Protein AF-0000000084917568 (afdb_homodimer)

Structure (mmCIF, N/CA/C/O backbone):
data_AF-0000000084917568-model_v1
#
loop_
_entity.id
_entity.type
_entity.pdbx_description
1 polymer 'TPM domain-containing protein'
#
loop_
_atom_site.group_PDB
_atom_site.id
_atom_site.type_symbol
_atom_site.label_atom_id
_atom_site.label_alt_id
_atom_site.label_comp_id
_atom_site.label_asym_id
_atom_site.label_entity_id
_atom_site.label_seq_id
_atom_site.pdbx_PDB_ins_code
_atom_site.Cartn_x
_atom_site.Cartn_y
_atom_site.Cartn_z
_atom_site.occupancy
_atom_site.B_iso_or_equiv
_atom_site.auth_seq_id
_atom_site.auth_comp_id
_atom_site.auth_asym_id
_atom_site.auth_atom_id
_atom_site.pdbx_PDB_model_num
ATOM 1 N N . MET A 1 1 ? -4.109 -36.594 54 1 34.56 1 MET A N 1
ATOM 2 C CA . MET A 1 1 ? -4.945 -35.5 53.531 1 34.56 1 MET A CA 1
ATOM 3 C C . MET A 1 1 ? -4.098 -34.281 53.219 1 34.56 1 MET A C 1
ATOM 5 O O . MET A 1 1 ? -4.562 -33.344 52.531 1 34.56 1 MET A O 1
ATOM 9 N N . GLU A 1 2 ? -2.863 -34.25 53.781 1 43.34 2 GLU A N 1
ATOM 10 C CA . GLU A 1 2 ? -2.043 -33.031 53.625 1 43.34 2 GLU A CA 1
ATOM 11 C C . GLU A 1 2 ? -1.318 -33.031 52.281 1 43.34 2 GLU A C 1
ATOM 13 O O . GLU A 1 2 ? -1.007 -31.969 51.75 1 43.34 2 GLU A O 1
ATOM 18 N N . VAL A 1 3 ? -0.971 -34.25 51.75 1 45.31 3 VAL A N 1
ATOM 19 C CA . VAL A 1 3 ? -0.179 -34.281 50.531 1 45.31 3 VAL A CA 1
ATOM 20 C C . VAL A 1 3 ? -1.054 -33.906 49.344 1 45.31 3 VAL A C 1
ATOM 22 O O . VAL A 1 3 ? -0.545 -33.5 48.281 1 45.31 3 VAL A O 1
ATOM 25 N N . PHE A 1 4 ? -2.328 -34.188 49.5 1 46.22 4 PHE A N 1
ATOM 26 C CA . PHE A 1 4 ? -3.197 -33.938 48.344 1 46.22 4 PHE A CA 1
ATOM 27 C C . PHE A 1 4 ? -3.422 -32.438 48.156 1 46.22 4 PHE A C 1
ATOM 29 O O . PHE A 1 4 ? -3.562 -31.969 47.031 1 46.22 4 PHE A O 1
ATOM 36 N N . VAL A 1 5 ? -3.309 -31.625 49.281 1 46.06 5 VAL A N 1
ATOM 37 C CA . VAL A 1 5 ? -3.609 -30.203 49.156 1 46.06 5 VAL A CA 1
ATOM 38 C C . VAL A 1 5 ? -2.418 -29.469 48.531 1 46.06 5 VAL A C 1
ATOM 40 O O . VAL A 1 5 ? -2.555 -28.344 48.062 1 46.06 5 VAL A O 1
ATOM 43 N N . SER A 1 6 ? -1.216 -30.125 48.719 1 47.56 6 SER A N 1
ATOM 44 C CA . SER A 1 6 ? -0.056 -29.375 48.25 1 47.56 6 SER A CA 1
ATOM 45 C C . SER A 1 6 ? 0.044 -29.406 46.75 1 47.56 6 SER A C 1
ATOM 47 O O . SER A 1 6 ? 0.521 -28.453 46.125 1 47.56 6 SER A O 1
ATOM 49 N N . ARG A 1 7 ? -0.445 -30.484 46.094 1 48.19 7 ARG A N 1
ATOM 50 C CA . ARG A 1 7 ? -0.363 -30.531 44.656 1 48.19 7 ARG A CA 1
ATOM 51 C C . ARG A 1 7 ? -1.376 -29.594 44 1 48.19 7 ARG A C 1
ATOM 53 O O . ARG A 1 7 ? -1.185 -29.125 42.875 1 48.19 7 ARG A O 1
ATOM 60 N N . LEU A 1 8 ? -2.447 -29.391 44.781 1 47.31 8 LEU A N 1
ATOM 61 C CA . LEU A 1 8 ? -3.496 -28.562 44.219 1 47.31 8 LEU A CA 1
ATOM 62 C C . LEU A 1 8 ? -3.098 -27.078 44.25 1 47.31 8 LEU A C 1
ATOM 64 O O . LEU A 1 8 ? -3.469 -26.312 43.375 1 47.31 8 LEU A O 1
ATOM 68 N N . LYS A 1 9 ? -2.305 -26.766 45.25 1 50.47 9 LYS A N 1
ATOM 69 C CA . LYS A 1 9 ? -1.932 -25.359 45.344 1 50.47 9 LYS A CA 1
ATOM 70 C C . LYS A 1 9 ? -0.911 -24.984 44.25 1 50.47 9 LYS A C 1
ATOM 72 O O . LYS A 1 9 ? -0.938 -23.891 43.719 1 50.47 9 LYS A O 1
ATOM 77 N N . TRP A 1 10 ? -0.003 -25.969 44 1 52.34 10 TRP A N 1
ATOM 78 C CA . TRP A 1 10 ? 0.99 -25.719 42.938 1 52.34 10 TRP A CA 1
ATOM 79 C C . TRP A 1 10 ? 0.326 -25.578 41.594 1 52.34 10 TRP A C 1
ATOM 81 O O . TRP A 1 10 ? 0.705 -24.734 40.781 1 52.34 10 TRP A O 1
ATOM 91 N N . ASN A 1 11 ? -0.845 -26.281 41.469 1 57.31 11 ASN A N 1
ATOM 92 C CA . ASN A 1 11 ? -1.526 -26.203 40.188 1 57.31 11 ASN A CA 1
ATOM 93 C C . ASN A 1 11 ? -2.303 -24.906 40.031 1 57.31 11 ASN A C 1
ATOM 95 O O . ASN A 1 11 ? -2.373 -24.328 38.938 1 57.31 11 ASN A O 1
ATOM 99 N N . PHE A 1 12 ? -2.656 -24.406 41.25 1 59 12 PHE A N 1
ATOM 100 C CA . PHE A 1 12 ? -3.42 -23.156 41.188 1 59 12 PHE A CA 1
ATOM 101 C C . PHE A 1 12 ? -2.512 -21.984 40.844 1 59 12 PHE A C 1
ATOM 103 O O . PHE A 1 12 ? -2.873 -21.125 40.031 1 59 12 PHE A O 1
ATOM 110 N N . SER A 1 13 ? -1.306 -22 41.469 1 58.34 13 SER A N 1
ATOM 111 C CA . SER A 1 13 ? -0.369 -20.922 41.156 1 58.34 13 SER A CA 1
ATOM 112 C C . SER A 1 13 ? 0.09 -20.953 39.719 1 58.34 13 SER A C 1
ATOM 114 O O . SER A 1 13 ? 0.245 -19.906 39.094 1 58.34 13 SER A O 1
ATOM 116 N N . LEU A 1 14 ? 0.198 -22.156 39.188 1 58.12 14 LEU A N 1
ATOM 117 C CA . LEU A 1 14 ? 0.575 -22.266 37.781 1 58.12 14 LEU A CA 1
ATOM 118 C C . LEU A 1 14 ? -0.562 -21.812 36.875 1 58.12 14 LEU A C 1
ATOM 120 O O . LEU A 1 14 ? -0.325 -21.156 35.875 1 58.12 14 LEU A O 1
ATOM 124 N N . VAL A 1 15 ? -1.812 -22.172 37.312 1 59.25 15 VAL A N 1
ATOM 125 C CA . VAL A 1 15 ? -2.965 -21.766 36.531 1 59.25 15 VAL A CA 1
ATOM 126 C C . VAL A 1 15 ? -3.113 -20.234 36.594 1 59.25 15 VAL A C 1
ATOM 128 O O . VAL A 1 15 ? -3.396 -19.609 35.562 1 59.25 15 VAL A O 1
ATOM 131 N N . GLN A 1 16 ? -2.926 -19.625 37.75 1 56.91 16 GLN A N 1
ATOM 132 C CA . GLN A 1 16 ? -2.984 -18.172 37.844 1 56.91 16 GLN A CA 1
ATOM 133 C C . GLN A 1 16 ? -1.862 -17.516 37.031 1 56.91 16 GLN A C 1
ATOM 135 O O . GLN A 1 16 ? -2.072 -16.484 36.375 1 56.91 16 GLN A O 1
ATOM 140 N N . PHE A 1 17 ? -0.754 -18.172 37.031 1 55.16 17 PHE A N 1
ATOM 141 C CA . PHE A 1 17 ? 0.363 -17.656 36.25 1 55.16 17 PHE A CA 1
ATOM 142 C C . PHE A 1 17 ? 0.074 -17.766 34.75 1 55.16 17 PHE A C 1
ATOM 144 O O . PHE A 1 17 ? 0.368 -16.828 34 1 55.16 17 PHE A O 1
ATOM 151 N N . LEU A 1 18 ? -0.548 -18.859 34.406 1 55.09 18 LEU A N 1
ATOM 152 C CA . LEU A 1 18 ? -0.922 -19.016 33 1 55.09 18 LEU A CA 1
ATOM 153 C C . LEU A 1 18 ? -2.01 -18.016 32.594 1 55.09 18 LEU A C 1
ATOM 155 O O . LEU A 1 18 ? -2.008 -17.5 31.484 1 55.09 18 LEU A O 1
ATOM 159 N N . PHE A 1 19 ? -2.914 -17.75 33.469 1 56.84 19 PHE A N 1
ATOM 160 C CA . PHE A 1 19 ? -3.971 -16.797 33.188 1 56.84 19 PHE A CA 1
ATOM 161 C C . PHE A 1 19 ? -3.404 -15.383 33.062 1 56.84 19 PHE A C 1
ATOM 163 O O . PHE A 1 19 ? -3.842 -14.594 32.219 1 56.84 19 PHE A O 1
ATOM 170 N N . LEU A 1 20 ? -2.422 -15 33.812 1 53.09 20 LEU A N 1
ATOM 171 C CA . LEU A 1 20 ? -1.842 -13.664 33.75 1 53.09 20 LEU A CA 1
ATOM 172 C C . LEU A 1 20 ? -1.027 -13.5 32.469 1 53.09 20 LEU A C 1
ATOM 174 O O . LEU A 1 20 ? -0.978 -12.414 31.891 1 53.09 20 LEU A O 1
ATOM 178 N N . PHE A 1 21 ? -0.39 -14.539 32 1 51.72 21 PHE A N 1
ATOM 179 C CA . PHE A 1 21 ? 0.405 -14.445 30.797 1 51.72 21 PHE A CA 1
ATOM 180 C C . PHE A 1 21 ? -0.493 -14.289 29.578 1 51.72 21 PHE A C 1
ATOM 182 O O . PHE A 1 21 ? -0.103 -13.664 28.578 1 51.72 21 PHE A O 1
ATOM 189 N N . SER A 1 22 ? -1.667 -14.781 29.578 1 51.94 22 SER A N 1
ATOM 190 C CA . SER A 1 22 ? -2.543 -14.672 28.406 1 51.94 22 SER A CA 1
ATOM 191 C C . SER A 1 22 ? -3 -13.234 28.203 1 51.94 22 SER A C 1
ATOM 193 O O . SER A 1 22 ? -3.354 -12.844 27.078 1 51.94 22 SER A O 1
ATOM 195 N N . THR A 1 23 ? -3.088 -12.422 29.172 1 49.22 23 THR A N 1
ATOM 196 C CA . THR A 1 23 ? -3.684 -11.102 28.969 1 49.22 23 THR A CA 1
ATOM 197 C C . THR A 1 23 ? -2.717 -10.18 28.219 1 49.22 23 THR A C 1
ATOM 199 O O . THR A 1 23 ? -3.117 -9.133 27.719 1 49.22 23 THR A O 1
ATOM 202 N N . ILE A 1 24 ? -1.458 -10.43 28.312 1 47.44 24 ILE A N 1
ATOM 203 C CA . ILE A 1 24 ? -0.598 -9.352 27.844 1 47.44 24 ILE A CA 1
ATOM 204 C C . ILE A 1 24 ? -0.625 -9.281 26.312 1 47.44 24 ILE A C 1
ATOM 206 O O . ILE A 1 24 ? -0.219 -8.281 25.719 1 47.44 24 ILE A O 1
ATOM 210 N N . LEU A 1 25 ? -0.995 -10.305 25.75 1 48.25 25 LEU A N 1
ATOM 211 C CA . LEU A 1 25 ? -0.915 -10.078 24.297 1 48.25 25 LEU A CA 1
ATOM 212 C C . LEU A 1 25 ? -2.014 -9.133 23.844 1 48.25 25 LEU A C 1
ATOM 214 O O . LEU A 1 25 ? -2.93 -9.539 23.125 1 48.25 25 LEU A O 1
ATOM 218 N N . SER A 1 26 ? -2.416 -8.25 24.688 1 48.09 26 SER A N 1
ATOM 219 C CA . SER A 1 26 ? -3.369 -7.277 24.156 1 48.09 26 SER A CA 1
ATOM 220 C C . SER A 1 26 ? -2.744 -6.434 23.047 1 48.09 26 SER A C 1
ATOM 222 O O . SER A 1 26 ? -1.955 -5.527 23.328 1 48.09 26 SER A O 1
ATOM 224 N N . PHE A 1 27 ? -2.49 -7.031 21.969 1 53.16 27 PHE A N 1
ATOM 225 C CA . PHE A 1 27 ? -2.281 -6.133 20.844 1 53.16 27 PHE A CA 1
ATOM 226 C C . PHE A 1 27 ? -3.26 -4.965 20.891 1 53.16 27 PHE A C 1
ATOM 228 O O . PHE A 1 27 ? -4.461 -5.148 20.688 1 53.16 27 PHE A O 1
ATOM 235 N N . GLY A 1 28 ? -2.969 -4 21.781 1 57.91 28 GLY A N 1
ATOM 236 C CA . GLY A 1 28 ? -3.799 -2.809 21.844 1 57.91 28 GLY A CA 1
ATOM 237 C C . GLY A 1 28 ? -4.055 -2.197 20.469 1 57.91 28 GLY A C 1
ATOM 238 O O . GLY A 1 28 ? -3.115 -1.949 19.719 1 57.91 28 GLY A O 1
ATOM 239 N N . GLN A 1 29 ? -5.242 -2.426 19.938 1 79.44 29 GLN A N 1
ATOM 240 C CA . GLN A 1 29 ? -5.738 -1.762 18.734 1 79.44 29 GLN A CA 1
ATOM 241 C C . GLN A 1 29 ? -5.871 -0.257 18.953 1 79.44 29 GLN A C 1
ATOM 243 O O . GLN A 1 29 ? -6.391 0.184 19.984 1 79.44 29 GLN A O 1
ATOM 248 N N . PHE A 1 30 ? -5.047 0.593 18.188 1 92.56 30 PHE A N 1
ATOM 249 C CA . PHE A 1 30 ? -5.18 2.043 18.234 1 92.56 30 PHE A CA 1
ATOM 250 C C . PHE A 1 30 ? -6.629 2.463 18 1 92.56 30 PHE A C 1
ATOM 252 O O . PHE A 1 30 ? -7.273 1.99 17.062 1 92.56 30 PHE A O 1
ATOM 259 N N . THR A 1 31 ? -7.215 3.182 18.891 1 94.69 31 THR A N 1
ATOM 260 C CA . THR A 1 31 ? -8.562 3.713 18.719 1 94.69 31 THR A CA 1
ATOM 261 C C . THR A 1 31 ? -8.523 5.039 17.969 1 94.69 31 THR A C 1
ATOM 263 O O . THR A 1 31 ? -8.008 6.035 18.484 1 94.69 31 THR A O 1
ATOM 266 N N . ILE A 1 32 ? -9.039 5.02 16.781 1 97.06 32 ILE A N 1
ATOM 267 C CA . ILE A 1 32 ? -9.125 6.242 15.984 1 97.06 32 ILE A CA 1
ATOM 268 C C . ILE A 1 32 ? -10.109 7.215 16.641 1 97.06 32 ILE A C 1
ATOM 270 O O . ILE A 1 32 ? -11.242 6.844 16.953 1 97.06 32 ILE A O 1
ATOM 274 N N . PRO A 1 33 ? -9.711 8.484 16.922 1 97.38 33 PRO A N 1
ATOM 275 C CA . PRO A 1 33 ? -10.656 9.461 17.469 1 97.38 33 PRO A CA 1
ATOM 276 C C . PRO A 1 33 ? -11.867 9.68 16.562 1 97.38 33 PRO A C 1
ATOM 278 O O . PRO A 1 33 ? -11.781 9.477 15.352 1 97.38 33 PRO A O 1
ATOM 281 N N . GLU A 1 34 ? -12.914 10.102 17.203 1 96.38 34 GLU A N 1
ATOM 282 C CA . GLU A 1 34 ? -14.086 10.484 16.406 1 96.38 34 GLU A CA 1
ATOM 283 C C . GLU A 1 34 ? -13.766 11.641 15.477 1 96.38 34 GLU A C 1
ATOM 285 O O . GLU A 1 34 ? -12.945 12.508 15.805 1 96.38 34 GLU A O 1
ATOM 290 N N . LYS A 1 35 ? -14.453 11.586 14.305 1 95.75 35 LYS A N 1
ATOM 291 C CA . LYS A 1 35 ? -14.336 12.703 13.375 1 95.75 35 LYS A CA 1
ATOM 292 C C . LYS A 1 35 ? -14.703 14.023 14.047 1 95.75 35 LYS A C 1
ATOM 294 O O . LYS A 1 35 ? -15.75 14.125 14.695 1 95.75 35 LYS A O 1
ATOM 299 N N . PRO A 1 36 ? -13.883 15.023 13.945 1 94.44 36 PRO A N 1
ATOM 300 C CA . PRO A 1 36 ? -14.188 16.312 14.57 1 94.44 36 PRO A CA 1
ATOM 301 C C . PRO A 1 36 ? -15.375 17.016 13.922 1 94.44 36 PRO A C 1
ATOM 303 O O . PRO A 1 36 ? -15.617 16.844 12.727 1 94.44 36 PRO A O 1
ATOM 306 N N . SER A 1 37 ? -16.047 17.781 14.711 1 91.31 37 SER A N 1
ATOM 307 C CA . SER A 1 37 ? -17.156 18.562 14.195 1 91.31 37 SER A CA 1
ATOM 308 C C . SER A 1 37 ? -16.672 19.641 13.227 1 91.31 37 SER A C 1
ATOM 310 O O . SER A 1 37 ? -17.281 19.859 12.172 1 91.31 37 SER A O 1
ATOM 312 N N . PHE A 1 38 ? -15.641 20.344 13.648 1 92 38 PHE A N 1
ATOM 313 C CA . PHE A 1 38 ? -14.961 21.266 12.75 1 92 38 PHE A CA 1
ATOM 314 C C . PHE A 1 38 ? -13.727 20.609 12.133 1 92 38 PHE A C 1
ATOM 316 O O . PHE A 1 38 ? -12.805 20.234 12.852 1 92 38 PHE A O 1
ATOM 323 N N . GLN A 1 39 ? -13.758 20.5 10.82 1 94.12 39 GLN A N 1
ATOM 324 C CA . GLN A 1 39 ? -12.68 19.781 10.148 1 94.12 39 GLN A CA 1
ATOM 325 C C . GLN A 1 39 ? -11.664 20.75 9.539 1 94.12 39 GLN A C 1
ATOM 327 O O . GLN A 1 39 ? -12.047 21.75 8.93 1 94.12 39 GLN A O 1
ATOM 332 N N . THR A 1 40 ? -10.453 20.484 9.797 1 95.75 40 THR A N 1
ATOM 333 C CA . THR A 1 40 ? -9.352 21.266 9.25 1 95.75 40 THR A CA 1
ATOM 334 C C . THR A 1 40 ? -8.234 20.344 8.758 1 95.75 40 THR A C 1
ATOM 336 O O . THR A 1 40 ? -8.445 19.156 8.586 1 95.75 40 THR A O 1
ATOM 339 N N . SER A 1 41 ? -7.094 20.938 8.414 1 97.94 41 SER A N 1
ATOM 340 C CA . SER A 1 41 ? -6.078 20.172 7.684 1 97.94 41 SER A CA 1
ATOM 341 C C . SER A 1 41 ? -4.973 19.703 8.617 1 97.94 41 SER A C 1
ATOM 343 O O . SER A 1 41 ? -4.16 18.859 8.242 1 97.94 41 SER A O 1
ATOM 345 N N . VAL A 1 42 ? -4.867 20.172 9.836 1 98.69 42 VAL A N 1
ATOM 346 C CA . VAL A 1 42 ? -3.77 19.781 10.711 1 98.69 42 VAL A CA 1
ATOM 347 C C . VAL A 1 42 ? -4.316 19.406 12.086 1 98.69 42 VAL A C 1
ATOM 349 O O . VAL A 1 42 ? -5.004 20.203 12.727 1 98.69 42 VAL A O 1
ATOM 352 N N . TYR A 1 43 ? -4.082 18.188 12.57 1 98.62 43 TYR A N 1
ATOM 353 C CA . TYR A 1 43 ? -4.359 17.672 13.906 1 98.62 43 TYR A CA 1
ATOM 354 C C . TYR A 1 43 ? -3.084 17.172 14.57 1 98.62 43 TYR A C 1
ATOM 356 O O . TYR A 1 43 ? -2.727 15.992 14.43 1 98.62 43 TYR A O 1
ATOM 364 N N . ASP A 1 44 ? -2.451 18.094 15.312 1 98.69 44 ASP A N 1
ATOM 365 C CA . ASP A 1 44 ? -1.131 17.797 15.867 1 98.69 44 ASP A CA 1
ATOM 366 C C . ASP A 1 44 ? -1.238 17.297 17.297 1 98.69 44 ASP A C 1
ATOM 368 O O . ASP A 1 44 ? -0.696 17.906 18.219 1 98.69 44 ASP A O 1
ATOM 372 N N . TYR A 1 45 ? -1.76 16.078 17.484 1 98.5 45 TYR A N 1
ATOM 373 C CA . TYR A 1 45 ? -2.01 15.523 18.812 1 98.5 45 TYR A CA 1
ATOM 374 C C . TYR A 1 45 ? -0.704 15.273 19.562 1 98.5 45 TYR A C 1
ATOM 376 O O . TYR A 1 45 ? -0.668 15.312 20.797 1 98.5 45 TYR A O 1
ATOM 384 N N . ALA A 1 46 ? 0.393 15.055 18.875 1 98.69 46 ALA A N 1
ATOM 385 C CA . ALA A 1 46 ? 1.676 14.766 19.5 1 98.69 46 ALA A CA 1
ATOM 386 C C . ALA A 1 46 ? 2.484 16.047 19.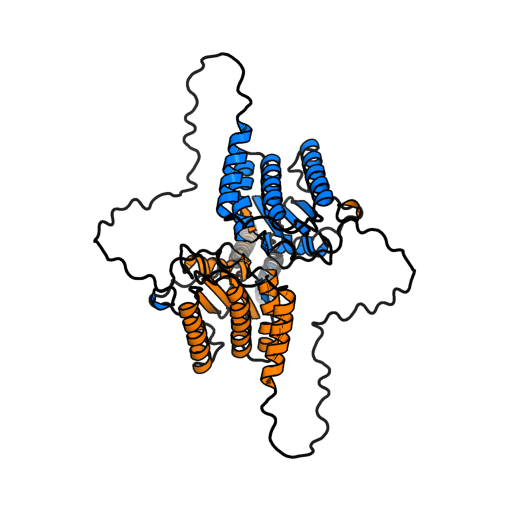719 1 98.69 46 ALA A C 1
ATOM 388 O O . ALA A 1 46 ? 3.586 16 20.266 1 98.69 46 ALA A O 1
ATOM 389 N N . LYS A 1 47 ? 1.987 17.219 19.234 1 98.44 47 LYS A N 1
ATOM 390 C CA . LYS A 1 47 ? 2.604 18.531 19.406 1 98.44 47 LYS A CA 1
ATOM 391 C C . LYS A 1 47 ? 4.031 18.547 18.859 1 98.44 47 LYS A C 1
ATOM 393 O O . LYS A 1 47 ? 4.953 19 19.547 1 98.44 47 LYS A O 1
ATOM 398 N N . VAL A 1 48 ? 4.172 18.016 17.688 1 98.75 48 VAL A N 1
ATOM 399 C CA . VAL A 1 48 ? 5.492 17.984 17.062 1 98.75 48 VAL A CA 1
ATOM 400 C C . VAL A 1 48 ? 5.781 19.312 16.375 1 98.75 48 VAL A C 1
ATOM 402 O O . VAL A 1 48 ? 6.918 19.578 15.969 1 98.75 48 VAL A O 1
ATOM 405 N N . LEU A 1 49 ? 4.793 20.156 16.219 1 98.88 49 LEU A N 1
ATOM 406 C CA . LEU A 1 49 ? 4.906 21.484 15.625 1 98.88 49 LEU A CA 1
ATOM 407 C C . LEU A 1 49 ? 4.68 22.578 16.672 1 98.88 49 LEU A C 1
ATOM 409 O O . LEU A 1 49 ? 3.854 22.406 17.562 1 98.88 49 LEU A O 1
ATOM 413 N N . SER A 1 50 ? 5.438 23.688 16.469 1 98.56 50 SER A N 1
ATOM 414 C CA . SER A 1 50 ? 5.055 24.891 17.219 1 98.56 50 SER A CA 1
ATOM 415 C C . SER A 1 50 ? 3.709 25.422 16.75 1 98.56 50 SER A C 1
ATOM 417 O O . SER A 1 50 ? 3.234 25.078 15.672 1 98.56 50 SER A O 1
ATOM 419 N N . ALA A 1 51 ? 3.133 26.297 17.578 1 98.12 51 ALA A N 1
ATOM 420 C CA . ALA A 1 51 ? 1.845 26.891 17.219 1 98.12 51 ALA A CA 1
ATOM 421 C C . ALA A 1 51 ? 1.926 27.609 15.883 1 98.12 51 ALA A C 1
ATOM 423 O O . ALA A 1 51 ? 1.014 27.516 15.062 1 98.12 51 ALA A O 1
ATOM 424 N N . THR A 1 52 ? 2.977 28.328 15.664 1 98.5 52 THR A N 1
ATOM 425 C CA . THR A 1 52 ? 3.174 29.062 14.422 1 98.5 52 THR A CA 1
ATOM 426 C C . THR A 1 52 ? 3.336 28.109 13.242 1 98.5 52 THR A C 1
ATOM 428 O O . THR A 1 52 ? 2.734 28.312 12.188 1 98.5 52 THR A O 1
ATOM 431 N N . GLU A 1 53 ? 4.152 27.062 13.438 1 98.69 53 GLU A N 1
ATOM 432 C CA . GLU A 1 53 ? 4.371 26.062 12.398 1 98.69 53 GLU A CA 1
ATOM 433 C C . GLU A 1 53 ? 3.064 25.359 12.031 1 98.69 53 GLU A C 1
ATOM 435 O O . GLU A 1 53 ? 2.779 25.156 10.844 1 98.69 53 GLU A O 1
ATOM 440 N N . ALA A 1 54 ? 2.33 24.969 13.008 1 98.75 54 ALA A N 1
ATOM 441 C CA . ALA A 1 54 ? 1.057 24.281 12.781 1 98.75 54 ALA A CA 1
ATOM 442 C C . ALA A 1 54 ? 0.102 25.172 11.977 1 98.75 54 ALA A C 1
ATOM 444 O O . ALA A 1 54 ? -0.559 24.688 11.055 1 98.75 54 ALA A O 1
ATOM 445 N N . LYS A 1 55 ? 0.004 26.391 12.383 1 98.38 55 LYS A N 1
ATOM 446 C CA . LYS A 1 55 ? -0.873 27.328 11.688 1 98.38 55 LYS A CA 1
ATOM 447 C C . LYS A 1 55 ? -0.429 27.531 10.242 1 98.38 55 LYS A C 1
ATOM 449 O O . LYS A 1 55 ? -1.261 27.594 9.336 1 98.38 55 LYS A O 1
ATOM 454 N N . GLN A 1 56 ? 0.873 27.656 10.016 1 98.56 56 GLN A N 1
ATOM 455 C CA . GLN A 1 56 ? 1.407 27.828 8.672 1 98.56 56 GLN A CA 1
ATOM 456 C C . GLN A 1 56 ? 1.098 26.625 7.793 1 98.56 56 GLN A C 1
ATOM 458 O O . GLN A 1 56 ? 0.674 26.781 6.645 1 98.56 56 GLN A O 1
ATOM 463 N N . LEU A 1 57 ? 1.319 25.406 8.312 1 98.75 57 LEU A N 1
ATOM 464 C CA . LEU A 1 57 ? 1.025 24.188 7.566 1 98.75 57 LEU A CA 1
ATOM 465 C C . LEU A 1 57 ? -0.47 24.062 7.293 1 98.75 57 LEU A C 1
ATOM 467 O O . LEU A 1 57 ? -0.875 23.688 6.188 1 98.75 57 LEU A O 1
ATOM 471 N N . GLU A 1 58 ? -1.249 24.359 8.32 1 98.38 58 GLU A N 1
ATOM 472 C CA . GLU A 1 58 ? -2.701 24.312 8.188 1 98.38 58 GLU A CA 1
ATOM 473 C C . GLU A 1 58 ? -3.184 25.203 7.051 1 98.38 58 GLU A C 1
ATOM 475 O O . GLU A 1 58 ? -3.961 24.781 6.195 1 98.38 58 GLU A O 1
ATOM 480 N N . GLN A 1 59 ? -2.752 26.391 7.059 1 97.88 59 GLN A N 1
ATOM 481 C CA . GLN A 1 59 ? -3.164 27.344 6.031 1 97.88 59 GLN A CA 1
ATOM 482 C C . GLN A 1 59 ? -2.686 26.906 4.648 1 97.88 59 GLN A C 1
ATOM 484 O O . GLN A 1 59 ? -3.41 27.047 3.664 1 97.88 59 GLN A O 1
ATOM 489 N N . LYS A 1 60 ? -1.497 26.438 4.609 1 97.62 60 LYS A N 1
ATOM 490 C CA . LYS A 1 60 ? -0.963 25.922 3.346 1 97.62 60 LYS A CA 1
ATOM 491 C C . LYS A 1 60 ? -1.859 24.828 2.768 1 97.62 60 LYS A C 1
ATOM 493 O O . LYS A 1 60 ? -2.215 24.875 1.588 1 97.62 60 LYS A O 1
ATOM 498 N N . LEU A 1 61 ? -2.215 23.875 3.592 1 97.69 61 LEU A N 1
ATOM 499 C CA . LEU A 1 61 ? -3.012 22.75 3.143 1 97.69 61 LEU A CA 1
ATOM 500 C C . LEU A 1 61 ? -4.441 23.172 2.826 1 97.69 61 LEU A C 1
ATOM 502 O O . LEU A 1 61 ? -5.055 22.656 1.89 1 97.69 61 LEU A O 1
ATOM 506 N N . ILE A 1 62 ? -4.984 24.125 3.566 1 95.56 62 ILE A N 1
ATOM 507 C CA . ILE A 1 62 ? -6.312 24.656 3.291 1 95.56 62 ILE A CA 1
ATOM 508 C C . ILE A 1 62 ? -6.309 25.375 1.942 1 95.56 62 ILE A C 1
ATOM 510 O O . ILE A 1 62 ? -7.199 25.156 1.117 1 95.56 62 ILE A O 1
ATOM 514 N N . ASN A 1 63 ? -5.289 26.25 1.73 1 94.31 63 ASN A N 1
ATOM 515 C CA . ASN A 1 63 ? -5.184 26.984 0.473 1 94.31 63 ASN A CA 1
ATOM 516 C C . ASN A 1 63 ? -5.113 26.031 -0.722 1 94.31 63 ASN A C 1
ATOM 518 O O . ASN A 1 63 ? -5.715 26.297 -1.765 1 94.31 63 ASN A O 1
ATOM 522 N N . TYR A 1 64 ? -4.371 25.031 -0.546 1 93.56 64 TYR A N 1
ATOM 523 C CA . TYR A 1 64 ? -4.277 24.062 -1.631 1 93.56 64 TYR A CA 1
ATOM 524 C C . TYR A 1 64 ? -5.629 23.422 -1.902 1 93.56 64 TYR A C 1
ATOM 526 O O . TYR A 1 64 ? -6.023 23.25 -3.059 1 93.56 64 TYR A O 1
ATOM 534 N N . SER A 1 65 ? -6.246 22.922 -0.859 1 90.94 65 SER A N 1
ATOM 535 C CA . SER A 1 65 ? -7.555 22.297 -1 1 90.94 65 SER A CA 1
ATOM 536 C C . SER A 1 65 ? -8.547 23.219 -1.679 1 90.94 65 SER A C 1
ATOM 538 O O . SER A 1 65 ? -9.398 22.781 -2.453 1 90.94 65 SER A O 1
ATOM 540 N N . ASP A 1 66 ? -8.477 24.438 -1.42 1 86.75 66 ASP A N 1
ATOM 541 C CA . ASP A 1 66 ? -9.375 25.422 -1.997 1 86.75 66 ASP A CA 1
ATOM 542 C C . ASP A 1 66 ? -9.133 25.594 -3.496 1 86.75 66 ASP A C 1
ATOM 544 O O . ASP A 1 66 ? -10.062 25.844 -4.258 1 86.75 66 ASP A O 1
ATOM 548 N N . SER A 1 67 ? -7.91 25.344 -3.883 1 86.31 67 SER A N 1
ATOM 549 C CA . SER A 1 67 ? -7.547 25.609 -5.273 1 86.31 67 SER A CA 1
ATOM 550 C C . SER A 1 67 ? -7.645 24.344 -6.113 1 86.31 67 SER A C 1
ATOM 552 O O . SER A 1 67 ? -7.699 24.406 -7.344 1 86.31 67 SER A O 1
ATOM 554 N N . THR A 1 68 ? -7.566 23.078 -5.688 1 83.38 68 THR A N 1
ATOM 555 C CA . THR A 1 68 ? -7.469 21.844 -6.469 1 83.38 68 THR A CA 1
ATOM 556 C C . THR A 1 68 ? -8.562 20.875 -6.074 1 83.38 68 THR A C 1
ATOM 558 O O . THR A 1 68 ? -8.812 19.891 -6.777 1 83.38 68 THR A O 1
ATOM 561 N N . SER A 1 69 ? -9.328 20.812 -5.078 1 80.56 69 SER A N 1
ATOM 562 C CA . SER A 1 69 ? -10.336 19.938 -4.484 1 80.56 69 SER A CA 1
ATOM 563 C C . SER A 1 69 ? -9.688 18.812 -3.701 1 80.56 69 SER A C 1
ATOM 565 O O . SER A 1 69 ? -10.375 18.062 -3.002 1 80.56 69 SER A O 1
ATOM 567 N N . THR A 1 70 ? -8.406 18.625 -3.895 1 91.25 70 THR A N 1
ATOM 568 C CA . THR A 1 70 ? -7.73 17.625 -3.086 1 91.25 70 THR A CA 1
ATOM 569 C C . THR A 1 70 ? -7.652 18.062 -1.626 1 91.25 70 THR A C 1
ATOM 571 O O . THR A 1 70 ? -7.281 19.203 -1.334 1 91.25 70 THR A O 1
ATOM 574 N N . GLN A 1 71 ? -8.047 17.219 -0.768 1 95.06 71 GLN A N 1
ATOM 575 C CA . GLN A 1 71 ? -8.008 17.484 0.665 1 95.06 71 GLN A CA 1
ATOM 576 C C . GLN A 1 71 ? -6.852 16.75 1.334 1 95.06 71 GLN A C 1
ATOM 578 O O . GLN A 1 71 ? -6.883 15.523 1.467 1 95.06 71 GLN A O 1
ATOM 583 N N . MET A 1 72 ? -5.855 17.5 1.751 1 97.31 72 MET A N 1
ATOM 584 C CA . MET A 1 72 ? -4.703 16.922 2.439 1 97.31 72 MET A CA 1
ATOM 585 C C . MET A 1 72 ? -4.77 17.203 3.938 1 97.31 72 MET A C 1
ATOM 587 O O . MET A 1 72 ? -4.969 18.344 4.355 1 97.31 72 MET A O 1
ATOM 591 N N . VAL A 1 73 ? -4.621 16.141 4.754 1 98.5 73 VAL A N 1
ATOM 592 C CA . VAL A 1 73 ? -4.719 16.25 6.203 1 98.5 73 VAL A CA 1
ATOM 593 C C . VAL A 1 73 ? -3.459 15.68 6.852 1 98.5 73 VAL A C 1
ATOM 595 O O . VAL A 1 73 ? -2.973 14.625 6.445 1 98.5 73 VAL A O 1
ATOM 598 N N . PHE A 1 74 ? -2.904 16.438 7.742 1 98.88 74 PHE A N 1
ATOM 599 C CA . PHE A 1 74 ? -1.794 15.969 8.562 1 98.88 74 PHE A CA 1
ATOM 600 C C . PHE A 1 74 ? -2.262 15.648 9.977 1 98.88 74 PHE A C 1
ATOM 602 O O . PHE A 1 74 ? -2.945 16.453 10.609 1 98.88 74 PHE A O 1
ATOM 609 N N . ILE A 1 75 ? -1.896 14.438 10.445 1 98.88 75 ILE A N 1
ATOM 610 C CA . ILE A 1 75 ? -2.17 14.016 11.82 1 98.88 75 ILE A CA 1
ATOM 611 C C . ILE A 1 75 ? -0.884 13.516 12.477 1 98.88 75 ILE A C 1
ATOM 613 O O . ILE A 1 75 ? -0.149 12.719 11.883 1 98.88 75 ILE A O 1
ATOM 617 N N . SER A 1 76 ? -0.528 14.008 13.633 1 98.88 76 SER A N 1
ATOM 618 C CA . SER A 1 76 ? 0.529 13.414 14.445 1 98.88 76 SER A CA 1
ATOM 619 C C . SER A 1 76 ? -0.032 12.812 15.727 1 98.88 76 SER A C 1
ATOM 621 O O . SER A 1 76 ? -0.967 13.352 16.312 1 98.88 76 SER A O 1
ATOM 623 N N . ILE A 1 77 ? 0.486 11.688 16.078 1 98.81 77 ILE A N 1
ATOM 624 C CA . ILE A 1 77 ? 0.099 11.016 17.312 1 98.81 77 ILE A CA 1
ATOM 625 C C . ILE A 1 77 ? 1.347 10.641 18.109 1 98.81 77 ILE A C 1
ATOM 627 O O . ILE A 1 77 ? 2.449 10.586 17.562 1 98.81 77 ILE A O 1
ATOM 631 N N . GLU A 1 78 ? 1.154 10.406 19.422 1 98.38 78 GLU A N 1
ATOM 632 C CA . GLU A 1 78 ? 2.281 10.078 20.297 1 98.38 78 GLU A CA 1
ATOM 633 C C . GLU A 1 78 ? 2.857 8.703 19.953 1 98.38 78 GLU A C 1
ATOM 635 O O . GLU A 1 78 ? 4.078 8.539 19.875 1 98.38 78 GLU A O 1
ATOM 640 N N . ASP A 1 79 ? 2.021 7.703 19.844 1 98 79 ASP A N 1
ATOM 641 C CA . ASP A 1 79 ? 2.479 6.352 19.547 1 98 79 ASP A CA 1
ATOM 642 C C . ASP A 1 79 ? 1.383 5.543 18.859 1 98 79 ASP A C 1
ATOM 644 O O . ASP A 1 79 ? 0.213 5.93 18.875 1 98 79 ASP A O 1
ATOM 648 N N . LEU A 1 80 ? 1.753 4.418 18.266 1 97.19 80 LEU A N 1
ATOM 649 C CA . LEU A 1 80 ? 0.863 3.594 17.453 1 97.19 80 LEU A CA 1
ATOM 650 C C . LEU A 1 80 ? 0.167 2.541 18.312 1 97.19 80 LEU A C 1
ATOM 652 O O . LEU A 1 80 ? -0.773 1.886 17.859 1 97.19 80 LEU A O 1
ATOM 656 N N . LYS A 1 81 ? 0.566 2.385 19.531 1 95.25 81 LYS A N 1
ATOM 657 C CA . LYS A 1 81 ? 0.009 1.393 20.453 1 95.25 81 LYS A CA 1
ATOM 658 C C . LYS A 1 81 ? 0.032 -0.002 19.828 1 95.25 81 LYS A C 1
ATOM 660 O O . LYS A 1 81 ? -0.955 -0.736 19.906 1 95.25 81 LYS A O 1
ATOM 665 N N . GLY A 1 82 ? 1.089 -0.26 19.062 1 91.25 82 GLY A N 1
ATOM 666 C CA . GLY A 1 82 ? 1.3 -1.591 18.516 1 91.25 82 GLY A CA 1
ATOM 667 C C . GLY A 1 82 ? 0.679 -1.777 17.141 1 91.25 82 GLY A C 1
ATOM 668 O O . GLY A 1 82 ? 0.922 -2.787 16.469 1 91.25 82 GLY A O 1
ATOM 669 N N . GLU A 1 83 ? -0.097 -0.822 16.656 1 91.75 83 GLU A N 1
ATOM 670 C CA . GLU A 1 83 ? -0.731 -0.924 15.344 1 91.75 83 GLU A CA 1
ATOM 671 C C . GLU A 1 83 ? 0.26 -0.619 14.227 1 91.75 83 GLU A C 1
ATOM 673 O O . GLU A 1 83 ? 1.197 0.16 14.414 1 91.75 83 GLU A O 1
ATOM 678 N N . ASP A 1 84 ? 0.057 -1.265 13.07 1 88.81 84 ASP A N 1
ATOM 679 C CA . ASP A 1 84 ? 0.847 -0.939 11.883 1 88.81 84 ASP A CA 1
ATOM 680 C C . ASP A 1 84 ? 0.39 0.38 11.266 1 88.81 84 ASP A C 1
ATOM 682 O O . ASP A 1 84 ? -0.793 0.556 10.969 1 88.81 84 ASP A O 1
ATOM 686 N N . ILE A 1 85 ? 1.308 1.286 11.094 1 94 85 ILE A N 1
ATOM 687 C CA . ILE A 1 85 ? 0.972 2.629 10.633 1 94 85 ILE A CA 1
ATOM 688 C C . ILE A 1 85 ? 0.386 2.562 9.227 1 94 85 ILE A C 1
ATOM 690 O O . ILE A 1 85 ? -0.443 3.396 8.852 1 94 85 ILE A O 1
ATOM 694 N N . GLY A 1 86 ? 0.813 1.569 8.391 1 92.38 86 GLY A N 1
ATOM 695 C CA . GLY A 1 86 ? 0.299 1.398 7.043 1 92.38 86 GLY A CA 1
ATOM 696 C C . GLY A 1 86 ? -1.134 0.899 7.012 1 92.38 86 GLY A C 1
ATOM 697 O O . GLY A 1 86 ? -1.809 1.004 5.984 1 92.38 86 GLY A O 1
ATOM 698 N N . ILE A 1 87 ? -1.562 0.277 8.039 1 88.25 87 ILE A N 1
ATOM 699 C CA . ILE A 1 87 ? -2.947 -0.153 8.195 1 88.25 87 ILE A CA 1
ATOM 700 C C . ILE A 1 87 ? -3.768 0.97 8.828 1 88.25 87 ILE A C 1
ATOM 702 O O . ILE A 1 87 ? -4.863 1.284 8.359 1 88.25 87 ILE A O 1
ATOM 706 N N . LEU A 1 88 ? -3.229 1.616 9.781 1 93.31 88 LEU A N 1
ATOM 707 C CA . LEU A 1 88 ? -3.939 2.631 10.547 1 93.31 88 LEU A CA 1
ATOM 708 C C . LEU A 1 88 ? -4.25 3.85 9.688 1 93.31 88 LEU A C 1
ATOM 710 O O . LEU A 1 88 ? -5.367 4.371 9.727 1 93.31 88 LEU A O 1
ATOM 714 N N . ALA A 1 89 ? -3.266 4.305 8.922 1 96.5 89 ALA A N 1
ATOM 715 C CA . ALA A 1 89 ? -3.398 5.566 8.203 1 96.5 89 ALA A CA 1
ATOM 716 C C . ALA A 1 89 ? -4.543 5.512 7.195 1 96.5 89 ALA A C 1
ATOM 718 O O . ALA A 1 89 ? -5.445 6.348 7.223 1 96.5 89 ALA A O 1
ATOM 719 N N . PRO A 1 90 ? -4.535 4.531 6.281 1 94 90 PRO A N 1
ATOM 720 C CA . PRO A 1 90 ? -5.664 4.5 5.352 1 94 90 PRO A CA 1
ATOM 721 C C . PRO A 1 90 ? -6.996 4.238 6.055 1 94 90 PRO A C 1
ATOM 723 O O . PRO A 1 90 ? -8.031 4.766 5.637 1 94 90 PRO A O 1
ATOM 726 N N . LYS A 1 91 ? -7.051 3.445 7.055 1 93.5 91 LYS A N 1
ATOM 727 C CA . LYS A 1 91 ? -8.273 3.223 7.828 1 93.5 91 LYS A CA 1
ATOM 728 C C . LYS A 1 91 ? -8.789 4.527 8.422 1 93.5 91 LYS A C 1
ATOM 730 O O . LYS A 1 91 ? -9.992 4.797 8.383 1 93.5 91 LYS A O 1
ATOM 735 N N . TRP A 1 92 ? -7.891 5.301 8.977 1 97.19 92 TRP A N 1
ATOM 736 C CA . TRP A 1 92 ? -8.234 6.582 9.586 1 97.19 92 TRP A CA 1
ATOM 737 C C . TRP A 1 92 ? -8.789 7.551 8.547 1 97.19 92 TRP A C 1
ATOM 739 O O . TRP A 1 92 ? -9.844 8.156 8.75 1 97.19 92 TRP A O 1
ATOM 749 N N . GLY A 1 93 ? -8.148 7.648 7.414 1 97.19 93 GLY A N 1
ATOM 750 C CA . GLY A 1 93 ? -8.648 8.484 6.332 1 97.19 93 GLY A CA 1
ATOM 751 C C . GLY A 1 93 ? -10.047 8.102 5.887 1 97.19 93 GLY A C 1
ATOM 752 O O . GLY A 1 93 ? -10.891 8.969 5.648 1 97.19 93 GLY A O 1
ATOM 753 N N . HIS A 1 94 ? -10.234 6.824 5.777 1 95.5 94 HIS A N 1
ATOM 754 C CA . HIS A 1 94 ? -11.539 6.316 5.363 1 95.5 94 HIS A CA 1
ATOM 755 C C . HIS A 1 94 ? -12.602 6.613 6.41 1 95.5 94 HIS A C 1
ATOM 757 O O . HIS A 1 94 ? -13.688 7.102 6.078 1 95.5 94 HIS A O 1
ATOM 763 N N . GLU A 1 95 ? -12.336 6.348 7.645 1 95.81 95 GLU A N 1
ATOM 764 C CA . GLU A 1 95 ? -13.297 6.543 8.727 1 95.81 95 GLU A CA 1
ATOM 765 C C . GLU A 1 95 ? -13.695 8.008 8.852 1 95.81 95 GLU A C 1
ATOM 767 O O . GLU A 1 95 ? -14.867 8.32 9.094 1 95.81 95 GLU A O 1
ATOM 772 N N . TRP A 1 96 ? -12.711 8.922 8.766 1 97.5 96 TRP A N 1
ATOM 773 C CA . TRP A 1 96 ? -13.008 10.344 8.836 1 97.5 96 TRP A CA 1
ATOM 774 C C . TRP A 1 96 ? -13.641 10.836 7.535 1 97.5 96 TRP A C 1
ATOM 776 O O . TRP A 1 96 ? -14.242 11.914 7.5 1 97.5 96 TRP A O 1
ATOM 786 N N . GLY A 1 97 ? -13.547 10.023 6.391 1 96.44 97 GLY A N 1
ATOM 787 C CA . GLY A 1 97 ? -14.07 10.43 5.098 1 96.44 97 GLY A CA 1
ATOM 788 C C . GLY A 1 97 ? -13.32 11.602 4.492 1 96.44 97 GLY A C 1
ATOM 789 O O . GLY A 1 97 ? -13.93 12.516 3.941 1 96.44 97 GLY A O 1
ATOM 790 N N . ILE A 1 98 ? -11.984 11.617 4.645 1 96.25 98 ILE A N 1
ATOM 791 C CA . ILE A 1 98 ? -11.172 12.703 4.105 1 96.25 98 ILE A CA 1
ATOM 792 C C . ILE A 1 98 ? -11.242 12.695 2.582 1 96.25 98 ILE A C 1
ATOM 794 O O . ILE A 1 98 ? -11.047 11.648 1.952 1 96.25 98 ILE A O 1
ATOM 798 N N . GLY A 1 99 ? -11.477 13.867 2 1 94.38 99 GLY A N 1
ATOM 799 C CA . GLY A 1 99 ? -11.734 13.969 0.572 1 94.38 99 GLY A CA 1
ATOM 800 C C . GLY A 1 99 ? -13.211 13.945 0.225 1 94.38 99 GLY A C 1
ATOM 801 O O . GLY A 1 99 ? -14.055 13.781 1.104 1 94.38 99 GLY A O 1
ATOM 802 N N . GLN A 1 100 ? -13.414 14.141 -1.008 1 90.81 100 GLN A N 1
ATOM 803 C CA . GLN A 1 100 ? -14.797 14.125 -1.48 1 90.81 100 GLN A CA 1
ATOM 804 C C . GLN A 1 100 ? -15.203 12.719 -1.928 1 90.81 100 GLN A C 1
ATOM 806 O O . GLN A 1 100 ? -14.406 12 -2.535 1 90.81 100 GLN A O 1
ATOM 811 N N . GLU A 1 101 ? -16.438 12.312 -1.607 1 88 101 GLU A N 1
ATOM 812 C CA . GLU A 1 101 ? -16.953 10.961 -1.834 1 88 101 GLU A CA 1
ATOM 813 C C . GLU A 1 101 ? -16.844 10.57 -3.307 1 88 101 GLU A C 1
ATOM 815 O O . GLU A 1 101 ? -16.422 9.461 -3.629 1 88 101 GLU A O 1
ATOM 820 N N . LYS A 1 102 ? -17.109 11.43 -4.203 1 86.56 102 LYS A N 1
ATOM 821 C CA . LYS A 1 102 ? -17.125 11.086 -5.621 1 86.56 102 LYS A CA 1
ATOM 822 C C . LYS A 1 102 ? -15.711 11.07 -6.195 1 86.56 102 LYS A C 1
ATOM 824 O O . LYS A 1 102 ? -15.398 10.25 -7.055 1 86.56 102 LYS A O 1
ATOM 829 N N . GLU A 1 103 ? -14.836 11.906 -5.676 1 89.56 103 GLU A N 1
ATOM 830 C CA . GLU A 1 103 ? -13.5 12.07 -6.246 1 89.56 103 GLU A CA 1
ATOM 831 C C . GLU A 1 103 ? -12.461 11.25 -5.488 1 89.56 103 GLU A C 1
ATOM 833 O O . GLU A 1 103 ? -11.375 10.984 -6.004 1 89.56 103 GLU A O 1
ATOM 838 N N . ASP A 1 104 ? -12.797 10.922 -4.27 1 92.88 104 ASP A N 1
ATOM 839 C CA . ASP A 1 104 ? -11.852 10.211 -3.408 1 92.88 104 ASP A CA 1
ATOM 840 C C . ASP A 1 104 ? -10.477 10.883 -3.432 1 92.88 104 ASP A C 1
ATOM 842 O O . ASP A 1 104 ? -9.461 10.219 -3.592 1 92.88 104 ASP A O 1
ATOM 846 N N . ASN A 1 105 ? -10.508 12.18 -3.334 1 93.81 105 ASN A N 1
ATOM 847 C CA . ASN A 1 105 ? -9.305 12.992 -3.496 1 93.81 105 ASN A CA 1
ATOM 848 C C . ASN A 1 105 ? -8.719 13.406 -2.146 1 93.81 105 ASN A C 1
ATOM 850 O O . ASN A 1 105 ? -8.258 14.539 -1.984 1 93.81 105 ASN A O 1
ATOM 854 N N . GLY A 1 106 ? -8.82 12.547 -1.153 1 95.69 106 GLY A N 1
ATOM 855 C CA . GLY A 1 106 ? -8.203 12.758 0.148 1 95.69 106 GLY A CA 1
ATOM 856 C C . GLY A 1 106 ? -6.793 12.211 0.235 1 95.69 106 GLY A C 1
ATOM 857 O O . GLY A 1 106 ? -6.438 11.273 -0.483 1 95.69 106 GLY A O 1
ATOM 858 N N . LEU A 1 107 ? -5.992 12.82 1.058 1 97.31 107 LEU A N 1
ATOM 859 C CA . LEU A 1 107 ? -4.648 12.383 1.401 1 97.31 107 LEU A CA 1
ATOM 860 C C . LEU A 1 107 ? -4.383 12.555 2.893 1 97.31 107 LEU A C 1
ATOM 862 O O . LEU A 1 107 ? -4.578 13.641 3.439 1 97.31 107 LEU A O 1
ATOM 866 N N . LEU A 1 108 ? -3.996 11.477 3.553 1 98.38 108 LEU A N 1
ATOM 867 C CA . LEU A 1 108 ? -3.666 11.57 4.973 1 98.38 108 LEU A CA 1
ATOM 868 C C . LEU A 1 108 ? -2.178 11.32 5.199 1 98.38 108 LEU A C 1
ATOM 870 O O . LEU A 1 108 ? -1.633 10.312 4.746 1 98.38 108 LEU A O 1
ATOM 874 N N . ILE A 1 109 ? -1.498 12.258 5.789 1 98.81 109 ILE A N 1
ATOM 875 C CA . ILE A 1 109 ? -0.143 12.102 6.305 1 98.81 109 ILE A CA 1
ATOM 876 C C . ILE A 1 109 ? -0.192 11.844 7.809 1 98.81 109 ILE A C 1
ATOM 878 O O . ILE A 1 109 ? -0.621 12.711 8.578 1 98.81 109 ILE A O 1
ATOM 882 N N . LEU A 1 110 ? 0.196 10.648 8.195 1 98.81 110 LEU A N 1
ATOM 883 C CA . LEU A 1 110 ? 0.165 10.25 9.602 1 98.81 110 LEU A CA 1
ATOM 884 C C . LEU A 1 110 ? 1.578 10.094 10.156 1 98.81 110 LEU A C 1
ATOM 886 O O . LEU A 1 110 ? 2.412 9.414 9.555 1 98.81 110 LEU A O 1
ATOM 890 N N . LEU A 1 111 ? 1.863 10.805 11.242 1 98.88 111 LEU A N 1
ATOM 891 C CA . LEU A 1 111 ? 3.16 10.742 11.906 1 98.88 111 LEU A CA 1
ATOM 892 C C . LEU A 1 111 ? 3.016 10.234 13.336 1 98.88 111 LEU A C 1
ATOM 894 O O . LEU A 1 111 ? 2.137 10.695 14.07 1 98.88 111 LEU A O 1
ATOM 898 N N . SER A 1 112 ? 3.756 9.25 13.695 1 98.81 112 SER A N 1
ATOM 899 C CA . SER A 1 112 ? 3.861 8.781 15.078 1 98.81 112 SER A CA 1
ATOM 900 C C . SER A 1 112 ? 5.191 9.195 15.703 1 98.81 112 SER A C 1
ATOM 902 O O . SER A 1 112 ? 6.254 8.734 15.281 1 98.81 112 SER A O 1
ATOM 904 N N . LYS A 1 113 ? 5.078 10.008 16.719 1 98.5 113 LYS A N 1
ATOM 905 C CA . LYS A 1 113 ? 6.258 10.664 17.281 1 98.5 113 LYS A CA 1
ATOM 906 C C . LYS A 1 113 ? 7.184 9.656 17.953 1 98.5 113 LYS A C 1
ATOM 908 O O . LYS A 1 113 ? 8.352 9.531 17.578 1 98.5 113 LYS A O 1
ATOM 913 N N . LYS A 1 114 ? 6.742 8.844 18.875 1 98.06 114 LYS A N 1
ATOM 914 C CA . LYS A 1 114 ? 7.582 7.93 19.656 1 98.06 114 LYS A CA 1
ATOM 915 C C . LYS A 1 114 ? 8.078 6.777 18.781 1 98.06 114 LYS A C 1
ATOM 917 O O . LYS A 1 114 ? 9.211 6.312 18.938 1 98.06 114 LYS A O 1
ATOM 922 N N . ASP A 1 115 ? 7.254 6.371 17.891 1 97.56 115 ASP A N 1
ATOM 923 C CA . ASP A 1 115 ? 7.621 5.27 17 1 97.56 115 ASP A CA 1
ATOM 924 C C . ASP A 1 115 ? 8.555 5.746 15.891 1 97.56 115 ASP A C 1
ATOM 926 O O . ASP A 1 115 ? 9.18 4.938 15.211 1 97.56 115 ASP A O 1
ATOM 930 N N . ARG A 1 116 ? 8.648 7.012 15.672 1 98.31 116 ARG A N 1
ATOM 931 C CA . ARG A 1 116 ? 9.438 7.621 14.609 1 98.31 116 ARG A CA 1
ATOM 932 C C . ARG A 1 116 ? 9.055 7.051 13.25 1 98.31 116 ARG A C 1
ATOM 934 O O . ARG A 1 116 ? 9.922 6.582 12.5 1 98.31 116 ARG A O 1
ATOM 941 N N . LYS A 1 117 ? 7.75 7.129 12.984 1 98.31 117 LYS A N 1
ATOM 942 C CA . LYS A 1 117 ? 7.203 6.625 11.7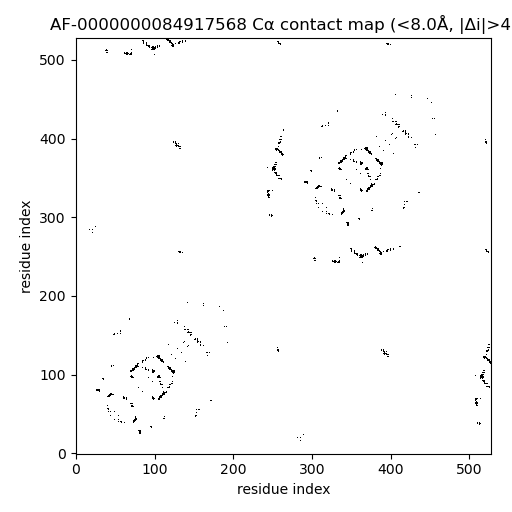27 1 98.31 117 LYS A CA 1
ATOM 943 C C . LYS A 1 117 ? 6.289 7.656 11.07 1 98.31 117 LYS A C 1
ATOM 945 O O . LYS A 1 117 ? 5.605 8.414 11.758 1 98.31 117 LYS A O 1
ATOM 950 N N . ILE A 1 118 ? 6.289 7.672 9.797 1 98.69 118 ILE A N 1
ATOM 951 C CA . ILE A 1 118 ? 5.391 8.5 9 1 98.69 118 ILE A CA 1
ATOM 952 C C . ILE A 1 118 ? 4.809 7.68 7.852 1 98.69 118 ILE A C 1
ATOM 954 O O . ILE A 1 118 ? 5.457 6.758 7.348 1 98.69 118 ILE A O 1
ATOM 958 N N . TRP A 1 119 ? 3.582 7.93 7.484 1 97.56 119 TRP A N 1
ATOM 959 C CA . TRP A 1 119 ? 2.896 7.262 6.383 1 97.56 119 TRP A CA 1
ATOM 960 C C . TRP A 1 119 ? 2.045 8.25 5.59 1 97.56 119 TRP A C 1
ATOM 962 O O . TRP A 1 119 ? 1.373 9.109 6.176 1 97.56 119 TRP A O 1
ATOM 972 N N . ILE A 1 120 ? 2.184 8.195 4.324 1 97.56 120 ILE A N 1
ATOM 973 C CA . ILE A 1 120 ? 1.292 8.93 3.432 1 97.56 120 ILE A CA 1
ATOM 974 C C . ILE A 1 120 ? 0.278 7.965 2.816 1 97.56 120 ILE A C 1
ATOM 976 O O . ILE A 1 120 ? 0.655 7 2.145 1 97.56 120 ILE A O 1
ATOM 980 N N . ALA A 1 121 ? -0.957 8.18 3.086 1 96.56 121 ALA A N 1
ATOM 981 C CA . ALA A 1 121 ? -2.053 7.355 2.576 1 96.56 121 ALA A CA 1
ATOM 982 C C . ALA A 1 121 ? -2.914 8.141 1.592 1 96.56 121 ALA A C 1
ATOM 984 O O . ALA A 1 121 ? -3.691 9.008 1.994 1 96.56 121 ALA A O 1
ATOM 985 N N . PRO A 1 122 ? -2.824 7.805 0.319 1 95.12 122 PRO A N 1
ATOM 986 C CA . PRO A 1 122 ? -3.684 8.469 -0.663 1 95.12 122 PRO A CA 1
ATOM 987 C C . PRO A 1 122 ? -5.074 7.848 -0.748 1 95.12 122 PRO A C 1
ATOM 989 O O . PRO A 1 122 ? -5.219 6.629 -0.601 1 95.12 122 PRO A O 1
ATOM 992 N N . GLY A 1 123 ? -6.105 8.695 -0.984 1 93.81 123 GLY A N 1
ATOM 993 C CA . GLY A 1 123 ? -7.41 8.18 -1.364 1 93.81 123 GLY A CA 1
ATOM 994 C C . GLY A 1 123 ? -7.426 7.562 -2.748 1 93.81 123 GLY A C 1
ATOM 995 O O . GLY A 1 123 ? -6.469 7.707 -3.51 1 93.81 123 GLY A O 1
ATOM 996 N N . TYR A 1 124 ? -8.5 6.953 -3.029 1 90.38 124 TYR A N 1
ATOM 997 C CA . TYR A 1 124 ? -8.625 6.227 -4.285 1 90.38 124 TYR A CA 1
ATOM 998 C C . TYR A 1 124 ? -8.352 7.141 -5.477 1 90.38 124 TYR A C 1
ATOM 1000 O O . TYR A 1 124 ? -7.73 6.727 -6.453 1 90.38 124 TYR A O 1
ATOM 1008 N N . GLY A 1 125 ? -8.742 8.273 -5.379 1 89.94 125 GLY A N 1
ATOM 1009 C CA . GLY A 1 125 ? -8.75 9.18 -6.52 1 89.94 125 GLY A CA 1
ATOM 1010 C C . GLY A 1 125 ? -7.379 9.75 -6.828 1 89.94 125 GLY A C 1
ATOM 1011 O O . GLY A 1 125 ? -7.16 10.312 -7.906 1 89.94 125 GLY A O 1
ATOM 1012 N N . VAL A 1 126 ? -6.43 9.648 -5.926 1 91.94 126 VAL A N 1
ATOM 1013 C CA . VAL A 1 126 ? -5.137 10.281 -6.172 1 91.94 126 VAL A CA 1
ATOM 1014 C C . VAL A 1 126 ? -4.051 9.211 -6.281 1 91.94 126 VAL A C 1
ATOM 1016 O O . VAL A 1 126 ? -2.885 9.531 -6.535 1 91.94 126 VAL A O 1
ATOM 1019 N N . GLU A 1 127 ? -4.398 7.945 -6.262 1 91.06 127 GLU A N 1
ATOM 1020 C CA . GLU A 1 127 ? -3.439 6.844 -6.219 1 91.06 127 GLU A CA 1
ATOM 1021 C C . GLU A 1 127 ? -2.674 6.727 -7.531 1 91.06 127 GLU A C 1
ATOM 1023 O O . GLU A 1 127 ? -1.53 6.266 -7.551 1 91.06 127 GLU A O 1
ATOM 1028 N N . GLU A 1 128 ? -3.295 7.078 -8.625 1 87.19 128 GLU A N 1
ATOM 1029 C CA . GLU A 1 128 ? -2.631 6.926 -9.922 1 87.19 128 GLU A CA 1
ATOM 1030 C C . GLU A 1 128 ? -1.371 7.785 -9.992 1 87.19 128 GLU A C 1
ATOM 1032 O O . GLU A 1 128 ? -0.38 7.391 -10.609 1 87.19 128 GLU A O 1
ATOM 1037 N N . LYS A 1 129 ? -1.435 8.961 -9.312 1 90.5 129 LYS A N 1
ATOM 1038 C CA . LYS A 1 129 ? -0.297 9.875 -9.336 1 90.5 129 LYS A CA 1
ATOM 1039 C C . LYS A 1 129 ? 0.59 9.68 -8.109 1 90.5 129 LYS A C 1
ATOM 1041 O O . LYS A 1 129 ? 1.805 9.875 -8.18 1 90.5 129 LYS A O 1
ATOM 1046 N N . LEU A 1 130 ? -0.07 9.328 -7.09 1 93.25 130 LEU A N 1
ATOM 1047 C CA . LEU A 1 130 ? 0.664 9.117 -5.848 1 93.25 130 LEU A CA 1
ATOM 1048 C C . LEU A 1 130 ? 0.751 7.629 -5.516 1 93.25 130 LEU A C 1
ATOM 1050 O O . LEU A 1 130 ? 0.196 7.176 -4.512 1 93.25 130 LEU A O 1
ATOM 1054 N N . THR A 1 131 ? 1.559 6.945 -6.262 1 89.69 131 THR A N 1
ATOM 1055 C CA . THR A 1 131 ? 1.781 5.52 -6.062 1 89.69 131 THR A CA 1
ATOM 1056 C C . THR A 1 131 ? 2.613 5.27 -4.809 1 89.69 131 THR A C 1
ATOM 1058 O O . THR A 1 131 ? 3.178 6.203 -4.234 1 89.69 131 THR A O 1
ATOM 1061 N N . ALA A 1 132 ? 2.617 3.988 -4.402 1 90.19 132 ALA A N 1
ATOM 1062 C CA . ALA A 1 132 ? 3.439 3.633 -3.248 1 90.19 132 ALA A CA 1
ATOM 1063 C C . ALA A 1 132 ? 4.895 4.043 -3.461 1 90.19 132 ALA A C 1
ATOM 1065 O O . ALA A 1 132 ? 5.535 4.566 -2.549 1 90.19 132 ALA A O 1
ATOM 1066 N N . GLY A 1 133 ? 5.418 3.799 -4.684 1 88.12 133 GLY A N 1
ATOM 1067 C CA . GLY A 1 133 ? 6.785 4.176 -4.996 1 88.12 133 GLY A CA 1
ATOM 1068 C C . GLY A 1 133 ? 7.035 5.668 -4.871 1 88.12 133 GLY A C 1
ATOM 1069 O O . GLY A 1 133 ? 8.031 6.086 -4.273 1 88.12 133 GLY A O 1
ATOM 1070 N N . ILE A 1 134 ? 6.141 6.473 -5.379 1 91.81 134 ILE A N 1
ATOM 1071 C CA . ILE A 1 134 ? 6.281 7.926 -5.344 1 91.81 134 ILE A CA 1
ATOM 1072 C C . ILE A 1 134 ? 6.18 8.422 -3.902 1 91.81 134 ILE A C 1
ATOM 1074 O O . ILE A 1 134 ? 6.992 9.234 -3.461 1 91.81 134 ILE A O 1
ATOM 1078 N N . ASN A 1 135 ? 5.168 7.934 -3.232 1 94.25 135 ASN A N 1
ATOM 1079 C CA . ASN A 1 135 ? 5.051 8.281 -1.819 1 94.25 135 ASN A CA 1
ATOM 1080 C C . ASN A 1 135 ? 6.32 7.93 -1.05 1 94.25 135 ASN A C 1
ATOM 1082 O O . ASN A 1 135 ? 6.809 8.734 -0.251 1 94.25 135 ASN A O 1
ATOM 1086 N N . GLY A 1 136 ? 6.828 6.746 -1.26 1 92.62 136 GLY A N 1
ATOM 1087 C CA . GLY A 1 136 ? 8.062 6.336 -0.614 1 92.62 136 GLY A CA 1
ATOM 1088 C C . GLY A 1 136 ? 9.234 7.246 -0.927 1 92.62 136 GLY A C 1
ATOM 1089 O O . GLY A 1 136 ? 10.039 7.559 -0.046 1 92.62 136 GLY A O 1
ATOM 1090 N N . GLU A 1 137 ? 9.312 7.656 -2.104 1 92.31 137 GLU A N 1
ATOM 1091 C CA . GLU A 1 137 ? 10.391 8.547 -2.525 1 92.31 137 GLU A CA 1
ATOM 1092 C C . GLU A 1 137 ? 10.289 9.898 -1.83 1 92.31 137 GLU A C 1
ATOM 1094 O O . GLU A 1 137 ? 11.297 10.445 -1.375 1 92.31 137 GLU A O 1
ATOM 1099 N N . ILE A 1 138 ? 9.109 10.445 -1.819 1 96 138 ILE A N 1
ATOM 1100 C CA . ILE A 1 138 ? 8.891 11.727 -1.142 1 96 138 ILE A CA 1
ATOM 1101 C C . ILE A 1 138 ? 9.32 11.609 0.32 1 96 138 ILE A C 1
ATOM 1103 O O . ILE A 1 138 ? 10.031 12.469 0.833 1 96 138 ILE A O 1
ATOM 1107 N N . ILE A 1 139 ? 8.953 10.531 0.917 1 97.5 139 ILE A N 1
ATOM 1108 C CA . ILE A 1 139 ? 9.234 10.336 2.334 1 97.5 139 ILE A CA 1
ATOM 1109 C C . ILE A 1 139 ? 10.734 10.156 2.545 1 97.5 139 ILE A C 1
ATOM 1111 O O . ILE A 1 139 ? 11.336 10.82 3.391 1 97.5 139 ILE A O 1
ATOM 1115 N N . ARG A 1 140 ? 11.336 9.336 1.745 1 95.12 140 ARG A N 1
ATOM 1116 C CA . ARG A 1 140 ? 12.727 8.953 1.938 1 95.12 140 ARG A CA 1
ATOM 1117 C C . ARG A 1 140 ? 13.672 10.094 1.562 1 95.12 140 ARG A C 1
ATOM 1119 O O . ARG A 1 140 ? 14.664 10.328 2.246 1 95.12 140 ARG A O 1
ATOM 1126 N N . ASN A 1 141 ? 13.312 10.789 0.511 1 95.81 141 ASN A N 1
ATOM 1127 C CA . ASN A 1 141 ? 14.289 11.711 -0.074 1 95.81 141 ASN A CA 1
ATOM 1128 C C . ASN A 1 141 ? 14.016 13.148 0.338 1 95.81 141 ASN A C 1
ATOM 1130 O O . ASN A 1 141 ? 14.898 14.008 0.23 1 95.81 141 ASN A O 1
ATOM 1134 N N . ILE A 1 142 ? 12.812 13.406 0.797 1 97.31 142 ILE A N 1
ATOM 1135 C CA . ILE A 1 142 ? 12.477 14.797 1.094 1 97.31 142 ILE A CA 1
ATOM 1136 C C . ILE A 1 142 ? 12.148 14.945 2.576 1 97.31 142 ILE A C 1
ATOM 1138 O O . ILE A 1 142 ? 12.742 15.766 3.275 1 97.31 142 ILE A O 1
ATOM 1142 N N . ILE A 1 143 ? 11.328 14.125 3.139 1 98.62 143 ILE A N 1
ATOM 1143 C CA . ILE A 1 143 ? 10.766 14.344 4.465 1 98.62 143 ILE A CA 1
ATOM 1144 C C . ILE A 1 143 ? 11.75 13.867 5.531 1 98.62 143 ILE A C 1
ATOM 1146 O O . ILE A 1 143 ? 12.141 14.633 6.41 1 98.62 143 ILE A O 1
ATOM 1150 N N . ILE A 1 144 ? 12.227 12.695 5.391 1 98.31 144 ILE A N 1
ATOM 1151 C CA . ILE A 1 144 ? 12.992 12.039 6.449 1 98.31 144 ILE A CA 1
ATOM 1152 C C . ILE A 1 144 ? 14.305 12.789 6.672 1 98.31 144 ILE A C 1
ATOM 1154 O O . ILE A 1 144 ? 14.727 12.977 7.812 1 98.31 144 ILE A O 1
ATOM 1158 N N . PRO A 1 145 ? 15.008 13.211 5.59 1 97.81 145 PRO A N 1
ATOM 1159 C CA . PRO A 1 145 ? 16.234 13.961 5.844 1 97.81 145 PRO A CA 1
ATOM 1160 C C . PRO A 1 145 ? 16 15.195 6.715 1 97.81 145 PRO A C 1
ATOM 1162 O O . PRO A 1 145 ? 16.844 15.523 7.562 1 97.81 145 PRO A O 1
ATOM 1165 N N . GLU A 1 146 ? 14.867 15.914 6.527 1 98.25 146 GLU A N 1
ATOM 1166 C CA . GLU A 1 146 ? 14.539 17.078 7.352 1 98.25 146 GLU A CA 1
ATOM 1167 C C . GLU A 1 146 ? 14.227 16.672 8.789 1 98.25 146 GLU A C 1
ATOM 1169 O O . GLU A 1 146 ? 14.594 17.359 9.734 1 98.25 146 GLU A O 1
ATOM 1174 N N . PHE A 1 147 ? 13.492 15.539 8.953 1 98.44 147 PHE A N 1
ATOM 1175 C CA . PHE A 1 147 ? 13.195 15.039 10.289 1 98.44 147 PHE A CA 1
ATOM 1176 C C . PHE A 1 147 ? 14.484 14.711 11.039 1 98.44 147 PHE A C 1
ATOM 1178 O O . PHE A 1 147 ? 14.625 15.055 12.211 1 98.44 147 PHE A O 1
ATOM 1185 N N . LYS A 1 148 ? 15.391 14.07 10.359 1 97.56 148 LYS A N 1
ATOM 1186 C CA . LYS A 1 148 ? 16.672 13.703 10.961 1 97.56 148 LYS A CA 1
ATOM 1187 C C . LYS A 1 148 ? 17.469 14.945 11.32 1 97.56 148 LYS A C 1
ATOM 1189 O O . LYS A 1 148 ? 18.25 14.938 12.273 1 97.56 148 LYS A O 1
ATOM 1194 N N . ALA A 1 149 ? 17.25 16.016 10.539 1 97.31 149 ALA A N 1
ATOM 1195 C CA . ALA A 1 149 ? 17.938 17.281 10.781 1 97.31 149 ALA A CA 1
ATOM 1196 C C . ALA A 1 149 ? 17.25 18.078 11.891 1 97.31 149 ALA A C 1
ATOM 1198 O O . ALA A 1 149 ? 17.672 19.188 12.211 1 97.31 149 ALA A O 1
ATOM 1199 N N . GLY A 1 150 ? 16.109 17.516 12.422 1 97.06 150 GLY A N 1
ATOM 1200 C CA . GLY A 1 150 ? 15.523 18.078 13.633 1 97.06 150 GLY A CA 1
ATOM 1201 C C . GLY A 1 150 ? 14.312 18.953 13.367 1 97.06 150 GLY A C 1
ATOM 1202 O O . GLY A 1 150 ? 13.812 19.625 14.266 1 97.06 150 GLY A O 1
ATOM 1203 N N . SER A 1 151 ? 13.836 18.906 12.094 1 98.38 151 SER A N 1
ATOM 1204 C CA . SER A 1 151 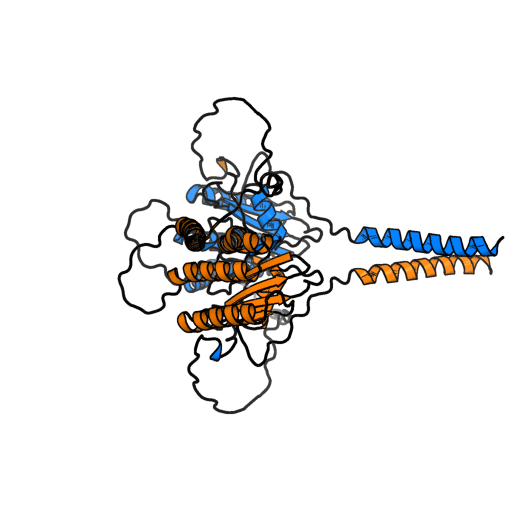? 12.695 19.766 11.812 1 98.38 151 SER A CA 1
ATOM 1205 C C . SER A 1 151 ? 11.555 18.969 11.18 1 98.38 151 SER A C 1
ATOM 1207 O O . SER A 1 151 ? 11.578 18.672 9.984 1 98.38 151 SER A O 1
ATOM 1209 N N . TYR A 1 152 ? 10.539 18.766 11.945 1 98.75 152 TYR A N 1
ATOM 1210 C CA . TYR A 1 152 ? 9.336 18.156 11.398 1 98.75 152 TYR A CA 1
ATOM 1211 C C . TYR A 1 152 ? 8.656 19.094 10.406 1 98.75 152 TYR A C 1
ATOM 1213 O O . TYR A 1 152 ? 8.188 18.656 9.352 1 98.75 152 TYR A O 1
ATOM 1221 N N . TYR A 1 153 ? 8.617 20.391 10.711 1 98.81 153 TYR A N 1
ATOM 1222 C CA . TYR A 1 153 ? 7.934 21.344 9.859 1 98.81 153 TYR A CA 1
ATOM 1223 C C . TYR A 1 153 ? 8.562 21.406 8.477 1 98.81 153 TYR A C 1
ATOM 1225 O O . TYR A 1 153 ? 7.855 21.359 7.465 1 98.81 153 TYR A O 1
ATOM 1233 N N . ARG A 1 154 ? 9.867 21.484 8.406 1 98.69 154 ARG A N 1
ATOM 1234 C CA . ARG A 1 154 ? 10.523 21.578 7.105 1 98.69 154 ARG A CA 1
ATOM 1235 C C . ARG A 1 154 ? 10.25 20.344 6.262 1 98.69 154 ARG A C 1
ATOM 1237 O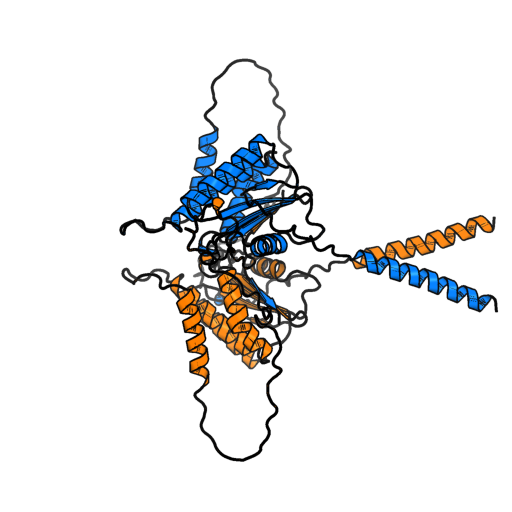 O . ARG A 1 154 ? 10.047 20.438 5.051 1 98.69 154 ARG A O 1
ATOM 1244 N N . GLY A 1 155 ? 10.234 19.172 6.941 1 98.81 155 GLY A N 1
ATOM 1245 C CA . GLY A 1 155 ? 9.898 17.953 6.23 1 98.81 155 GLY A CA 1
ATOM 1246 C C . GLY A 1 155 ? 8.484 17.953 5.68 1 98.81 155 GLY A C 1
ATOM 1247 O O . GLY A 1 155 ? 8.266 17.609 4.516 1 98.81 155 GLY A O 1
ATOM 1248 N N . LEU A 1 156 ? 7.559 18.328 6.504 1 98.88 156 LEU A N 1
ATOM 1249 C CA . LEU A 1 156 ? 6.16 18.359 6.09 1 98.88 156 LEU A CA 1
ATOM 1250 C C . LEU A 1 156 ? 5.934 19.438 5.035 1 98.88 156 LEU A C 1
ATOM 1252 O O . LEU A 1 156 ? 5.188 19.234 4.078 1 98.88 156 LEU A O 1
ATOM 1256 N N . ASP A 1 157 ? 6.566 20.594 5.184 1 98.75 157 ASP A N 1
ATOM 1257 C CA . ASP A 1 157 ? 6.449 21.703 4.238 1 98.75 157 ASP A CA 1
ATOM 1258 C C . ASP A 1 157 ? 6.977 21.312 2.861 1 98.75 157 ASP A C 1
ATOM 1260 O O . ASP A 1 157 ? 6.266 21.422 1.861 1 98.75 157 ASP A O 1
ATOM 1264 N N . LYS A 1 158 ? 8.195 20.797 2.811 1 98.31 158 LYS A N 1
ATOM 1265 C CA . LYS A 1 158 ? 8.797 20.375 1.547 1 98.31 158 LYS A CA 1
ATOM 1266 C C . LYS A 1 158 ? 8.078 19.172 0.964 1 98.31 158 LYS A C 1
ATOM 1268 O O . LYS A 1 158 ? 7.895 19.062 -0.252 1 98.31 158 LYS A O 1
ATOM 1273 N N . GLY A 1 159 ? 7.707 18.219 1.881 1 98.62 159 GLY A N 1
ATOM 1274 C CA . GLY A 1 159 ? 6.984 17.047 1.422 1 98.62 159 GLY A CA 1
ATOM 1275 C C . GLY A 1 159 ? 5.66 17.391 0.761 1 98.62 159 GLY A C 1
ATOM 1276 O O . GLY A 1 159 ? 5.344 16.859 -0.307 1 98.62 159 GLY A O 1
ATOM 1277 N N . THR A 1 160 ? 4.887 18.266 1.359 1 98.56 160 THR A N 1
ATOM 1278 C CA . THR A 1 160 ? 3.596 18.625 0.787 1 98.56 160 THR A CA 1
ATOM 1279 C C . THR A 1 160 ? 3.783 19.438 -0.491 1 98.56 160 THR A C 1
ATOM 1281 O O . THR A 1 160 ? 2.979 19.344 -1.421 1 98.56 160 THR A O 1
ATOM 1284 N N . ASP A 1 161 ? 4.863 20.234 -0.625 1 97.19 161 ASP A N 1
ATOM 1285 C CA . ASP A 1 161 ? 5.18 20.906 -1.88 1 97.19 161 ASP A CA 1
ATOM 1286 C C . ASP A 1 161 ? 5.395 19.891 -3.006 1 97.19 161 ASP A C 1
ATOM 1288 O O . ASP A 1 161 ? 4.906 20.094 -4.121 1 97.19 161 ASP A O 1
ATOM 1292 N N . ALA A 1 162 ? 6.125 18.891 -2.66 1 96.75 162 ALA A N 1
ATOM 1293 C CA . ALA A 1 162 ? 6.383 17.859 -3.658 1 96.75 162 ALA A CA 1
ATOM 1294 C C . ALA A 1 162 ? 5.086 17.188 -4.098 1 96.75 162 ALA A C 1
ATOM 1296 O O . ALA A 1 162 ? 4.879 16.938 -5.289 1 96.75 162 ALA A O 1
ATOM 1297 N N . ILE A 1 163 ? 4.223 16.906 -3.172 1 97.38 163 ILE A N 1
ATOM 1298 C CA . ILE A 1 163 ? 2.943 16.266 -3.471 1 97.38 163 ILE A CA 1
ATOM 1299 C C . ILE A 1 163 ? 2.109 17.188 -4.355 1 97.38 163 ILE A C 1
ATOM 1301 O O . ILE A 1 163 ? 1.499 16.75 -5.328 1 97.38 163 ILE A O 1
ATOM 1305 N N . PHE A 1 164 ? 2.107 18.5 -4.039 1 95.31 164 PHE A N 1
ATOM 1306 C CA . PHE A 1 164 ? 1.389 19.484 -4.848 1 95.31 164 PHE A CA 1
ATOM 1307 C C . PHE A 1 164 ? 1.845 19.422 -6.301 1 95.31 164 PHE A C 1
ATOM 1309 O O . PHE A 1 164 ? 1.02 19.406 -7.219 1 95.31 164 PHE A O 1
ATOM 1316 N N . GLN A 1 165 ? 3.057 19.344 -6.512 1 93.25 165 GLN A N 1
ATOM 1317 C CA . GLN A 1 165 ? 3.623 19.359 -7.855 1 93.25 165 GLN A CA 1
ATOM 1318 C C . GLN A 1 165 ? 3.23 18.094 -8.625 1 93.25 165 GLN A C 1
ATOM 1320 O O . GLN A 1 165 ? 2.912 18.156 -9.812 1 93.25 165 GLN A O 1
ATOM 1325 N N . ILE A 1 166 ? 3.254 17.047 -7.941 1 93.25 166 ILE A N 1
ATOM 1326 C CA . ILE A 1 166 ? 2.926 15.773 -8.562 1 93.25 166 ILE A CA 1
ATOM 1327 C C . ILE A 1 166 ? 1.452 15.758 -8.961 1 93.25 166 ILE A C 1
ATOM 1329 O O . ILE A 1 166 ? 1.103 15.305 -10.055 1 93.25 166 ILE A O 1
ATOM 1333 N N . LEU A 1 167 ? 0.635 16.219 -8.148 1 92.56 167 LEU A N 1
ATOM 1334 C CA . LEU A 1 167 ? -0.805 16.172 -8.375 1 92.56 167 LEU A CA 1
ATOM 1335 C C . LEU A 1 167 ? -1.231 17.219 -9.406 1 92.56 167 LEU A C 1
ATOM 1337 O O . LEU A 1 167 ? -2.301 17.094 -10.008 1 92.56 167 LEU A O 1
ATOM 1341 N N . LYS A 1 168 ? -0.533 18.344 -9.523 1 83.62 168 LYS A N 1
ATOM 1342 C CA . LYS A 1 168 ? -0.832 19.359 -10.531 1 83.62 168 LYS A CA 1
ATOM 1343 C C . LYS A 1 168 ? -0.802 18.766 -11.93 1 83.62 168 LYS A C 1
ATOM 1345 O O . LYS A 1 168 ? -1.556 19.188 -12.812 1 83.62 168 LYS A O 1
ATOM 1350 N N . GLY A 1 169 ? 0.045 17.859 -12.273 1 66.5 169 GLY A N 1
ATOM 1351 C CA . GLY A 1 169 ? -0.013 17.234 -13.586 1 66.5 169 GLY A CA 1
ATOM 1352 C C . GLY A 1 169 ? -1.283 16.438 -13.805 1 66.5 169 GLY A C 1
ATOM 1353 O O . GLY A 1 169 ? -1.669 16.172 -14.945 1 66.5 169 GLY A O 1
ATOM 1354 N N . LYS A 1 170 ? -1.806 15.781 -12.828 1 52.03 170 LYS A N 1
ATOM 1355 C CA . LYS A 1 170 ? -3.064 15.055 -12.953 1 52.03 170 LYS A CA 1
ATOM 1356 C C . LYS A 1 170 ? -4.258 16 -12.898 1 52.03 170 LYS A C 1
ATOM 1358 O O . LYS A 1 170 ? -5.254 15.797 -13.594 1 52.03 170 LYS A O 1
ATOM 1363 N N . TYR A 1 171 ? -4.402 16.781 -11.766 1 39.25 171 TYR A N 1
ATOM 1364 C CA . TYR A 1 171 ? -5.711 17.375 -11.516 1 39.25 171 TYR A CA 1
ATOM 1365 C C . TYR A 1 171 ? -5.969 18.562 -12.438 1 39.25 171 TYR A C 1
ATOM 1367 O O . TYR A 1 171 ? -5.871 19.719 -12.016 1 39.25 171 TYR A O 1
ATOM 1375 N N . LYS A 1 172 ? -5.242 18.844 -13.531 1 37.03 172 LYS A N 1
ATOM 1376 C CA . LYS A 1 172 ? -5.875 20.031 -14.094 1 37.03 172 LYS A CA 1
ATOM 1377 C C . LYS A 1 172 ? -7.359 19.781 -14.359 1 37.03 172 LYS A C 1
ATOM 1379 O O . LYS A 1 172 ? -7.719 18.906 -15.141 1 37.03 172 LYS A O 1
ATOM 1384 N N . GLY A 1 173 ? -8.25 20.047 -13.539 1 31.53 173 GLY A N 1
ATOM 1385 C CA . GLY A 1 173 ? -9.633 20.25 -13.938 1 31.53 173 GLY A CA 1
ATOM 1386 C C . GLY A 1 173 ? -9.789 20.672 -15.383 1 31.53 173 GLY A C 1
ATOM 1387 O O . GLY A 1 173 ? -8.797 20.938 -16.062 1 31.53 173 GLY A O 1
ATOM 1388 N N . GLU A 1 174 ? -11 21.406 -15.797 1 30.67 174 GLU A N 1
ATOM 1389 C CA . GLU A 1 174 ? -11.602 21.938 -17.016 1 30.67 174 GLU A CA 1
ATOM 1390 C C . GLU A 1 174 ? -10.617 22.812 -17.781 1 30.67 174 GLU A C 1
ATOM 1392 O O . GLU A 1 174 ? -11.023 23.672 -18.578 1 30.67 174 GLU A O 1
ATOM 1397 N N . ARG A 1 175 ? -9.422 23.016 -17.453 1 30.2 175 ARG A N 1
ATOM 1398 C CA . ARG A 1 175 ? -8.977 23.938 -18.484 1 30.2 175 ARG A CA 1
ATOM 1399 C C . ARG A 1 175 ? -8.945 23.266 -19.859 1 30.2 175 ARG A C 1
ATOM 1401 O O . ARG A 1 175 ? -8.836 22.031 -19.938 1 30.2 175 ARG A O 1
ATOM 1408 N N . LYS A 1 176 ? -8.82 24.094 -21 1 31.19 176 LYS A N 1
ATOM 1409 C CA . LYS A 1 176 ? -8.742 23.953 -22.453 1 31.19 176 LYS A CA 1
ATOM 1410 C C . LYS A 1 176 ? -7.676 22.953 -22.859 1 31.19 176 LYS A C 1
ATOM 1412 O O . LYS A 1 176 ? -6.715 22.734 -22.125 1 31.19 176 LYS A O 1
ATOM 1417 N N . GLU A 1 177 ? -7.617 22.375 -24.094 1 30.23 177 GLU A N 1
ATOM 1418 C CA . GLU A 1 177 ? -7.25 21.297 -25.016 1 30.23 177 GLU A CA 1
ATOM 1419 C C . GLU A 1 177 ? -5.738 21.078 -25.031 1 30.23 177 GLU A C 1
ATOM 1421 O O . GLU A 1 177 ? -5.27 20 -25.391 1 30.23 177 GLU A O 1
ATOM 1426 N N . ASN A 1 178 ? -4.77 22.016 -25.156 1 29.33 178 ASN A N 1
ATOM 1427 C CA . ASN A 1 178 ? -3.713 21.719 -26.125 1 29.33 178 ASN A CA 1
ATOM 1428 C C . ASN A 1 178 ? -2.514 21.047 -25.453 1 29.33 178 ASN A C 1
ATOM 1430 O O . ASN A 1 178 ? -1.431 21 -26.047 1 29.33 178 ASN A O 1
ATOM 1434 N N . GLY A 1 179 ? -2.443 20.875 -24.094 1 28.81 179 GLY A N 1
ATOM 1435 C CA . GLY A 1 179 ? -1.083 20.969 -23.594 1 28.81 179 GLY A CA 1
ATOM 1436 C C . GLY A 1 179 ? -0.28 19.703 -23.797 1 28.81 179 GLY A C 1
ATOM 1437 O O . GLY A 1 179 ? -0.849 18.625 -24.031 1 28.81 179 GLY A O 1
ATOM 1438 N N . PRO A 1 180 ? 1.105 19.812 -23.953 1 31.5 180 PRO A N 1
ATOM 1439 C CA . PRO A 1 180 ? 2.205 18.938 -24.359 1 31.5 180 PRO A CA 1
ATOM 1440 C C . PRO A 1 180 ? 2.367 17.719 -23.453 1 31.5 180 PRO A C 1
ATOM 1442 O O . PRO A 1 180 ? 1.845 17.703 -22.344 1 31.5 180 PRO A O 1
ATOM 1445 N N . GLY A 1 181 ? 3.072 16.719 -23.766 1 31.28 181 GLY A N 1
ATOM 1446 C CA . GLY A 1 181 ? 3.453 15.367 -23.422 1 31.28 181 GLY A CA 1
ATOM 1447 C C . GLY A 1 181 ? 4.047 15.242 -22.031 1 31.28 181 GLY A C 1
ATOM 1448 O O . GLY A 1 181 ? 4.641 16.188 -21.531 1 31.28 181 GLY A O 1
ATOM 1449 N N . ILE A 1 182 ? 3.477 14.484 -21.078 1 32.31 182 ILE A N 1
ATOM 1450 C CA . ILE A 1 182 ? 3.742 14.102 -19.703 1 32.31 182 ILE A CA 1
ATOM 1451 C C . ILE A 1 182 ? 5.207 13.688 -19.547 1 32.31 182 ILE A C 1
ATOM 1453 O O . ILE A 1 182 ? 5.652 12.719 -20.172 1 32.31 182 ILE A O 1
ATOM 1457 N N . LEU A 1 183 ? 6.176 14.641 -19.281 1 34.31 183 LEU A N 1
ATOM 1458 C CA . LEU A 1 183 ? 7.598 14.492 -18.969 1 34.31 183 LEU A CA 1
ATOM 1459 C C . LEU A 1 183 ? 7.816 13.445 -17.891 1 34.31 183 LEU A C 1
ATOM 1461 O O . LEU A 1 183 ? 6.977 13.281 -17 1 34.31 183 LEU A O 1
ATOM 1465 N N . PRO A 1 184 ? 8.828 12.586 -17.938 1 37.72 184 PRO A N 1
ATOM 1466 C CA . PRO A 1 184 ? 9.18 11.484 -17.031 1 37.72 184 PRO A CA 1
ATOM 1467 C C . PRO A 1 184 ? 9.258 11.922 -15.578 1 37.72 184 PRO A C 1
ATOM 1469 O O . PRO A 1 184 ? 9.891 12.938 -15.266 1 37.72 184 PRO A O 1
ATOM 1472 N N . ILE A 1 185 ? 8.344 1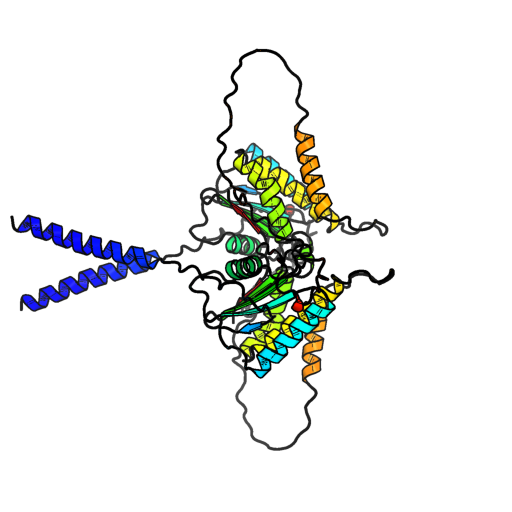1.586 -14.789 1 40.34 185 ILE A N 1
ATOM 1473 C CA . ILE A 1 185 ? 8.086 11.867 -13.375 1 40.34 185 ILE A CA 1
ATOM 1474 C C . ILE A 1 185 ? 9.383 11.789 -12.586 1 40.34 185 ILE A C 1
ATOM 1476 O O . ILE A 1 185 ? 9.602 12.57 -11.664 1 40.34 185 ILE A O 1
ATOM 1480 N N . LEU A 1 186 ? 10.305 10.836 -12.938 1 43.62 186 LEU A N 1
ATOM 1481 C CA . LEU A 1 186 ? 11.586 10.766 -12.242 1 43.62 186 LEU A CA 1
ATOM 1482 C C . LEU A 1 186 ? 12.328 12.094 -12.328 1 43.62 186 LEU A C 1
ATOM 1484 O O . LEU A 1 186 ? 12.922 12.547 -11.344 1 43.62 186 LEU A O 1
ATOM 1488 N N . LEU A 1 187 ? 12.242 12.648 -13.484 1 46.75 187 LEU A N 1
ATOM 1489 C CA . LEU A 1 187 ? 12.945 13.906 -13.711 1 46.75 187 LEU A CA 1
ATOM 1490 C C . LEU A 1 187 ? 12.32 15.031 -12.898 1 46.75 187 LEU A C 1
ATOM 1492 O O . LEU A 1 187 ? 13.031 15.891 -12.375 1 46.75 187 LEU A O 1
ATOM 1496 N N . ILE A 1 188 ? 11.102 14.844 -12.672 1 48.69 188 ILE A N 1
ATOM 1497 C CA . ILE A 1 188 ? 10.438 15.914 -11.938 1 48.69 188 ILE A CA 1
ATOM 1498 C C . ILE A 1 188 ? 10.844 15.859 -10.469 1 48.69 188 ILE A C 1
ATOM 1500 O O . ILE A 1 188 ? 11.172 16.875 -9.859 1 48.69 188 ILE A O 1
ATOM 1504 N N . ILE A 1 189 ? 10.953 14.656 -9.922 1 51.59 189 ILE A N 1
ATOM 1505 C CA . ILE A 1 189 ? 11.328 14.516 -8.523 1 51.59 189 ILE A CA 1
ATOM 1506 C C . ILE A 1 189 ? 12.773 14.945 -8.328 1 51.59 189 ILE A C 1
ATOM 1508 O O . ILE A 1 189 ? 13.094 15.672 -7.379 1 51.59 189 ILE A O 1
ATOM 1512 N N . ILE A 1 190 ? 13.633 14.5 -9.25 1 52.25 190 ILE A N 1
ATOM 1513 C CA . ILE A 1 190 ? 15.016 14.969 -9.203 1 52.25 190 ILE A CA 1
ATOM 1514 C C . ILE A 1 190 ? 15.055 16.484 -9.344 1 52.25 190 ILE A C 1
ATOM 1516 O O . ILE A 1 190 ? 15.766 17.172 -8.602 1 52.25 190 ILE A O 1
ATOM 1520 N N . PHE A 1 191 ? 14.219 16.969 -10.195 1 51.72 191 PHE A N 1
ATOM 1521 C CA . PHE A 1 191 ? 14.164 18.406 -10.414 1 51.72 191 PHE A CA 1
ATOM 1522 C C . PHE A 1 191 ? 13.625 19.125 -9.188 1 51.72 191 PHE A C 1
ATOM 1524 O O . PHE A 1 191 ? 14.156 20.156 -8.789 1 51.72 191 PHE A O 1
ATOM 1531 N N . ILE A 1 192 ? 12.672 18.562 -8.648 1 52.03 192 ILE A N 1
ATOM 1532 C CA . ILE A 1 192 ? 12.102 19.172 -7.465 1 52.03 192 ILE A CA 1
ATOM 1533 C C . ILE A 1 192 ? 13.102 19.125 -6.312 1 52.03 192 ILE A C 1
ATOM 1535 O O . ILE A 1 192 ? 13.305 20.109 -5.605 1 52.03 192 ILE A O 1
ATOM 1539 N N . ILE A 1 193 ? 13.789 18 -6.199 1 53.66 193 ILE A N 1
ATOM 1540 C CA . ILE A 1 193 ? 14.82 17.891 -5.176 1 53.66 193 ILE A CA 1
ATOM 1541 C C . ILE A 1 193 ? 15.914 18.922 -5.422 1 53.66 193 ILE A C 1
ATOM 1543 O O . ILE A 1 193 ? 16.344 19.625 -4.5 1 53.66 193 ILE A O 1
ATOM 1547 N N . ILE A 1 194 ? 16.344 19.062 -6.656 1 53.69 194 ILE A N 1
ATOM 1548 C CA . ILE A 1 194 ? 17.359 20.031 -7.012 1 53.69 194 ILE A CA 1
ATOM 1549 C C . ILE A 1 194 ? 16.828 21.453 -6.762 1 53.69 194 ILE A C 1
ATOM 1551 O O . ILE A 1 194 ? 17.531 22.297 -6.215 1 53.69 194 ILE A O 1
ATOM 1555 N N . PHE A 1 195 ? 15.664 21.656 -7.09 1 49.03 195 PHE A N 1
ATOM 1556 C CA . PHE A 1 195 ? 15.062 22.984 -6.938 1 49.03 195 PHE A CA 1
ATOM 1557 C C . PHE A 1 195 ? 14.922 23.344 -5.465 1 49.03 195 PHE A C 1
ATOM 1559 O O . PHE A 1 195 ? 15.219 24.469 -5.066 1 49.03 195 PHE A O 1
ATOM 1566 N N . ILE A 1 196 ? 14.516 22.516 -4.711 1 48.69 196 ILE A N 1
ATOM 1567 C CA . ILE A 1 196 ? 14.344 22.812 -3.289 1 48.69 196 ILE A CA 1
ATOM 1568 C C . ILE A 1 196 ? 15.711 23 -2.637 1 48.69 196 ILE A C 1
ATOM 1570 O O . ILE A 1 196 ? 15.891 23.922 -1.826 1 48.69 196 ILE A O 1
ATOM 1574 N N . VAL A 1 197 ? 16.656 22.234 -2.953 1 48.22 197 VAL A N 1
ATOM 1575 C CA . VAL A 1 197 ? 17.984 22.406 -2.406 1 48.22 197 VAL A CA 1
ATOM 1576 C C . VAL A 1 197 ? 18.562 23.75 -2.863 1 48.22 197 VAL A C 1
ATOM 1578 O O . VAL A 1 197 ? 19.172 24.469 -2.072 1 48.22 197 VAL A O 1
ATOM 1581 N N . ILE A 1 198 ? 18.359 24.172 -3.99 1 44.62 198 ILE A N 1
ATOM 1582 C CA . ILE A 1 198 ? 18.938 25.406 -4.496 1 44.62 198 ILE A CA 1
ATOM 1583 C C . ILE A 1 198 ? 18.203 26.609 -3.885 1 44.62 198 ILE A C 1
ATOM 1585 O O . ILE A 1 198 ? 18.812 27.641 -3.596 1 44.62 198 ILE A O 1
ATOM 1589 N N . SER A 1 199 ? 17.031 26.547 -3.617 1 39.09 199 SER A N 1
ATOM 1590 C CA . SER A 1 199 ? 16.312 27.719 -3.139 1 39.09 199 SER A CA 1
ATOM 1591 C C . SER A 1 199 ? 16.672 28.047 -1.693 1 39.09 199 SER A C 1
ATOM 1593 O O . SER A 1 199 ? 16.219 29.047 -1.138 1 39.09 199 SER A O 1
ATOM 1595 N N . SER A 1 200 ? 17.312 27.172 -0.863 1 37.62 200 SER A N 1
ATOM 1596 C CA . SER A 1 200 ? 17.641 27.516 0.516 1 37.62 200 SER A CA 1
ATOM 1597 C C . SER A 1 200 ? 18.906 28.359 0.585 1 37.62 200 SER A C 1
ATOM 1599 O O . SER A 1 200 ? 19.297 28.828 1.66 1 37.62 200 SER A O 1
ATOM 1601 N N . LYS A 1 201 ? 19.781 28.516 -0.35 1 40.47 201 LYS A N 1
ATOM 1602 C CA . LYS A 1 201 ? 21.094 29.109 -0.118 1 40.47 201 LYS A CA 1
ATOM 1603 C C . LYS A 1 201 ? 21.031 30.625 -0.145 1 40.47 201 LYS A C 1
ATOM 1605 O O . LYS A 1 201 ? 22.062 31.297 -0.15 1 40.47 201 LYS A O 1
ATOM 1610 N N . ASN A 1 202 ? 19.984 31.328 -0.244 1 33.06 202 ASN A N 1
ATOM 1611 C CA . ASN A 1 202 ? 20.406 32.688 -0.545 1 33.06 202 ASN A CA 1
ATOM 1612 C C . ASN A 1 202 ? 20.844 33.438 0.714 1 33.06 202 ASN A C 1
ATOM 1614 O O . ASN A 1 202 ? 20.922 34.656 0.718 1 33.06 202 ASN A O 1
ATOM 1618 N N . LYS A 1 203 ? 20.766 33.031 2.033 1 35.91 203 LYS A N 1
ATOM 1619 C CA . LYS A 1 203 ? 21.016 34.188 2.891 1 35.91 203 LYS A CA 1
ATOM 1620 C C . LYS A 1 203 ? 22.516 34.438 3.086 1 35.91 203 LYS A C 1
ATOM 1622 O O . LYS A 1 203 ? 23.141 33.781 3.918 1 35.91 203 LYS A O 1
ATOM 1627 N N . GLY A 1 204 ? 23.422 34.688 2.225 1 29.69 204 GLY A N 1
ATOM 1628 C CA . GLY A 1 204 ? 24.859 34.812 2.357 1 29.69 204 GLY A CA 1
ATOM 1629 C C . GLY A 1 204 ? 25.281 36.031 3.137 1 29.69 204 GLY A C 1
ATOM 1630 O O . GLY A 1 204 ? 26.453 36.438 3.123 1 29.69 204 GLY A O 1
ATOM 1631 N N . ASN A 1 205 ? 24.625 37.031 3.715 1 26.67 205 ASN A N 1
ATOM 1632 C CA . ASN A 1 205 ? 25.609 38.094 3.65 1 26.67 205 ASN A CA 1
ATOM 1633 C C . ASN A 1 205 ? 26.719 37.938 4.676 1 26.67 205 ASN A C 1
ATOM 1635 O O . ASN A 1 205 ? 27.891 38.156 4.371 1 26.67 205 ASN A O 1
ATOM 1639 N N . GLY A 1 206 ? 26.516 38.156 6.082 1 25.61 206 GLY A N 1
ATOM 1640 C CA . GLY A 1 206 ? 27.406 39.031 6.812 1 25.61 206 GLY A CA 1
ATOM 1641 C C . GLY A 1 206 ? 28.75 38.438 7.109 1 25.61 206 GLY A C 1
ATOM 1642 O O . GLY A 1 206 ? 28.938 37.219 6.918 1 25.61 206 GLY A O 1
ATOM 1643 N N . ASN A 1 207 ? 29.594 38.875 8.352 1 23.95 207 ASN A N 1
ATOM 1644 C CA . ASN A 1 207 ? 30.938 39.312 8.688 1 23.95 207 ASN A CA 1
ATOM 1645 C C . ASN A 1 207 ? 31.844 38.125 9 1 23.95 207 ASN A C 1
ATOM 1647 O O . ASN A 1 207 ? 31.359 36.969 9.125 1 23.95 207 ASN A O 1
ATOM 1651 N N . SER A 1 208 ? 32.562 38.188 10.367 1 23.25 208 SER A N 1
ATOM 1652 C CA . SER A 1 208 ? 33.969 38.281 10.742 1 23.25 208 SER A CA 1
ATOM 1653 C C . SER A 1 208 ? 34.594 36.875 10.891 1 23.25 208 SER A C 1
ATOM 1655 O O . SER A 1 208 ? 35.625 36.594 10.289 1 23.25 208 SER A O 1
ATOM 1657 N N . GLY A 1 209 ? 34.781 36.469 12.289 1 23.7 209 GLY A N 1
ATOM 1658 C CA . GLY A 1 209 ? 35.969 36.062 13.031 1 23.7 209 GLY A CA 1
ATOM 1659 C C . GLY A 1 209 ? 36.406 34.625 12.727 1 23.7 209 GLY A C 1
ATOM 1660 O O . GLY A 1 209 ? 35.625 33.844 12.141 1 23.7 209 GLY A O 1
ATOM 1661 N N . GLY A 1 210 ? 37.719 34.219 13.141 1 23.38 210 GLY A N 1
ATOM 1662 C CA . GLY A 1 210 ? 38.812 33.281 12.805 1 23.38 210 GLY A CA 1
ATOM 1663 C C . GLY A 1 210 ? 38.469 31.844 13.117 1 23.38 210 GLY A C 1
ATOM 1664 O O . GLY A 1 210 ? 39.219 30.938 12.719 1 23.38 210 GLY A O 1
ATOM 1665 N N . PHE A 1 211 ? 37.781 31.781 14.367 1 24.39 211 PHE A N 1
ATOM 1666 C CA . PHE A 1 211 ? 38.219 30.641 15.172 1 24.39 211 PHE A CA 1
ATOM 1667 C C . PHE A 1 211 ? 38.062 29.344 14.383 1 24.39 211 PHE A C 1
ATOM 1669 O O . PHE A 1 211 ? 37.156 29.203 13.555 1 24.39 211 PHE A O 1
ATOM 1676 N N . GLY A 1 212 ? 39.156 28.531 14.477 1 22.47 212 GLY A N 1
ATOM 1677 C CA . GLY A 1 212 ? 39.75 27.422 13.773 1 22.47 212 GLY A CA 1
ATOM 1678 C C . GLY A 1 212 ? 38.812 26.25 13.609 1 22.47 212 GLY A C 1
ATOM 1679 O O . GLY A 1 212 ? 38.125 26.125 12.578 1 22.47 212 GLY A O 1
ATOM 1680 N N . GLY A 1 213 ? 39 25.359 14.602 1 25.11 213 GLY A N 1
ATOM 1681 C CA . GLY A 1 213 ? 39.156 23.922 14.461 1 25.11 213 GLY A CA 1
ATOM 1682 C C . GLY A 1 213 ? 37.844 23.188 14.297 1 25.11 213 GLY A C 1
ATOM 1683 O O . GLY A 1 213 ? 37.062 23.094 15.242 1 25.11 213 GLY A O 1
ATOM 1684 N N . GLY A 1 214 ? 37.219 23.547 13.477 1 25.33 214 GLY A N 1
ATOM 1685 C CA . GLY A 1 214 ? 35.812 23.125 13.344 1 25.33 214 GLY A CA 1
ATOM 1686 C C . GLY A 1 214 ? 35.656 21.625 13.336 1 25.33 214 GLY A C 1
ATOM 1687 O O . GLY A 1 214 ? 36.438 20.906 12.727 1 25.33 214 GLY A O 1
ATOM 1688 N N . PRO A 1 215 ? 35.188 21.156 14.641 1 23 215 PRO A N 1
ATOM 1689 C CA . PRO A 1 215 ? 35.156 19.719 14.891 1 23 215 PRO A CA 1
ATOM 1690 C C . PRO A 1 215 ? 34.719 18.906 13.672 1 23 215 PRO A C 1
ATOM 1692 O O . PRO A 1 215 ? 34.031 19.438 12.797 1 23 215 PRO A O 1
ATOM 1695 N N . ASP A 1 216 ? 35.656 17.969 13.359 1 20.95 216 ASP A N 1
ATOM 1696 C CA . ASP A 1 216 ? 35.594 16.938 12.336 1 20.95 216 ASP A CA 1
ATOM 1697 C C . ASP A 1 216 ? 34.312 16.125 12.422 1 20.95 216 ASP A C 1
ATOM 1699 O O . ASP A 1 216 ? 34.031 15.492 13.445 1 20.95 216 ASP A O 1
ATOM 1703 N N . LEU A 1 217 ? 33.312 16.766 12.188 1 19.06 217 LEU A N 1
ATOM 1704 C CA . LEU A 1 217 ? 31.984 16.172 12.117 1 19.06 217 LEU A CA 1
ATOM 1705 C C . LEU A 1 217 ? 32.031 14.812 11.438 1 19.06 217 LEU A C 1
ATOM 1707 O O . LEU A 1 217 ? 31 14.328 10.938 1 19.06 217 LEU A O 1
ATOM 1711 N N . GLY A 1 218 ? 33.094 14.062 11.594 1 21.31 218 GLY A N 1
ATOM 1712 C CA . GLY A 1 218 ? 33.25 12.719 11.062 1 21.31 218 GLY A CA 1
ATOM 1713 C C . GLY A 1 218 ? 32.094 11.805 11.391 1 21.31 218 GLY A C 1
ATOM 1714 O O . GLY A 1 218 ? 31.703 10.969 10.562 1 21.31 218 GLY A O 1
ATOM 1715 N N . ASP A 1 219 ? 31.812 11.719 12.586 1 18.95 219 ASP A N 1
ATOM 1716 C CA . ASP A 1 219 ? 31.25 10.438 13.008 1 18.95 219 ASP A CA 1
ATOM 1717 C C . ASP A 1 219 ? 29.875 10.211 12.383 1 18.95 219 ASP A C 1
ATOM 1719 O O . ASP A 1 219 ? 29.125 9.344 12.828 1 18.95 219 ASP A O 1
ATOM 1723 N N . ILE A 1 220 ? 29.438 11.039 11.797 1 20.78 220 ILE A N 1
ATOM 1724 C CA . ILE A 1 220 ? 28.031 10.781 11.562 1 20.78 220 ILE A CA 1
ATOM 1725 C C . ILE A 1 220 ? 27.844 9.367 11.031 1 20.78 220 ILE A C 1
ATOM 1727 O O . ILE A 1 220 ? 28.438 8.992 10.016 1 20.78 220 ILE A O 1
ATOM 1731 N N . ILE A 1 221 ? 27.391 8.445 11.805 1 18.84 221 ILE A N 1
ATOM 1732 C CA . ILE A 1 221 ? 27.328 6.988 11.844 1 18.84 221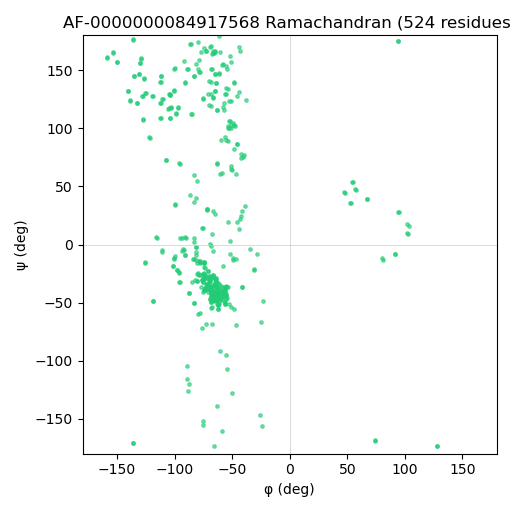 ILE A CA 1
ATOM 1733 C C . ILE A 1 221 ? 26.922 6.457 10.469 1 18.84 221 ILE A C 1
ATOM 1735 O O . ILE A 1 221 ? 26.234 7.141 9.711 1 18.84 221 ILE A O 1
ATOM 1739 N N . ILE A 1 222 ? 27.047 5.039 10.297 1 18.72 222 ILE A N 1
ATOM 1740 C CA . ILE A 1 222 ? 27.031 3.949 9.328 1 18.72 222 ILE A CA 1
ATOM 1741 C C . ILE A 1 222 ? 25.641 3.832 8.711 1 18.72 222 ILE A C 1
ATOM 1743 O O . ILE A 1 222 ? 24.734 3.266 9.32 1 18.72 222 ILE A O 1
ATOM 1747 N N . LEU A 1 223 ? 24.844 4.621 8.586 1 20.95 223 LEU A N 1
ATOM 1748 C CA . LEU A 1 223 ? 23.781 4.152 7.711 1 20.95 223 LEU A CA 1
ATOM 1749 C C . LEU A 1 223 ? 24.359 3.508 6.453 1 20.95 223 LEU A C 1
ATOM 1751 O O . LEU A 1 223 ? 24.734 4.203 5.504 1 20.95 223 LEU A O 1
ATOM 1755 N N . SER A 1 224 ? 25.203 2.357 6.488 1 16.92 224 SER A N 1
ATOM 1756 C CA . SER A 1 224 ? 26.062 1.741 5.496 1 16.92 224 SER A CA 1
ATOM 1757 C C . SER A 1 224 ? 25.328 1.497 4.188 1 16.92 224 SER A C 1
ATOM 1759 O O . SER A 1 224 ? 24.219 0.954 4.184 1 16.92 224 SER A O 1
ATOM 1761 N N . ARG A 1 225 ? 25.359 2.1 3.139 1 22.91 225 ARG A N 1
ATOM 1762 C CA . ARG A 1 225 ? 25.906 1.69 1.854 1 22.91 225 ARG A CA 1
ATOM 1763 C C . ARG A 1 225 ? 27.062 0.709 2.047 1 22.91 225 ARG A C 1
ATOM 1765 O O . ARG A 1 225 ? 27.828 0.459 1.116 1 22.91 225 ARG A O 1
ATOM 1772 N N . MET A 1 226 ? 27.656 0.352 3.145 1 21.22 226 MET A N 1
ATOM 1773 C CA . MET A 1 226 ? 29.047 -0.056 3.084 1 21.22 226 MET A CA 1
ATOM 1774 C C . MET A 1 226 ? 29.266 -1.103 1.995 1 21.22 226 MET A C 1
ATOM 1776 O O . MET A 1 226 ? 30.109 -0.926 1.117 1 21.22 226 MET A O 1
ATOM 1780 N N . GLY A 1 227 ? 29.984 -2.424 2.34 1 20.28 227 GLY A N 1
ATOM 1781 C CA . GLY A 1 227 ? 31.141 -3.186 1.885 1 20.28 227 GLY A CA 1
ATOM 1782 C C . GLY A 1 227 ? 30.844 -4.047 0.671 1 20.28 227 GLY A C 1
ATOM 1783 O O . GLY A 1 227 ? 30.406 -5.191 0.808 1 20.28 227 GLY A O 1
ATOM 1784 N N . ARG A 1 228 ? 30.219 -4.07 -0.361 1 23.28 228 ARG A N 1
ATOM 1785 C CA . ARG A 1 228 ? 30.969 -4.84 -1.356 1 23.28 228 ARG A CA 1
ATOM 1786 C C . ARG A 1 228 ? 32.344 -4.242 -1.602 1 23.28 228 ARG A C 1
ATOM 1788 O O . ARG A 1 228 ? 32.469 -3.236 -2.303 1 23.28 228 ARG A O 1
ATOM 1795 N N . GLY A 1 229 ? 33.312 -4.109 -0.676 1 21.94 229 GLY A N 1
ATOM 1796 C CA . GLY A 1 229 ? 34.688 -4.188 -1.152 1 21.94 229 GLY A CA 1
ATOM 1797 C C . GLY A 1 229 ? 34.938 -5.352 -2.092 1 21.94 229 GLY A C 1
ATOM 1798 O O . GLY A 1 229 ? 35.938 -5.395 -2.789 1 21.94 229 GLY A O 1
ATOM 1799 N N . GLY A 1 230 ? 34.906 -6.625 -1.563 1 19.66 230 GLY A N 1
ATOM 1800 C CA . GLY A 1 230 ? 35.875 -7.578 -2.125 1 19.66 230 GLY A CA 1
ATOM 1801 C C . GLY A 1 230 ? 35.844 -7.621 -3.641 1 19.66 230 GLY A C 1
ATOM 1802 O O . GLY A 1 230 ? 34.906 -7.121 -4.266 1 19.66 230 GLY A O 1
ATOM 1803 N N . GLY A 1 231 ? 37.062 -8.117 -4.312 1 20.03 231 GLY A N 1
ATOM 1804 C CA . GLY A 1 231 ? 37.844 -8.477 -5.492 1 20.03 231 GLY A CA 1
ATOM 1805 C C . GLY A 1 231 ? 37.062 -9.328 -6.477 1 20.03 231 GLY A C 1
ATOM 1806 O O . GLY A 1 231 ? 37.625 -9.883 -7.414 1 20.03 231 GLY A O 1
ATOM 1807 N N . PHE A 1 232 ? 35.938 -9.906 -6.234 1 18.23 232 PHE A N 1
ATOM 1808 C CA . PHE A 1 232 ? 35.969 -10.984 -7.211 1 18.23 232 PHE A CA 1
ATOM 1809 C C . PHE A 1 232 ? 36.219 -10.438 -8.609 1 18.23 232 PHE A C 1
ATOM 1811 O O . PHE A 1 232 ? 35.594 -9.469 -9.031 1 18.23 232 PHE A O 1
ATOM 1818 N N . GLY A 1 233 ? 37.438 -10.477 -9.172 1 18.89 233 GLY A N 1
ATOM 1819 C CA . GLY A 1 233 ? 38.125 -10.453 -10.453 1 18.89 233 GLY A CA 1
ATOM 1820 C C . GLY A 1 233 ? 37.25 -10.906 -11.609 1 18.89 233 GLY A C 1
ATOM 1821 O O . GLY A 1 233 ? 37.562 -10.664 -12.773 1 18.89 233 GLY A O 1
ATOM 1822 N N . SER A 1 234 ? 36.531 -12.094 -11.453 1 18.8 234 SER A N 1
ATOM 1823 C CA . SER A 1 234 ? 36.75 -12.812 -12.703 1 18.8 234 SER A CA 1
ATOM 1824 C C . SER A 1 234 ? 36.281 -12.008 -13.906 1 18.8 234 SER A C 1
ATOM 1826 O O . SER A 1 234 ? 35.562 -11.016 -13.75 1 18.8 234 SER A O 1
ATOM 1828 N N . GLY A 1 235 ? 36.062 -12.734 -15.031 1 18.14 235 GLY A N 1
ATOM 1829 C CA . GLY A 1 235 ? 36.062 -12.938 -16.469 1 18.14 235 GLY A CA 1
ATOM 1830 C C . GLY A 1 235 ? 34.844 -12.32 -17.141 1 18.14 235 GLY A C 1
ATOM 1831 O O . GLY A 1 235 ? 33.844 -11.992 -16.469 1 18.14 235 GLY A O 1
ATOM 1832 N N . GLY A 1 236 ? 34.875 -11.953 -18.438 1 19.31 236 GLY A N 1
ATOM 1833 C CA . GLY A 1 236 ? 34.312 -11.352 -19.625 1 19.31 236 GLY A CA 1
ATOM 1834 C C . GLY A 1 236 ? 32.875 -11.773 -19.891 1 19.31 236 GLY A C 1
ATOM 1835 O O . GLY A 1 236 ? 32.594 -12.43 -20.906 1 19.31 236 GLY A O 1
ATOM 1836 N N . PHE A 1 237 ? 32 -12.367 -18.797 1 20.23 237 PHE A N 1
ATOM 1837 C CA . PHE A 1 237 ? 31.016 -13.094 -19.578 1 20.23 237 PHE A CA 1
ATOM 1838 C C . PHE A 1 237 ? 30.109 -12.125 -20.344 1 20.23 237 PHE A C 1
ATOM 1840 O O . PHE A 1 237 ? 29.891 -10.992 -19.906 1 20.23 237 PHE A O 1
ATOM 1847 N N . GLY A 1 238 ? 29.734 -12.367 -21.578 1 20.12 238 GLY A N 1
ATOM 1848 C CA . GLY A 1 238 ? 29.078 -11.914 -22.797 1 20.12 238 GLY A CA 1
ATOM 1849 C C . GLY A 1 238 ? 27.672 -11.422 -22.562 1 20.12 238 GLY A C 1
ATOM 1850 O O . GLY A 1 238 ? 27.062 -11.695 -21.531 1 20.12 238 GLY A O 1
ATOM 1851 N N . GLY A 1 239 ? 27.094 -10.453 -23.375 1 24.52 239 GLY A N 1
ATOM 1852 C CA . GLY A 1 239 ? 26 -9.586 -23.797 1 24.52 239 GLY A CA 1
ATOM 1853 C C . GLY A 1 239 ? 24.656 -10.281 -23.781 1 24.52 239 GLY A C 1
ATOM 1854 O O . GLY A 1 239 ? 24.062 -10.5 -24.844 1 24.52 239 GLY A O 1
ATOM 1855 N N . GLY A 1 240 ? 24.422 -11.383 -22.812 1 25.55 240 GLY A N 1
ATOM 1856 C CA . GLY A 1 240 ? 23.25 -12.094 -23.328 1 25.55 240 GLY A CA 1
ATOM 1857 C C . GLY A 1 240 ? 22 -11.242 -23.344 1 25.55 240 GLY A C 1
ATOM 1858 O O . GLY A 1 240 ? 21.922 -10.219 -22.656 1 25.55 240 GLY A O 1
ATOM 1859 N N . SER A 1 241 ? 21.125 -11.242 -24.328 1 30.41 241 SER A N 1
ATOM 1860 C CA . SER A 1 241 ? 19.828 -10.82 -24.844 1 30.41 241 SER A CA 1
ATOM 1861 C C . SER A 1 241 ? 18.75 -10.961 -23.781 1 30.41 241 SER A C 1
ATOM 1863 O O . SER A 1 241 ? 18.422 -12.078 -23.359 1 30.41 241 SER A O 1
ATOM 1865 N N . SER A 1 242 ? 18.625 -10.062 -22.781 1 36.78 242 SER A N 1
ATOM 1866 C CA . SER A 1 242 ? 17.766 -10 -21.609 1 36.78 242 SER A CA 1
ATOM 1867 C C . SER A 1 242 ? 16.297 -10.234 -21.984 1 36.78 242 SER A C 1
ATOM 1869 O O . SER A 1 242 ? 15.641 -9.344 -22.531 1 36.78 242 SER A O 1
ATOM 1871 N N . SER A 1 243 ? 15.961 -11.367 -22.453 1 36.97 243 SER A N 1
ATOM 1872 C CA . SER A 1 243 ? 14.625 -11.859 -22.766 1 36.97 243 SER A CA 1
ATOM 1873 C C . SER A 1 243 ? 13.703 -11.75 -21.547 1 36.97 243 SER A C 1
ATOM 1875 O O . SER A 1 243 ? 14.023 -12.25 -20.469 1 36.97 243 SER A O 1
ATOM 1877 N N . GLY A 1 244 ? 13.008 -10.641 -21.359 1 47.81 244 GLY A N 1
ATOM 1878 C CA . GLY A 1 244 ? 11.977 -10.336 -20.375 1 47.81 244 GLY A CA 1
ATOM 1879 C C . GLY A 1 244 ? 11.164 -11.547 -19.969 1 47.81 244 GLY A C 1
ATOM 1880 O O . GLY A 1 244 ? 10.25 -11.43 -19.156 1 47.81 244 GLY A O 1
ATOM 1881 N N . GLY A 1 245 ? 11.125 -12.555 -20.719 1 56.12 245 GLY A N 1
ATOM 1882 C CA . GLY A 1 245 ? 10.414 -13.766 -20.344 1 56.12 245 GLY A CA 1
ATOM 1883 C C . GLY A 1 245 ? 11.016 -14.461 -19.125 1 56.12 245 GLY A C 1
ATOM 1884 O O . GLY A 1 245 ? 11.914 -13.922 -18.484 1 56.12 245 GLY A O 1
ATOM 1885 N N . PHE A 1 246 ? 10.414 -15.422 -18.438 1 71.19 246 PHE A N 1
ATOM 1886 C CA . PHE A 1 246 ? 10.984 -16.266 -17.406 1 71.19 246 PHE A CA 1
ATOM 1887 C C . PHE A 1 246 ? 12.305 -16.875 -17.859 1 71.19 246 PHE A C 1
ATOM 1889 O O . PHE A 1 246 ? 13.062 -17.406 -17.047 1 71.19 246 PHE A O 1
ATOM 1896 N N . GLY A 1 247 ? 12.664 -16.844 -19.047 1 67.44 247 GLY A N 1
ATOM 1897 C CA . GLY A 1 247 ? 13.883 -17.438 -19.562 1 67.44 247 GLY A CA 1
ATOM 1898 C C . GLY A 1 247 ? 15.141 -16.891 -18.906 1 67.44 247 GLY A C 1
ATOM 1899 O O . GLY A 1 247 ? 16.094 -17.641 -18.672 1 67.44 247 GLY A O 1
ATOM 1900 N N . GLY A 1 248 ? 15.188 -15.664 -18.594 1 70.06 248 GLY A N 1
ATOM 1901 C CA . GLY A 1 248 ? 16.328 -15.078 -17.922 1 70.06 248 GLY A CA 1
ATOM 1902 C C . GLY A 1 248 ? 16.172 -15.047 -16.406 1 70.06 248 GLY A C 1
ATOM 1903 O O . GLY A 1 248 ? 17.078 -14.625 -15.695 1 70.06 248 GLY A O 1
ATOM 1904 N N . GLY A 1 249 ? 15.109 -15.641 -15.969 1 86.31 249 GLY A N 1
ATOM 1905 C CA . GLY A 1 249 ? 14.844 -15.672 -14.539 1 86.31 249 GLY A CA 1
ATOM 1906 C C . GLY A 1 249 ? 14.383 -14.336 -13.992 1 86.31 249 GLY A C 1
ATOM 1907 O O . GLY A 1 249 ? 13.836 -13.516 -14.727 1 86.31 249 GLY A O 1
ATOM 1908 N N . PHE A 1 250 ? 14.359 -14.242 -12.672 1 91.69 250 PHE A N 1
ATOM 1909 C CA . PHE A 1 250 ? 14.031 -12.984 -12.008 1 91.69 250 PHE A CA 1
ATOM 1910 C C . PHE A 1 250 ? 15.148 -11.969 -12.195 1 91.69 250 PHE A C 1
ATOM 1912 O O . PHE A 1 250 ? 16.297 -12.219 -11.82 1 91.69 250 PHE A O 1
ATOM 1919 N N . GLY A 1 251 ? 14.875 -10.82 -12.812 1 87.12 251 GLY A N 1
ATOM 1920 C CA . GLY A 1 251 ? 15.859 -9.875 -13.305 1 87.12 251 GLY A CA 1
ATOM 1921 C C . GLY A 1 251 ? 16.25 -8.82 -12.281 1 87.12 251 GLY A C 1
ATOM 1922 O O . GLY A 1 251 ? 16.938 -7.855 -12.602 1 87.12 251 GLY A O 1
ATOM 1923 N N . GLY A 1 252 ? 15.758 -8.922 -11.039 1 84 252 GLY A N 1
ATOM 1924 C CA . GLY A 1 252 ? 16.141 -7.984 -10 1 84 252 GLY A CA 1
ATOM 1925 C C . GLY A 1 252 ? 15.164 -6.832 -9.852 1 84 252 GLY A C 1
ATOM 1926 O O . GLY A 1 252 ? 15.547 -5.738 -9.422 1 84 252 GLY A O 1
ATOM 1927 N N . GLY A 1 253 ? 13.938 -7.066 -10.188 1 85.56 253 GLY A N 1
ATOM 1928 C CA . GLY A 1 253 ? 12.93 -6.027 -10.07 1 85.56 253 GLY A CA 1
ATOM 1929 C C . GLY A 1 253 ? 12.672 -5.609 -8.633 1 85.56 253 GLY A C 1
ATOM 1930 O O . GLY A 1 253 ? 12.742 -6.434 -7.719 1 85.56 253 GLY A O 1
ATOM 1931 N N . GLY A 1 254 ? 12.352 -4.281 -8.469 1 88.31 254 GLY A N 1
ATOM 1932 C CA . GLY A 1 254 ? 12.117 -3.734 -7.145 1 88.31 254 GLY A CA 1
ATOM 1933 C C . GLY A 1 254 ? 10.648 -3.596 -6.801 1 88.31 254 GLY A C 1
ATOM 1934 O O . GLY A 1 254 ? 9.812 -3.438 -7.691 1 88.31 254 GLY A O 1
ATOM 1935 N N . PHE A 1 255 ? 10.375 -3.691 -5.434 1 89.12 255 PHE A N 1
ATOM 1936 C CA . PHE A 1 255 ? 9.039 -3.521 -4.871 1 89.12 255 PHE A CA 1
ATOM 1937 C C . PHE A 1 255 ? 9.047 -2.473 -3.766 1 89.12 255 PHE A C 1
ATOM 1939 O O . PHE A 1 255 ? 10.062 -2.281 -3.092 1 89.12 255 PHE A O 1
ATOM 1946 N N . SER A 1 256 ? 7.992 -1.55 -3.541 1 70.62 256 SER A N 1
ATOM 1947 C CA . SER A 1 256 ? 7.977 -0.456 -2.574 1 70.62 256 SER A CA 1
ATOM 1948 C C . SER A 1 256 ? 6.98 -0.725 -1.45 1 70.62 256 SER A C 1
ATOM 1950 O O . SER A 1 256 ? 6.914 0.033 -0.48 1 70.62 256 SER A O 1
ATOM 1952 N N . GLY A 1 257 ? 6.203 -1.688 -1.385 1 71.75 257 GLY A N 1
ATOM 1953 C CA . GLY A 1 257 ? 5.184 -1.956 -0.383 1 71.75 257 GLY A CA 1
ATOM 1954 C C . GLY A 1 257 ? 3.779 -1.627 -0.858 1 71.75 257 GLY A C 1
ATOM 1955 O O . GLY A 1 257 ? 2.869 -1.451 -0.047 1 71.75 257 GLY A O 1
ATOM 1956 N N . GLY A 1 258 ? 3.52 -1.492 -1.947 1 77.69 258 GLY A N 1
ATOM 1957 C CA . GLY A 1 258 ? 2.182 -1.263 -2.471 1 77.69 258 GLY A CA 1
ATOM 1958 C C . GLY A 1 258 ? 1.413 -2.545 -2.729 1 77.69 258 GLY A C 1
ATOM 1959 O O . GLY A 1 258 ? 1.875 -3.633 -2.377 1 77.69 258 GLY A O 1
ATOM 1960 N N . GLY A 1 259 ? 0.176 -2.354 -3.041 1 89 259 GLY A N 1
ATOM 1961 C CA . GLY A 1 259 ? -0.686 -3.484 -3.344 1 89 259 GLY A CA 1
ATOM 1962 C C . GLY A 1 259 ? -1.97 -3.49 -2.535 1 89 259 GLY A C 1
ATOM 1963 O O . GLY A 1 259 ? -2.354 -2.467 -1.964 1 89 259 GLY A O 1
ATOM 1964 N N . ALA A 1 260 ? -2.654 -4.531 -2.688 1 90.31 260 ALA A N 1
ATOM 1965 C CA . ALA A 1 260 ? -3.902 -4.727 -1.955 1 90.31 260 ALA A CA 1
ATOM 1966 C C . ALA A 1 260 ? -4.164 -6.207 -1.704 1 90.31 260 ALA A C 1
ATOM 1968 O O . ALA A 1 260 ? -3.568 -7.07 -2.354 1 90.31 260 ALA A O 1
ATOM 1969 N N . GLY A 1 261 ? -4.953 -6.391 -0.703 1 92.44 261 GLY A N 1
ATOM 1970 C CA . GLY A 1 261 ? -5.277 -7.762 -0.345 1 92.44 261 GLY A CA 1
ATOM 1971 C C . GLY A 1 261 ? -6.75 -7.965 -0.044 1 92.44 261 GLY A C 1
ATOM 1972 O O . GLY A 1 261 ? -7.566 -7.07 -0.277 1 92.44 261 GLY A O 1
ATOM 1973 N N . GLY A 1 262 ? -7.051 -9.203 0.202 1 91.62 262 GLY A N 1
ATOM 1974 C CA . GLY A 1 262 ? -8.383 -9.641 0.583 1 91.62 262 GLY A CA 1
ATOM 1975 C C . GLY A 1 262 ? -8.383 -10.984 1.299 1 91.62 262 GLY A C 1
ATOM 1976 O O . GLY A 1 262 ? -7.371 -11.68 1.321 1 91.62 262 GLY A O 1
ATOM 1977 N N . SER A 1 263 ? -9.453 -11.18 1.967 1 94.81 263 SER A N 1
ATOM 1978 C CA . SER A 1 263 ? -9.648 -12.438 2.691 1 94.81 263 SER A CA 1
ATOM 1979 C C . SER A 1 263 ? -11 -13.055 2.371 1 94.81 263 SER A C 1
ATOM 1981 O O . SER A 1 263 ? -11.883 -12.383 1.838 1 94.81 263 SER A O 1
ATOM 1983 N N . TRP A 1 264 ? -11.062 -14.383 2.568 1 93.06 264 TRP A N 1
ATOM 1984 C CA . TRP A 1 264 ? -12.32 -15.086 2.336 1 93.06 264 TRP A CA 1
ATOM 1985 C C . TRP A 1 264 ? -12.555 -16.141 3.408 1 93.06 264 TRP A C 1
ATOM 1987 O O . TRP A 1 264 ? -11.617 -16.594 4.074 1 93.06 264 TRP A O 1
ATOM 1997 N N . MET B 1 1 ? 15.125 -20.469 60.281 1 34.69 1 MET B N 1
ATOM 1998 C CA . MET B 1 1 ? 15.773 -20.797 59.031 1 34.69 1 MET B CA 1
ATOM 1999 C C . MET B 1 1 ? 14.766 -21.344 58.031 1 34.69 1 MET B C 1
ATOM 2001 O O . MET B 1 1 ? 15.023 -21.344 56.812 1 34.69 1 MET B O 1
ATOM 2005 N N . GLU B 1 2 ? 13.609 -21.844 58.531 1 43.88 2 GLU B N 1
ATOM 2006 C CA . GLU B 1 2 ? 12.672 -22.516 57.656 1 43.88 2 GLU B CA 1
ATOM 2007 C C . GLU B 1 2 ? 11.758 -21.516 56.969 1 43.88 2 GLU B C 1
ATOM 2009 O O . GLU B 1 2 ? 11.281 -21.75 55.844 1 43.88 2 GLU B O 1
ATOM 2014 N N . VAL B 1 3 ? 11.422 -20.375 57.625 1 45.41 3 VAL B N 1
ATOM 2015 C CA . VAL B 1 3 ? 10.461 -19.438 57.062 1 45.41 3 VAL B CA 1
ATOM 2016 C C . VAL B 1 3 ? 11.094 -18.672 55.906 1 45.41 3 VAL B C 1
ATOM 2018 O O . VAL B 1 3 ? 10.398 -18.156 55.031 1 45.41 3 VAL B O 1
ATOM 2021 N N . PHE B 1 4 ? 12.406 -18.516 56 1 46.38 4 PHE B N 1
ATOM 2022 C CA . PHE B 1 4 ? 13.055 -17.703 55 1 46.38 4 PHE B CA 1
ATOM 2023 C C . PHE B 1 4 ? 13.141 -18.469 53.656 1 46.38 4 PHE B C 1
ATOM 2025 O O . PHE B 1 4 ? 13.102 -17.859 52.594 1 46.38 4 PHE B O 1
ATOM 2032 N N . VAL B 1 5 ? 13.109 -19.828 53.688 1 45.81 5 VAL B N 1
ATOM 2033 C CA . VAL B 1 5 ? 13.289 -20.594 52.469 1 45.81 5 VAL B CA 1
ATOM 2034 C C . VAL B 1 5 ? 11.969 -20.641 51.688 1 45.81 5 VAL B C 1
ATOM 2036 O O . VAL B 1 5 ? 11.953 -20.953 50.5 1 45.81 5 VAL B O 1
ATOM 2039 N N . SER B 1 6 ? 10.859 -20.484 52.469 1 48.19 6 SER B N 1
ATOM 2040 C CA . SER B 1 6 ? 9.594 -20.656 51.781 1 48.19 6 SER B CA 1
ATOM 2041 C C . SER B 1 6 ? 9.273 -19.453 50.906 1 48.19 6 SER B C 1
ATOM 2043 O O . SER B 1 6 ? 8.648 -19.594 49.844 1 48.19 6 SER B O 1
ATOM 2045 N N . ARG B 1 7 ? 9.727 -18.25 51.281 1 48.53 7 ARG B N 1
ATOM 2046 C CA . ARG B 1 7 ? 9.43 -17.078 50.438 1 48.53 7 ARG B CA 1
ATOM 2047 C C . ARG B 1 7 ? 10.266 -17.094 49.188 1 48.53 7 ARG B C 1
ATOM 2049 O O . AR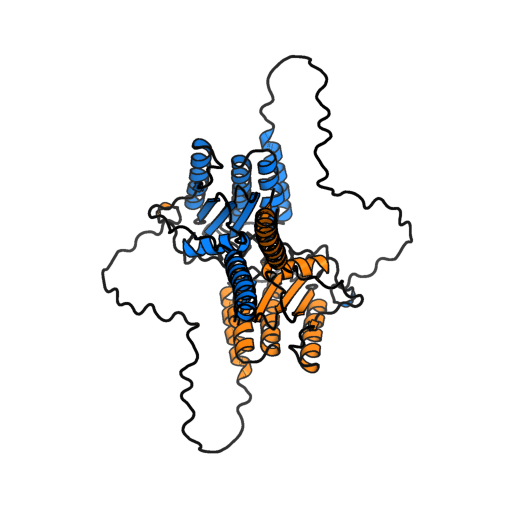G B 1 7 ? 9.875 -16.5 48.156 1 48.53 7 ARG B O 1
ATOM 2056 N N . LEU B 1 8 ? 11.414 -17.75 49.312 1 48.06 8 LEU B N 1
ATOM 2057 C CA . LEU B 1 8 ? 12.305 -17.75 48.156 1 48.06 8 LEU B CA 1
ATOM 2058 C C . LEU B 1 8 ? 11.805 -18.703 47.094 1 48.06 8 LEU B C 1
ATOM 2060 O O . LEU B 1 8 ? 11.977 -18.453 45.906 1 48.06 8 LEU B O 1
ATOM 2064 N N . LYS B 1 9 ? 11.141 -19.75 47.531 1 51.16 9 LYS B N 1
ATOM 2065 C CA . LYS B 1 9 ? 10.672 -20.703 46.531 1 51.16 9 LYS B CA 1
ATOM 2066 C C . LYS B 1 9 ? 9.484 -20.141 45.75 1 51.16 9 LYS B C 1
ATOM 2068 O O . LYS B 1 9 ? 9.352 -20.406 44.562 1 51.16 9 LYS B O 1
ATOM 2073 N N . TRP B 1 10 ? 8.617 -19.391 46.5 1 52.59 10 TRP B N 1
ATOM 2074 C CA . TRP B 1 10 ? 7.469 -18.797 45.812 1 52.59 10 TRP B CA 1
ATOM 2075 C C . TRP B 1 10 ? 7.922 -17.766 44.812 1 52.59 10 TRP B C 1
ATOM 2077 O O . TRP B 1 10 ? 7.367 -17.672 43.719 1 52.59 10 TRP B O 1
ATOM 2087 N N . ASN B 1 11 ? 9.102 -17.156 45.125 1 57.44 11 ASN B N 1
ATOM 2088 C CA . ASN B 1 11 ? 9.586 -16.141 44.188 1 57.44 11 ASN B CA 1
ATOM 2089 C C . ASN B 1 11 ? 10.219 -16.781 42.969 1 57.44 11 ASN B C 1
ATOM 2091 O O . ASN B 1 11 ? 10.094 -16.25 41.844 1 57.44 11 ASN B O 1
ATOM 2095 N N . PHE B 1 12 ? 10.711 -18.031 43.25 1 59.22 12 PHE B N 1
ATOM 2096 C CA . PHE B 1 12 ? 11.352 -18.688 42.094 1 59.22 12 PHE B CA 1
ATOM 2097 C C . PHE B 1 12 ? 10.32 -19.188 41.094 1 59.22 12 PHE B C 1
ATOM 2099 O O . PHE B 1 12 ? 10.492 -19.047 39.906 1 59.22 12 PHE B O 1
ATOM 2106 N N . SER B 1 13 ? 9.203 -19.734 41.656 1 58.75 13 SER B N 1
ATOM 2107 C CA . SER B 1 13 ? 8.156 -20.219 40.781 1 58.75 13 SER B CA 1
ATOM 2108 C C . SER B 1 13 ? 7.5 -19.078 40 1 58.75 13 SER B C 1
ATOM 2110 O O . SER B 1 13 ? 7.18 -19.219 38.812 1 58.75 13 SER B O 1
ATOM 2112 N N . LEU B 1 14 ? 7.398 -17.922 40.656 1 58.25 14 LEU B N 1
ATOM 2113 C CA . LEU B 1 14 ? 6.832 -16.766 39.969 1 58.25 14 LEU B CA 1
ATOM 2114 C C . LEU B 1 14 ? 7.789 -16.25 38.906 1 58.25 14 LEU B C 1
ATOM 2116 O O . LEU B 1 14 ? 7.355 -15.867 37.812 1 58.25 14 LEU B O 1
ATOM 2120 N N . VAL B 1 15 ? 9.102 -16.312 39.25 1 59.41 15 VAL B N 1
ATOM 2121 C CA . VAL B 1 15 ? 10.094 -15.859 38.281 1 59.41 15 VAL B CA 1
ATOM 2122 C C . VAL B 1 15 ? 10.133 -16.812 37.094 1 59.41 15 VAL B C 1
ATOM 2124 O O . VAL B 1 15 ? 10.211 -16.391 35.938 1 59.41 15 VAL B O 1
ATOM 2127 N N . GLN B 1 16 ? 10.07 -18.125 37.344 1 57.06 16 GLN B N 1
ATOM 2128 C CA . GLN B 1 16 ? 10.023 -19.078 36.219 1 57.06 16 GLN B CA 1
ATOM 2129 C C . GLN B 1 16 ? 8.75 -18.922 35.406 1 57.06 16 GLN B C 1
ATOM 2131 O O . GLN B 1 16 ? 8.781 -19.016 34.188 1 57.06 16 GLN B O 1
ATOM 2136 N N . PHE B 1 17 ? 7.703 -18.578 36.094 1 55.28 17 PHE B N 1
ATOM 2137 C CA . PHE B 1 17 ? 6.445 -18.344 35.375 1 55.28 17 PHE B CA 1
ATOM 2138 C C . PHE B 1 17 ? 6.523 -17.078 34.531 1 55.28 17 PHE B C 1
ATOM 2140 O O . PHE B 1 17 ? 6.051 -17.062 33.406 1 55.28 17 PHE B O 1
ATOM 2147 N N . LEU B 1 18 ? 7.18 -16.109 35.094 1 55.16 18 LEU B N 1
ATOM 2148 C CA . LEU B 1 18 ? 7.359 -14.875 34.312 1 55.16 18 LEU B CA 1
ATOM 2149 C C . LEU B 1 18 ? 8.297 -15.094 33.125 1 55.16 18 LEU B C 1
ATOM 2151 O O . LEU B 1 18 ? 8.086 -14.523 32.062 1 55.16 18 LEU B O 1
ATOM 2155 N N . PHE B 1 19 ? 9.289 -15.883 33.281 1 56.78 19 PHE B N 1
ATOM 2156 C CA . PHE B 1 19 ? 10.211 -16.172 32.188 1 56.78 19 PHE B CA 1
ATOM 2157 C C . PHE B 1 19 ? 9.516 -16.984 31.109 1 56.78 19 PHE B C 1
ATOM 2159 O O . PHE B 1 19 ? 9.766 -16.766 29.922 1 56.78 19 PHE B O 1
ATOM 2166 N N . LEU B 1 20 ? 8.617 -17.859 31.422 1 53.34 20 LEU B N 1
ATOM 2167 C CA . LEU B 1 20 ? 7.926 -18.656 30.406 1 53.34 20 LEU B CA 1
ATOM 2168 C C . LEU B 1 20 ? 6.93 -17.797 29.641 1 53.34 20 LEU B C 1
ATOM 2170 O O . LEU B 1 20 ? 6.707 -18.016 28.453 1 53.34 20 LEU B O 1
ATOM 2174 N N . PHE B 1 21 ? 6.312 -16.844 30.281 1 51.84 21 PHE B N 1
ATOM 2175 C CA . PHE B 1 21 ? 5.352 -15.984 29.594 1 51.84 21 PHE B CA 1
ATOM 2176 C C . PHE B 1 21 ? 6.055 -15.055 28.609 1 51.84 21 PHE B C 1
ATOM 2178 O O . PHE B 1 21 ? 5.484 -14.672 27.594 1 51.84 21 PHE B O 1
ATOM 2185 N N . SER B 1 22 ? 7.25 -14.68 28.828 1 52.06 22 SER B N 1
ATOM 2186 C CA . SER B 1 22 ? 7.938 -13.766 27.922 1 52.06 22 SER B CA 1
ATOM 2187 C C . SER B 1 22 ? 8.25 -14.43 26.578 1 52.06 22 SER B C 1
ATOM 2189 O O . SER B 1 22 ? 8.414 -13.758 25.562 1 52.06 22 SER B O 1
ATOM 2191 N N . THR B 1 23 ? 8.398 -15.695 26.5 1 49.47 23 THR B N 1
ATOM 2192 C CA . THR B 1 23 ? 8.867 -16.281 25.25 1 49.47 23 THR B CA 1
ATOM 2193 C C . THR B 1 23 ? 7.754 -16.297 24.203 1 49.47 23 THR B C 1
ATOM 2195 O O . THR B 1 23 ? 8.008 -16.516 23.016 1 49.47 23 THR B O 1
ATOM 2198 N N . ILE B 1 24 ? 6.547 -16.312 24.641 1 47.56 24 ILE B N 1
ATOM 2199 C CA . ILE B 1 24 ? 5.57 -16.672 23.609 1 47.56 24 ILE B CA 1
ATOM 2200 C C . ILE B 1 24 ? 5.379 -15.5 22.656 1 47.56 24 ILE B C 1
ATOM 2202 O O . ILE B 1 24 ? 4.801 -15.656 21.578 1 47.56 24 ILE B O 1
ATOM 2206 N N . LEU B 1 25 ? 5.734 -14.391 23.062 1 48.41 25 LEU B N 1
ATOM 2207 C CA . LEU B 1 25 ? 5.441 -13.391 22.031 1 48.41 25 LEU B CA 1
ATOM 2208 C C . LEU B 1 25 ? 6.387 -13.539 20.844 1 48.41 25 LEU B C 1
ATOM 2210 O O . LEU B 1 25 ? 7.273 -12.703 20.656 1 48.41 25 LEU B O 1
ATOM 2214 N N . SER B 1 26 ? 6.82 -14.719 20.578 1 48.25 26 SER B N 1
ATOM 2215 C CA . SER B 1 26 ? 7.613 -14.844 19.359 1 48.25 26 SER B CA 1
ATOM 2216 C C . SER B 1 26 ? 6.785 -14.492 18.125 1 48.25 26 SER B C 1
ATOM 2218 O O . SER B 1 26 ? 5.941 -15.273 17.703 1 48.25 26 SER B O 1
ATOM 2220 N N . PHE B 1 27 ? 6.48 -13.281 17.984 1 53.25 27 PHE B N 1
ATOM 2221 C CA . PHE B 1 27 ? 6.066 -12.93 16.625 1 53.25 27 PHE B CA 1
ATOM 2222 C C . PHE B 1 27 ? 6.941 -13.633 15.594 1 53.25 27 PHE B C 1
ATOM 2224 O O . PHE B 1 27 ? 8.117 -13.305 15.445 1 53.25 27 PHE B O 1
ATOM 2231 N N . GLY B 1 28 ? 6.688 -14.938 15.414 1 58 28 GLY B N 1
ATOM 2232 C CA . GLY B 1 28 ? 7.402 -15.656 14.375 1 58 28 GLY B CA 1
ATOM 2233 C C . GLY B 1 28 ? 7.406 -14.93 13.047 1 58 28 GLY B C 1
ATOM 2234 O O . GLY B 1 28 ? 6.352 -14.539 12.539 1 58 28 GLY B O 1
ATOM 2235 N N . GLN B 1 29 ? 8.516 -14.297 12.734 1 79.44 29 GLN B N 1
ATOM 2236 C CA . GLN B 1 29 ? 8.789 -13.711 11.43 1 79.44 29 GLN B CA 1
ATOM 2237 C C . GLN B 1 29 ? 8.836 -14.781 10.344 1 79.44 29 GLN B C 1
ATOM 2239 O O . GLN B 1 29 ? 9.469 -15.828 10.523 1 79.44 29 GLN B O 1
ATOM 2244 N N . PHE B 1 30 ? 7.855 -14.734 9.328 1 92.62 30 PHE B N 1
ATOM 2245 C CA . PHE B 1 30 ? 7.883 -15.648 8.195 1 92.62 30 PHE B CA 1
ATOM 2246 C C . PHE B 1 30 ? 9.242 -15.617 7.508 1 92.62 30 PHE B C 1
ATOM 2248 O O . PHE B 1 30 ? 9.781 -14.539 7.23 1 92.62 30 PHE B O 1
ATOM 2255 N N . THR B 1 31 ? 9.898 -16.719 7.379 1 94.69 31 THR B N 1
ATOM 2256 C CA . THR B 1 31 ? 11.156 -16.812 6.648 1 94.69 31 THR B CA 1
ATOM 2257 C C . THR B 1 31 ? 10.906 -17.016 5.16 1 94.69 31 THR B C 1
ATOM 2259 O O . THR B 1 31 ? 10.406 -18.062 4.75 1 94.69 31 THR B O 1
ATOM 2262 N N . ILE B 1 32 ? 11.242 -16.031 4.395 1 97.06 32 ILE B N 1
ATOM 2263 C CA . ILE B 1 32 ? 11.117 -16.141 2.947 1 97.06 32 ILE B CA 1
ATOM 2264 C C . ILE B 1 32 ? 12.102 -17.172 2.414 1 97.06 32 ILE B C 1
ATOM 2266 O O . ILE B 1 32 ? 13.297 -17.109 2.721 1 97.06 32 ILE B O 1
ATOM 2270 N N . PRO B 1 33 ? 11.664 -18.172 1.633 1 97.38 33 PRO B N 1
ATOM 2271 C CA . PRO B 1 33 ? 12.594 -19.141 1.034 1 97.38 33 PRO B CA 1
ATOM 2272 C C . PRO B 1 33 ? 13.641 -18.469 0.145 1 97.38 33 PRO B C 1
ATOM 2274 O O . PRO B 1 33 ? 13.391 -17.391 -0.4 1 97.38 33 PRO B O 1
ATOM 2277 N N . GLU B 1 34 ? 14.742 -19.156 0.034 1 96.31 34 GLU B N 1
ATOM 2278 C CA . GLU B 1 34 ? 15.742 -18.672 -0.907 1 96.31 34 GLU B CA 1
ATOM 2279 C C . GLU B 1 34 ? 15.203 -18.656 -2.334 1 96.31 34 GLU B C 1
ATOM 2281 O O . GLU B 1 34 ? 14.391 -19.516 -2.703 1 96.31 34 GLU B O 1
ATOM 2286 N N . LYS B 1 35 ? 15.719 -17.656 -3.072 1 95.75 35 LYS B N 1
ATOM 2287 C CA . LYS B 1 35 ? 15.375 -17.594 -4.492 1 95.75 35 LYS B CA 1
ATOM 2288 C C . LYS B 1 35 ? 15.742 -18.906 -5.195 1 95.75 35 LYS B C 1
ATOM 2290 O O . LYS B 1 35 ? 16.859 -19.406 -5.051 1 95.75 35 LYS B O 1
ATOM 2295 N N . PRO B 1 36 ? 14.828 -19.484 -5.93 1 94.56 36 PRO B N 1
ATOM 2296 C CA . PRO B 1 36 ? 15.125 -20.734 -6.625 1 94.56 36 PRO B CA 1
ATOM 2297 C C . PRO B 1 36 ? 16.141 -20.562 -7.75 1 94.56 36 PRO B C 1
ATOM 2299 O O . PRO B 1 36 ? 16.219 -19.484 -8.359 1 94.56 36 PRO B O 1
ATOM 2302 N N . SER B 1 37 ? 16.859 -21.609 -7.996 1 91.38 37 SER B N 1
ATOM 2303 C CA . SER B 1 37 ? 17.828 -21.594 -9.094 1 91.38 37 SER B CA 1
ATOM 2304 C C . SER B 1 37 ? 17.125 -21.5 -10.445 1 91.38 37 SER B C 1
ATOM 2306 O O . SER B 1 37 ? 17.547 -20.75 -11.32 1 91.38 37 SER B O 1
ATOM 2308 N N . PHE B 1 38 ? 16.125 -22.344 -10.602 1 92.19 38 PHE B N 1
ATOM 2309 C CA . PHE B 1 38 ? 15.25 -22.234 -11.766 1 92.19 38 PHE B CA 1
ATOM 2310 C C . PHE B 1 38 ? 13.984 -21.453 -11.422 1 92.19 38 PHE B C 1
ATOM 2312 O O . PHE B 1 38 ? 13.211 -21.859 -10.555 1 92.19 38 PHE B O 1
ATOM 2319 N N . GLN B 1 39 ? 13.828 -20.328 -12.102 1 94.19 39 GLN B N 1
ATOM 2320 C CA . GLN B 1 39 ? 12.719 -19.453 -11.766 1 94.19 39 GLN B CA 1
ATOM 2321 C C . GLN B 1 39 ? 11.555 -19.625 -12.742 1 94.19 39 GLN B C 1
ATOM 2323 O O . GLN B 1 39 ? 11.766 -19.719 -13.953 1 94.19 39 GLN B O 1
ATOM 2328 N N . THR B 1 40 ? 10.422 -19.75 -12.203 1 95.75 40 THR B N 1
ATOM 2329 C CA . THR B 1 40 ? 9.195 -19.875 -12.977 1 95.75 40 THR B CA 1
ATOM 2330 C C . THR B 1 40 ? 8.094 -19 -12.383 1 95.75 40 THR B C 1
ATOM 2332 O O . THR B 1 40 ? 8.367 -18.125 -11.547 1 95.75 40 THR B O 1
ATOM 2335 N N . SER B 1 41 ? 6.879 -19.156 -12.875 1 98 41 SER B N 1
ATOM 2336 C CA . SER B 1 41 ? 5.828 -18.203 -12.555 1 98 41 SER B CA 1
ATOM 2337 C C . SER B 1 41 ? 4.91 -18.734 -11.461 1 98 41 SER B C 1
ATOM 2339 O O . SER B 1 41 ? 4.117 -17.984 -10.891 1 98 41 SER B O 1
ATOM 2341 N N . VAL B 1 42 ? 4.953 -19.984 -11.094 1 98.69 42 VAL B N 1
ATOM 2342 C CA . VAL B 1 42 ? 4.031 -20.531 -10.102 1 98.69 42 VAL B CA 1
ATOM 2343 C C . VAL B 1 42 ? 4.801 -21.359 -9.07 1 98.69 42 VAL B C 1
ATOM 2345 O O . VAL B 1 42 ? 5.52 -22.297 -9.43 1 98.69 42 VAL B O 1
ATOM 2348 N N . TYR B 1 43 ? 4.727 -21.016 -7.789 1 98.62 43 TYR B N 1
ATOM 2349 C CA . TYR B 1 43 ? 5.238 -21.75 -6.633 1 98.62 43 TYR B CA 1
ATOM 2350 C C . TYR B 1 43 ? 4.117 -22.062 -5.648 1 98.62 43 TYR B C 1
ATOM 2352 O O . TYR B 1 43 ? 3.832 -21.266 -4.75 1 98.62 43 TYR B O 1
ATOM 2360 N N . ASP B 1 44 ? 3.535 -23.25 -5.84 1 98.69 44 ASP B N 1
ATOM 2361 C CA . ASP B 1 44 ? 2.338 -23.625 -5.086 1 98.69 44 ASP B CA 1
ATOM 2362 C C . ASP B 1 44 ? 2.693 -24.438 -3.854 1 98.69 44 ASP B C 1
ATOM 2364 O O . ASP B 1 44 ? 2.25 -25.578 -3.713 1 98.69 44 ASP B O 1
ATOM 2368 N N . TYR B 1 45 ? 3.328 -23.812 -2.855 1 98.5 45 TYR B N 1
ATOM 2369 C CA . TYR B 1 45 ? 3.811 -24.516 -1.667 1 98.5 45 TYR B CA 1
ATOM 2370 C C . TYR B 1 45 ? 2.648 -25.047 -0.838 1 98.5 45 TYR B C 1
ATOM 2372 O O . TYR B 1 45 ? 2.793 -26.047 -0.126 1 98.5 45 TYR B O 1
ATOM 2380 N N . ALA B 1 46 ? 1.482 -24.453 -0.911 1 98.69 46 ALA B N 1
ATOM 2381 C CA . ALA B 1 46 ? 0.333 -24.875 -0.113 1 98.69 46 ALA B CA 1
ATOM 2382 C C . ALA B 1 46 ? -0.528 -25.875 -0.875 1 98.69 46 ALA B C 1
ATOM 2384 O O . ALA B 1 46 ? -1.53 -26.359 -0.351 1 98.69 46 ALA B O 1
ATOM 2385 N N . LYS B 1 47 ? -0.193 -26.172 -2.172 1 98.44 47 LYS B N 1
ATOM 2386 C CA . LYS B 1 47 ? -0.875 -27.141 -3.016 1 98.44 47 LYS B CA 1
ATOM 2387 C C . LYS B 1 47 ? -2.363 -26.828 -3.131 1 98.44 47 LYS B C 1
ATOM 2389 O O . LYS B 1 47 ? -3.207 -27.703 -2.945 1 98.44 47 LYS B O 1
ATOM 2394 N N . VAL B 1 48 ? -2.639 -25.578 -3.4 1 98.75 48 VAL B N 1
ATOM 2395 C CA . VAL B 1 48 ? -4.027 -25.156 -3.537 1 98.75 48 VAL B CA 1
ATOM 2396 C C . VAL B 1 48 ? -4.52 -25.438 -4.957 1 98.75 48 VAL B C 1
ATOM 2398 O O . VAL B 1 48 ? -5.719 -25.359 -5.234 1 98.75 48 VAL B O 1
ATOM 2401 N N . LEU B 1 49 ? -3.631 -25.75 -5.859 1 98.88 49 LEU B N 1
ATOM 2402 C CA . LEU B 1 49 ? -3.936 -26.094 -7.246 1 98.88 49 LEU B CA 1
ATOM 2403 C C . LEU B 1 49 ? -3.639 -27.562 -7.531 1 98.88 49 LEU B C 1
ATOM 2405 O O . LEU B 1 49 ? -2.68 -28.109 -6.992 1 98.88 49 LEU B O 1
ATOM 2409 N N . SER B 1 50 ? -4.5 -28.141 -8.414 1 98.56 50 SER B N 1
ATOM 2410 C CA . SER B 1 50 ? -4.102 -29.438 -8.977 1 98.56 50 SER B CA 1
ATOM 2411 C C . SER B 1 50 ? -2.883 -29.281 -9.875 1 98.56 50 SER B C 1
ATOM 2413 O O . SER B 1 50 ? -2.551 -28.188 -10.312 1 98.56 50 SER B O 1
ATOM 2415 N N . ALA B 1 51 ? -2.264 -30.438 -10.172 1 98.12 51 ALA B N 1
ATOM 2416 C CA . ALA B 1 51 ? -1.089 -30.406 -11.039 1 98.12 51 ALA B CA 1
ATOM 2417 C C . ALA B 1 51 ? -1.421 -29.797 -12.398 1 98.12 51 ALA B C 1
ATOM 2419 O O . ALA B 1 51 ? -0.637 -29.016 -12.938 1 98.12 51 ALA B O 1
ATOM 2420 N N . THR B 1 52 ? -2.541 -30.141 -12.938 1 98.56 52 THR B N 1
ATOM 2421 C CA . THR B 1 52 ? -2.975 -29.609 -14.234 1 98.56 52 THR B CA 1
ATOM 2422 C C . THR B 1 52 ? -3.238 -28.109 -14.148 1 98.56 52 THR B C 1
ATOM 2424 O O . THR B 1 52 ? -2.816 -27.359 -15.023 1 98.56 52 THR B O 1
ATOM 2427 N N . GLU B 1 53 ? -3.938 -27.688 -13.07 1 98.69 53 GLU B N 1
ATOM 2428 C CA . GLU B 1 53 ? -4.23 -26.281 -12.859 1 98.69 53 GLU B CA 1
ATOM 2429 C C . GLU B 1 53 ? -2.949 -25.453 -12.719 1 98.69 53 GLU B C 1
ATOM 2431 O O . GLU B 1 53 ? -2.83 -24.375 -13.297 1 98.69 53 GLU B O 1
ATOM 2436 N N . ALA B 1 54 ? -2.039 -25.953 -11.938 1 98.75 54 ALA B N 1
ATOM 2437 C CA . ALA B 1 54 ? -0.768 -25.266 -11.727 1 98.75 54 ALA B CA 1
ATOM 2438 C C . ALA B 1 54 ? -0.011 -25.094 -13.039 1 98.75 54 ALA B C 1
ATOM 2440 O O . ALA B 1 54 ? 0.539 -24.016 -13.312 1 98.75 54 ALA B O 1
ATOM 2441 N N . LYS B 1 55 ? 0.048 -26.141 -13.781 1 98.44 55 LYS B N 1
ATOM 2442 C CA . LYS B 1 55 ? 0.739 -26.094 -15.07 1 98.44 55 LYS B CA 1
ATOM 2443 C C . LYS B 1 55 ? 0.071 -25.094 -16.016 1 98.44 55 LYS B C 1
ATOM 2445 O O . LYS B 1 55 ? 0.753 -24.359 -16.734 1 98.44 55 LYS B O 1
ATOM 2450 N N . GLN B 1 56 ? -1.251 -25.094 -16.062 1 98.56 56 GLN B N 1
ATOM 2451 C CA . GLN B 1 56 ? -1.991 -24.172 -16.922 1 98.56 56 GLN B CA 1
ATOM 2452 C C . GLN B 1 56 ? -1.727 -22.719 -16.516 1 98.56 56 GLN B C 1
ATOM 2454 O O . GLN B 1 56 ? -1.489 -21.875 -17.375 1 98.56 56 GLN B O 1
ATOM 2459 N N . LEU B 1 57 ? -1.776 -22.406 -15.211 1 98.75 57 LEU B N 1
ATOM 2460 C CA . LEU B 1 57 ? -1.507 -21.062 -14.727 1 98.75 57 LEU B CA 1
ATOM 2461 C C . LEU B 1 57 ? -0.063 -20.656 -15.016 1 98.75 57 LEU B C 1
ATOM 2463 O O . LEU B 1 57 ? 0.201 -19.531 -15.43 1 98.75 57 LEU B O 1
ATOM 2467 N N . GLU B 1 58 ? 0.828 -21.594 -14.766 1 98.44 58 GLU B N 1
ATOM 2468 C CA . GLU B 1 58 ? 2.244 -21.359 -15.016 1 98.44 58 GLU B CA 1
ATOM 2469 C C . GLU B 1 58 ? 2.484 -20.953 -16.469 1 98.44 58 GLU B C 1
ATOM 2471 O O . GLU B 1 58 ? 3.156 -19.969 -16.75 1 98.44 58 GLU B O 1
ATOM 2476 N N . GLN B 1 59 ? 1.971 -21.719 -17.344 1 97.94 59 GLN B N 1
ATOM 2477 C CA . GLN B 1 59 ? 2.152 -21.453 -18.781 1 97.94 59 GLN B CA 1
ATOM 2478 C C . GLN B 1 59 ? 1.511 -20.125 -19.172 1 97.94 59 GLN B C 1
ATOM 2480 O O . GLN B 1 59 ? 2.068 -19.375 -19.969 1 97.94 59 GLN B O 1
ATOM 2485 N N . LYS B 1 60 ? 0.372 -19.891 -18.641 1 97.62 60 LYS B N 1
ATOM 2486 C CA . LYS B 1 60 ? -0.304 -18.625 -18.906 1 97.62 60 LYS B CA 1
ATOM 2487 C C . LYS B 1 60 ? 0.574 -17.438 -18.516 1 97.62 60 LYS B C 1
ATOM 2489 O O . LYS B 1 60 ? 0.747 -16.5 -19.297 1 97.62 60 LYS B O 1
ATOM 2494 N N . LEU B 1 61 ? 1.122 -17.484 -17.328 1 97.69 61 LEU B N 1
ATOM 2495 C CA . LEU B 1 61 ? 1.927 -16.375 -16.812 1 97.69 61 LEU B CA 1
ATOM 2496 C C . LEU B 1 61 ? 3.256 -16.281 -17.547 1 97.69 61 LEU B C 1
ATOM 2498 O O . LEU B 1 61 ? 3.766 -15.188 -17.781 1 97.69 61 LEU B O 1
ATOM 2502 N N . ILE B 1 62 ? 3.828 -17.406 -17.953 1 95.56 62 ILE B N 1
ATOM 2503 C CA . ILE B 1 62 ? 5.055 -17.422 -18.75 1 95.56 62 ILE B CA 1
ATOM 2504 C C . ILE B 1 62 ? 4.797 -16.781 -20.109 1 95.56 62 ILE B C 1
ATOM 2506 O O . ILE B 1 62 ? 5.57 -15.93 -20.562 1 95.56 62 ILE B O 1
ATOM 2510 N N . ASN B 1 63 ? 3.697 -17.219 -20.766 1 94.38 63 ASN B N 1
ATOM 2511 C CA . ASN B 1 63 ? 3.354 -16.672 -22.062 1 94.38 63 ASN B CA 1
ATOM 2512 C C . ASN B 1 63 ? 3.174 -15.156 -22.016 1 94.38 63 ASN B C 1
ATOM 2514 O O . ASN B 1 63 ? 3.588 -14.445 -22.922 1 94.38 63 ASN B O 1
ATOM 2518 N N . TYR B 1 64 ? 2.539 -14.734 -21.016 1 93.38 64 TYR B N 1
ATOM 2519 C CA . TYR B 1 64 ? 2.357 -13.297 -20.859 1 93.38 64 TYR B CA 1
ATOM 2520 C C . TYR B 1 64 ? 3.701 -12.594 -20.719 1 93.38 64 TYR B C 1
ATOM 2522 O O . TYR B 1 64 ? 3.928 -11.547 -21.328 1 93.38 64 TYR B O 1
ATOM 2530 N N . SER B 1 65 ? 4.508 -13.078 -19.812 1 90.69 65 SER B N 1
ATOM 2531 C CA . SER B 1 65 ? 5.824 -12.492 -19.594 1 90.69 65 SER B CA 1
ATOM 2532 C C . SER B 1 65 ? 6.629 -12.445 -20.875 1 90.69 65 SER B C 1
ATOM 2534 O O . SER B 1 65 ? 7.387 -11.5 -21.109 1 90.69 65 SER B O 1
ATOM 2536 N N . ASP B 1 66 ? 6.5 -13.383 -21.688 1 86.62 66 ASP B N 1
ATOM 2537 C CA . ASP B 1 66 ? 7.223 -13.461 -22.938 1 86.62 66 ASP B CA 1
ATOM 2538 C C . ASP B 1 66 ? 6.742 -12.391 -23.922 1 86.62 66 ASP B C 1
ATOM 2540 O O . ASP B 1 66 ? 7.523 -11.883 -24.719 1 86.62 66 ASP B O 1
ATOM 2544 N N . SER B 1 67 ? 5.508 -12.023 -23.766 1 86.06 67 SER B N 1
ATOM 2545 C CA . SER B 1 67 ? 4.918 -11.109 -24.734 1 86.06 67 SER B CA 1
ATOM 2546 C C . SER B 1 67 ? 4.988 -9.664 -24.25 1 86.06 67 SER B C 1
ATOM 2548 O O . SER B 1 67 ? 4.844 -8.727 -25.031 1 86.06 67 SER B O 1
ATOM 2550 N N . THR B 1 68 ? 5.07 -9.234 -22.984 1 83.12 68 THR B N 1
ATOM 2551 C CA . THR B 1 68 ? 4.949 -7.879 -22.453 1 83.12 68 THR B CA 1
ATOM 2552 C C . THR B 1 68 ? 6.164 -7.52 -21.609 1 83.12 68 THR B C 1
ATOM 2554 O O . THR B 1 68 ? 6.371 -6.352 -21.281 1 83.12 68 THR B O 1
ATOM 2557 N N . SER B 1 69 ? 7.074 -8.211 -21.109 1 80.62 69 SER B N 1
ATOM 2558 C CA . SER B 1 69 ? 8.227 -8.078 -20.219 1 80.62 69 SER B CA 1
ATOM 2559 C C . SER B 1 69 ? 7.793 -8.062 -18.75 1 80.62 69 SER B C 1
ATOM 2561 O O . SER B 1 69 ? 8.633 -8.102 -17.844 1 80.62 69 SER B O 1
ATOM 2563 N N . THR B 1 70 ? 6.504 -7.922 -18.516 1 91.31 70 THR B N 1
ATOM 2564 C CA . THR B 1 70 ? 6.039 -8 -17.141 1 91.31 70 THR B CA 1
ATOM 2565 C C . THR B 1 70 ? 6.145 -9.43 -16.625 1 91.31 70 THR B C 1
ATOM 2567 O O . THR B 1 70 ? 5.734 -10.375 -17.297 1 91.31 70 THR B O 1
ATOM 2570 N N . GLN B 1 71 ? 6.742 -9.562 -15.492 1 95.06 71 GLN B N 1
ATOM 2571 C CA . GLN B 1 71 ? 6.895 -10.867 -14.859 1 95.06 71 GLN B CA 1
ATOM 2572 C C . GLN B 1 71 ? 5.91 -11.039 -13.703 1 95.06 71 GLN B C 1
ATOM 2574 O O . GLN B 1 71 ? 6.055 -10.406 -12.656 1 95.06 71 GLN B O 1
ATOM 2579 N N . MET B 1 72 ? 4.922 -11.898 -13.914 1 97.25 72 MET B N 1
ATOM 2580 C CA . MET B 1 72 ? 3.93 -12.18 -12.875 1 97.25 72 MET B CA 1
ATOM 2581 C C . MET B 1 72 ? 4.199 -13.531 -12.219 1 97.25 72 MET B C 1
ATOM 2583 O O . MET B 1 72 ? 4.375 -14.539 -12.906 1 97.25 72 MET B O 1
ATOM 2587 N N . VAL B 1 73 ? 4.262 -13.531 -10.875 1 98.5 73 VAL B N 1
ATOM 2588 C CA . VAL B 1 73 ? 4.562 -14.742 -10.117 1 98.5 73 VAL B CA 1
ATOM 2589 C C . VAL B 1 73 ? 3.461 -15 -9.086 1 98.5 73 VAL B C 1
ATOM 2591 O O . VAL B 1 73 ? 3 -14.07 -8.414 1 98.5 73 VAL B O 1
ATOM 2594 N N . PHE B 1 74 ? 2.98 -16.219 -9.078 1 98.88 74 PHE B N 1
ATOM 2595 C CA . PHE B 1 74 ? 2.043 -16.656 -8.055 1 98.88 74 PHE B CA 1
ATOM 2596 C C . PHE B 1 74 ? 2.738 -17.562 -7.035 1 98.88 74 PHE B C 1
ATOM 2598 O O . PHE B 1 74 ? 3.445 -18.5 -7.406 1 98.88 74 PHE B O 1
ATOM 2605 N N . ILE B 1 75 ? 2.543 -17.219 -5.738 1 98.88 75 ILE B N 1
ATOM 2606 C CA . ILE B 1 75 ? 3.049 -18.031 -4.637 1 98.88 75 ILE B CA 1
ATOM 2607 C C . ILE B 1 75 ? 1.914 -18.344 -3.664 1 98.88 75 ILE B C 1
ATOM 2609 O O . ILE B 1 75 ? 1.162 -17.453 -3.27 1 98.88 75 ILE B O 1
ATOM 2613 N N . SER B 1 76 ? 1.693 -19.594 -3.322 1 98.88 76 SER B N 1
ATOM 2614 C CA . SER B 1 76 ? 0.817 -19.953 -2.213 1 98.88 76 SER B CA 1
ATOM 2615 C C . SER B 1 76 ? 1.607 -20.562 -1.061 1 98.88 76 SER B C 1
ATOM 2617 O O . SER B 1 76 ? 2.578 -21.297 -1.282 1 98.88 76 SER B O 1
ATOM 2619 N N . ILE B 1 77 ? 1.236 -20.203 0.124 1 98.81 77 ILE B N 1
ATOM 2620 C CA . ILE B 1 77 ? 1.854 -20.75 1.326 1 98.81 77 ILE B CA 1
ATOM 2621 C C . ILE B 1 77 ? 0.77 -21.25 2.283 1 98.81 77 ILE B C 1
ATOM 2623 O O . ILE B 1 77 ? -0.394 -20.859 2.168 1 98.81 77 ILE B O 1
ATOM 2627 N N . GLU B 1 78 ? 1.169 -22.125 3.213 1 98.38 78 GLU B N 1
ATOM 2628 C CA . GLU B 1 78 ? 0.211 -22.688 4.152 1 98.38 78 GLU B CA 1
ATOM 2629 C C . GLU B 1 78 ? -0.301 -21.641 5.129 1 98.38 78 GLU B C 1
ATOM 2631 O O . GLU B 1 78 ? -1.503 -21.562 5.395 1 98.38 78 GLU B O 1
ATOM 2636 N N . ASP B 1 79 ? 0.586 -20.891 5.738 1 98 79 ASP B N 1
ATOM 2637 C CA . ASP B 1 79 ? 0.194 -19.859 6.703 1 98 79 ASP B CA 1
ATOM 2638 C C . ASP B 1 79 ? 1.231 -18.75 6.77 1 98 79 ASP B C 1
ATOM 2640 O O . ASP B 1 79 ? 2.357 -18.906 6.297 1 98 79 ASP B O 1
ATOM 2644 N N . LEU B 1 80 ? 0.869 -17.625 7.367 1 97.19 80 LEU B N 1
ATOM 2645 C CA . LEU B 1 80 ? 1.688 -16.422 7.41 1 97.19 80 LEU B CA 1
ATOM 2646 C C . LEU B 1 80 ? 2.578 -16.406 8.648 1 97.19 80 LEU B C 1
ATOM 2648 O O . LEU B 1 80 ? 3.486 -15.578 8.758 1 97.19 80 LEU B O 1
ATOM 2652 N N . LYS B 1 81 ? 2.383 -17.312 9.555 1 95.31 81 LYS B N 1
ATOM 2653 C CA . LYS B 1 81 ? 3.143 -17.391 10.797 1 95.31 81 LYS B CA 1
ATOM 2654 C C . LYS B 1 81 ? 3.133 -16.062 11.539 1 95.31 81 LYS B C 1
ATOM 2656 O O . LYS B 1 81 ? 4.172 -15.609 12.016 1 95.31 81 LYS B O 1
ATOM 2661 N N . GLY B 1 82 ? 1.991 -15.375 11.453 1 91.31 82 GLY B N 1
ATOM 2662 C CA . GLY B 1 82 ? 1.804 -14.148 12.219 1 91.31 82 GLY B CA 1
ATOM 2663 C C . GLY B 1 82 ? 2.223 -12.898 11.461 1 91.31 82 GLY B C 1
ATOM 2664 O O . GLY B 1 82 ? 1.958 -11.781 11.906 1 91.31 82 GLY B O 1
ATOM 2665 N N . GLU B 1 83 ? 2.842 -13.031 10.297 1 91.62 83 GLU B N 1
ATOM 2666 C CA . GLU B 1 83 ? 3.279 -11.883 9.508 1 91.62 83 GLU B CA 1
ATOM 2667 C C . GLU B 1 83 ? 2.111 -11.258 8.75 1 91.62 83 GLU B C 1
ATOM 2669 O O . GLU B 1 83 ? 1.156 -11.953 8.391 1 91.62 83 GLU B O 1
ATOM 2674 N N . ASP B 1 84 ? 2.195 -9.945 8.555 1 88.81 84 ASP B N 1
ATOM 2675 C CA . ASP B 1 84 ? 1.215 -9.266 7.711 1 88.81 84 ASP B CA 1
ATOM 2676 C C . ASP B 1 84 ? 1.476 -9.539 6.234 1 88.81 84 ASP B C 1
ATOM 2678 O O . ASP B 1 84 ? 2.586 -9.328 5.742 1 88.81 84 ASP B O 1
ATOM 2682 N N . ILE B 1 85 ? 0.471 -10.016 5.547 1 93.94 85 ILE B N 1
ATOM 2683 C CA . ILE B 1 85 ? 0.633 -10.445 4.16 1 93.94 85 ILE B CA 1
ATOM 2684 C C . ILE B 1 85 ? 1.007 -9.242 3.293 1 93.94 85 ILE B C 1
ATOM 2686 O O . ILE B 1 85 ? 1.705 -9.391 2.287 1 93.94 85 ILE B O 1
ATOM 2690 N N . GLY B 1 86 ? 0.533 -8.016 3.654 1 92.44 86 GLY B N 1
ATOM 2691 C CA . GLY B 1 86 ? 0.852 -6.805 2.914 1 92.44 86 GLY B CA 1
ATOM 2692 C C . GLY B 1 86 ? 2.297 -6.371 3.074 1 92.44 86 GLY B C 1
ATOM 2693 O O . GLY B 1 86 ? 2.801 -5.57 2.283 1 92.44 86 GLY B O 1
ATOM 2694 N N . ILE B 1 87 ? 2.92 -6.777 4.109 1 88.31 87 ILE B N 1
ATOM 2695 C CA . ILE B 1 87 ? 4.34 -6.539 4.336 1 88.31 87 ILE B CA 1
ATOM 2696 C C . ILE B 1 87 ? 5.16 -7.66 3.699 1 88.31 87 ILE B C 1
ATOM 2698 O O . ILE B 1 87 ? 6.148 -7.398 3.01 1 88.31 87 ILE B O 1
ATOM 2702 N N . LEU B 1 88 ? 4.727 -8.852 3.828 1 93.31 88 LEU B N 1
ATOM 2703 C CA . LEU B 1 88 ? 5.465 -10.023 3.373 1 93.31 88 LEU B CA 1
ATOM 2704 C C . LEU B 1 88 ? 5.551 -10.047 1.85 1 93.31 88 LEU B C 1
ATOM 2706 O O . LEU B 1 88 ? 6.617 -10.32 1.289 1 93.31 88 LEU B O 1
ATOM 2710 N N . ALA B 1 89 ? 4.43 -9.781 1.188 1 96.44 89 ALA B N 1
ATOM 2711 C CA . ALA B 1 89 ? 4.359 -9.961 -0.26 1 96.44 89 ALA B CA 1
ATOM 2712 C C . ALA B 1 89 ? 5.348 -9.047 -0.978 1 96.44 89 ALA B C 1
ATOM 2714 O O . ALA B 1 89 ? 6.176 -9.516 -1.764 1 96.44 89 ALA B O 1
ATOM 2715 N N . PRO B 1 90 ? 5.273 -7.738 -0.741 1 94.06 90 PRO B N 1
ATOM 2716 C CA . PRO B 1 90 ? 6.258 -6.898 -1.432 1 94.06 90 PRO B CA 1
ATOM 2717 C C . PRO B 1 90 ? 7.691 -7.203 -1.009 1 94.06 90 PRO B C 1
ATOM 2719 O O . PRO B 1 90 ? 8.609 -7.113 -1.826 1 94.06 90 PRO B O 1
ATOM 2722 N N . LYS B 1 91 ? 7.953 -7.508 0.205 1 93.62 91 LYS B N 1
ATOM 2723 C CA . LYS B 1 91 ? 9.289 -7.898 0.656 1 93.62 91 LYS B CA 1
ATOM 2724 C C . LYS B 1 91 ? 9.789 -9.125 -0.103 1 93.62 91 LYS B C 1
ATOM 2726 O O . LYS B 1 91 ? 10.945 -9.172 -0.519 1 93.62 91 LYS B O 1
ATOM 2731 N N . TRP B 1 92 ? 8.93 -10.102 -0.258 1 97.25 92 TRP B N 1
ATOM 2732 C CA . TRP B 1 92 ? 9.258 -11.328 -0.965 1 97.25 92 TRP B CA 1
ATOM 2733 C C . TRP B 1 92 ? 9.57 -11.047 -2.432 1 97.25 92 TRP B C 1
ATOM 2735 O O . TRP B 1 92 ? 10.602 -11.5 -2.951 1 97.25 92 TRP B O 1
ATOM 2745 N N . GLY B 1 93 ? 8.766 -10.258 -3.084 1 97.25 93 GLY B N 1
ATOM 2746 C CA . GLY B 1 93 ? 9.039 -9.867 -4.457 1 97.25 93 GLY B CA 1
ATOM 2747 C C . GLY B 1 93 ? 10.375 -9.18 -4.625 1 97.25 93 GLY B C 1
ATOM 2748 O O . GLY B 1 93 ? 11.102 -9.453 -5.582 1 97.25 93 GLY B O 1
ATOM 2749 N N . HIS B 1 94 ? 10.641 -8.297 -3.709 1 95.62 94 HIS B N 1
ATOM 2750 C CA . HIS B 1 94 ? 11.906 -7.566 -3.744 1 95.62 94 HIS B CA 1
ATOM 2751 C C . HIS B 1 94 ? 13.086 -8.5 -3.521 1 95.62 94 HIS B C 1
ATOM 2753 O O . HIS B 1 94 ? 14.07 -8.453 -4.27 1 95.62 94 HIS B O 1
ATOM 2759 N N . GLU B 1 95 ? 13.031 -9.344 -2.547 1 96 95 GLU B N 1
ATOM 2760 C CA . GLU B 1 95 ? 14.117 -10.258 -2.203 1 96 95 GLU B CA 1
ATOM 2761 C C . GLU B 1 95 ? 14.422 -11.211 -3.354 1 96 95 GLU B C 1
ATOM 2763 O O . GLU B 1 95 ? 15.586 -11.508 -3.633 1 96 95 GLU B O 1
ATOM 2768 N N . TRP B 1 96 ? 13.375 -11.758 -3.979 1 97.5 96 TRP B N 1
ATOM 2769 C CA . TRP B 1 96 ? 13.562 -12.656 -5.113 1 97.5 96 TRP B CA 1
ATOM 2770 C C . TRP B 1 96 ? 13.961 -11.883 -6.363 1 97.5 96 TRP B C 1
ATOM 2772 O O . TRP B 1 96 ? 14.461 -12.461 -7.328 1 97.5 96 TRP B O 1
ATOM 2782 N N . GLY B 1 97 ? 13.766 -10.492 -6.375 1 96.5 97 GLY B N 1
ATOM 2783 C CA . GLY B 1 97 ? 14.055 -9.68 -7.543 1 96.5 97 GLY B CA 1
ATOM 2784 C C . GLY B 1 97 ? 13.141 -9.961 -8.719 1 96.5 97 GLY B C 1
ATOM 2785 O O . GLY B 1 97 ? 13.586 -10.031 -9.867 1 96.5 97 GLY B O 1
ATOM 2786 N N . ILE B 1 98 ? 11.844 -10.188 -8.445 1 96.31 98 ILE B N 1
ATOM 2787 C CA . ILE B 1 98 ? 10.875 -10.477 -9.5 1 96.31 98 ILE B CA 1
ATOM 2788 C C . ILE B 1 98 ? 10.719 -9.258 -10.406 1 96.31 98 ILE B C 1
ATOM 2790 O O . ILE B 1 98 ? 10.516 -8.141 -9.922 1 96.31 98 ILE B O 1
ATOM 2794 N N . GLY B 1 99 ? 10.781 -9.492 -11.719 1 94.44 99 GLY B N 1
ATOM 2795 C CA . GLY B 1 99 ? 10.812 -8.406 -12.68 1 94.44 99 GLY B CA 1
ATOM 2796 C C . GLY B 1 99 ? 12.219 -8.008 -13.086 1 94.44 99 GLY B C 1
ATOM 2797 O O . GLY B 1 99 ? 13.195 -8.531 -12.555 1 94.44 99 GLY B O 1
ATOM 2798 N N . GLN B 1 100 ? 12.234 -7.125 -14 1 90.88 100 GLN B N 1
ATOM 2799 C CA . GLN B 1 100 ? 13.523 -6.633 -14.469 1 90.88 100 GLN B CA 1
ATOM 2800 C C . GLN B 1 100 ? 13.969 -5.406 -13.68 1 90.88 100 GLN B C 1
ATOM 2802 O O . GLN B 1 100 ? 13.148 -4.547 -13.344 1 90.88 100 GLN B O 1
ATOM 2807 N N . GLU B 1 101 ? 15.258 -5.336 -13.352 1 88.06 101 GLU B N 1
ATOM 2808 C CA . GLU B 1 101 ? 15.828 -4.301 -12.484 1 88.06 101 GLU B CA 1
ATOM 2809 C C . GLU B 1 101 ? 15.531 -2.906 -13.031 1 88.06 101 GLU B C 1
ATOM 2811 O O . GLU B 1 101 ? 15.141 -2.014 -12.273 1 88.06 101 GLU B O 1
ATOM 2816 N N . LYS B 1 102 ? 15.609 -2.682 -14.281 1 86.69 102 LYS B N 1
ATOM 2817 C CA . LYS B 1 102 ? 15.438 -1.346 -14.844 1 86.69 102 LYS B CA 1
ATOM 2818 C C . LYS B 1 102 ? 13.961 -0.983 -14.961 1 86.69 102 LYS B C 1
ATOM 2820 O O . LYS B 1 102 ? 13.578 0.173 -14.758 1 86.69 102 LYS B O 1
ATOM 2825 N N . GLU B 1 103 ? 13.109 -1.965 -15.188 1 89.5 103 GLU B N 1
ATOM 2826 C CA . GLU B 1 103 ? 11.695 -1.711 -15.461 1 89.5 103 GLU B CA 1
ATOM 2827 C C . GLU B 1 103 ? 10.852 -1.894 -14.203 1 89.5 103 GLU B C 1
ATOM 2829 O O . GLU B 1 103 ? 9.727 -1.399 -14.133 1 89.5 103 GLU B O 1
ATOM 2834 N N . ASP B 1 104 ? 11.391 -2.633 -13.273 1 92.81 104 ASP B N 1
ATOM 2835 C CA . ASP B 1 104 ? 10.641 -2.963 -12.07 1 92.81 104 ASP B CA 1
ATOM 2836 C C . ASP B 1 104 ? 9.227 -3.447 -12.406 1 92.81 104 ASP B C 1
ATOM 2838 O O . ASP B 1 104 ? 8.25 -2.988 -11.82 1 92.81 104 ASP B O 1
ATOM 2842 N N . ASN B 1 105 ? 9.172 -4.305 -13.383 1 93.81 105 ASN B N 1
ATOM 2843 C CA . ASN B 1 105 ? 7.898 -4.75 -13.945 1 93.81 105 ASN B CA 1
ATOM 2844 C C . ASN B 1 105 ? 7.484 -6.109 -13.391 1 93.81 105 ASN B C 1
ATOM 2846 O O . ASN B 1 105 ? 6.961 -6.949 -14.125 1 93.81 105 ASN B O 1
ATOM 2850 N N . GLY B 1 106 ? 7.801 -6.375 -12.133 1 95.69 106 GLY B N 1
ATOM 2851 C CA . GLY B 1 106 ? 7.363 -7.582 -11.445 1 95.69 106 GLY B CA 1
ATOM 2852 C C . GLY B 1 106 ? 6.02 -7.422 -10.758 1 95.69 106 GLY B C 1
ATOM 2853 O O . GLY B 1 106 ? 5.629 -6.309 -10.391 1 95.69 106 GLY B O 1
ATOM 2854 N N . LEU B 1 107 ? 5.297 -8.508 -10.641 1 97.31 107 LEU B N 1
ATOM 2855 C CA . LEU B 1 107 ? 4.055 -8.609 -9.883 1 97.31 107 LEU B CA 1
ATOM 2856 C C . LEU B 1 107 ? 3.998 -9.914 -9.102 1 97.31 107 LEU B C 1
ATOM 2858 O O . LEU B 1 107 ? 4.184 -10.992 -9.664 1 97.31 107 LEU B O 1
ATOM 2862 N N . LEU B 1 108 ? 3.814 -9.805 -7.781 1 98.38 108 LEU B N 1
ATOM 2863 C CA . LEU B 1 108 ? 3.693 -11.008 -6.965 1 98.38 108 LEU B CA 1
ATOM 2864 C C . LEU B 1 108 ? 2.277 -11.156 -6.414 1 98.38 108 LEU B C 1
ATOM 2866 O O . LEU B 1 108 ? 1.751 -10.227 -5.797 1 98.38 108 LEU B O 1
ATOM 2870 N N . ILE B 1 109 ? 1.62 -12.25 -6.711 1 98.81 109 ILE B N 1
ATOM 2871 C CA . ILE B 1 109 ? 0.373 -12.664 -6.078 1 98.81 109 ILE B CA 1
ATOM 2872 C C . ILE B 1 109 ? 0.664 -13.695 -4.992 1 98.81 109 ILE B C 1
ATOM 2874 O O . ILE B 1 109 ? 1.133 -14.797 -5.285 1 98.81 109 ILE B O 1
ATOM 2878 N N . LEU B 1 110 ? 0.438 -13.297 -3.754 1 98.81 110 LEU B N 1
ATOM 2879 C CA . LEU B 1 110 ? 0.707 -14.172 -2.615 1 98.81 110 LEU B CA 1
ATOM 2880 C C . LEU B 1 110 ? -0.594 -14.617 -1.957 1 98.81 110 LEU B C 1
ATOM 2882 O O . LEU B 1 110 ? -1.454 -13.789 -1.645 1 98.81 110 LEU B O 1
ATOM 2886 N N . LEU B 1 111 ? -0.771 -15.938 -1.829 1 98.88 111 LEU B N 1
ATOM 2887 C CA . LEU B 1 111 ? -1.948 -16.516 -1.195 1 98.88 111 LEU B CA 1
ATOM 2888 C C . LEU B 1 111 ? -1.555 -17.344 0.028 1 98.88 111 LEU B C 1
ATOM 2890 O O . LEU B 1 111 ? -0.61 -18.125 -0.027 1 98.88 111 LEU B O 1
ATOM 2894 N N . SER B 1 112 ? -2.152 -17.094 1.143 1 98.81 112 SER B N 1
ATOM 2895 C CA . SER B 1 112 ? -2.016 -17.906 2.34 1 98.81 112 SER B CA 1
ATOM 2896 C C . SER B 1 112 ? -3.266 -18.75 2.576 1 98.81 112 SER B C 1
ATOM 2898 O O . SER B 1 112 ? -4.34 -18.219 2.85 1 98.81 112 SER B O 1
ATOM 2900 N N . LYS B 1 113 ? -3.068 -20.031 2.529 1 98.5 113 LYS B N 1
ATOM 2901 C CA . LYS B 1 113 ? -4.199 -20.969 2.516 1 98.5 113 LYS B CA 1
ATOM 2902 C C . LYS B 1 113 ? -4.934 -20.953 3.852 1 98.5 113 LYS B C 1
ATOM 2904 O O . LYS B 1 113 ? -6.133 -20.672 3.904 1 98.5 113 LYS B O 1
ATOM 2909 N N . LYS B 1 114 ? -4.289 -21.156 4.969 1 98.06 114 LYS B N 1
ATOM 2910 C CA . LYS B 1 114 ? -4.93 -21.281 6.273 1 98.06 114 LYS B CA 1
ATOM 2911 C C . LYS B 1 114 ? -5.465 -19.922 6.746 1 98.06 114 LYS B C 1
ATOM 2913 O O . LYS B 1 114 ? -6.52 -19.859 7.383 1 98.06 114 LYS B O 1
ATOM 2918 N N . ASP B 1 115 ? -4.758 -18.906 6.418 1 97.56 115 ASP B N 1
ATOM 2919 C CA . ASP B 1 115 ? -5.176 -17.578 6.824 1 97.56 115 ASP B CA 1
ATOM 2920 C C . ASP B 1 115 ? -6.293 -17.047 5.926 1 97.56 115 ASP B C 1
ATOM 2922 O O . ASP B 1 115 ? -6.953 -16.062 6.258 1 97.56 115 ASP B O 1
ATOM 2926 N N . ARG B 1 116 ? -6.52 -17.656 4.805 1 98.31 116 ARG B N 1
ATOM 2927 C CA . ARG B 1 116 ? -7.504 -17.25 3.812 1 98.31 116 ARG B CA 1
ATOM 2928 C C . ARG B 1 116 ? -7.293 -15.789 3.402 1 98.31 116 ARG B C 1
ATOM 2930 O O . ARG B 1 116 ? -8.219 -14.984 3.461 1 98.31 116 ARG B O 1
ATOM 2937 N N . LYS B 1 117 ? -6.039 -15.539 2.99 1 98.31 117 LYS B N 1
ATOM 2938 C CA . LYS B 1 117 ? -5.652 -14.195 2.562 1 98.31 117 LYS B CA 1
ATOM 2939 C C . LYS B 1 117 ? -4.926 -14.234 1.223 1 98.31 117 LYS B C 1
ATOM 2941 O O . LYS B 1 117 ? -4.207 -15.195 0.928 1 98.31 117 LYS B O 1
ATOM 2946 N N . ILE B 1 118 ? -5.113 -13.219 0.455 1 98.69 118 ILE B N 1
ATOM 2947 C CA . ILE B 1 118 ? -4.406 -13.023 -0.806 1 98.69 118 ILE B CA 1
ATOM 2948 C C . ILE B 1 118 ? -3.939 -11.578 -0.919 1 98.69 118 ILE B C 1
ATOM 2950 O O . ILE B 1 118 ? -4.582 -10.672 -0.389 1 98.69 118 ILE B O 1
ATOM 2954 N N . TRP B 1 119 ? -2.811 -11.336 -1.512 1 97.5 119 TRP B N 1
ATOM 2955 C CA . TRP B 1 119 ? -2.246 -10.016 -1.738 1 97.5 119 TRP B CA 1
ATOM 2956 C C . TRP B 1 119 ? -1.601 -9.922 -3.115 1 97.5 119 TRP B C 1
ATOM 2958 O O . TRP B 1 119 ? -0.912 -10.852 -3.547 1 97.5 119 TRP B O 1
ATOM 2968 N N . ILE B 1 120 ? -1.914 -8.906 -3.801 1 97.56 120 ILE B N 1
ATOM 2969 C CA . ILE B 1 120 ? -1.225 -8.578 -5.043 1 97.56 120 ILE B CA 1
ATOM 2970 C C . ILE B 1 120 ? -0.247 -7.43 -4.805 1 97.56 120 ILE B C 1
ATOM 2972 O O . ILE B 1 120 ? -0.65 -6.336 -4.391 1 97.56 120 ILE B O 1
ATOM 2976 N N . ALA B 1 121 ? 0.995 -7.68 -4.988 1 96.56 121 ALA B N 1
ATOM 2977 C CA . ALA B 1 121 ? 2.059 -6.695 -4.801 1 96.56 121 ALA B CA 1
ATOM 2978 C C . ALA B 1 121 ? 2.707 -6.324 -6.133 1 96.56 121 ALA B C 1
ATOM 2980 O O . ALA B 1 121 ? 3.469 -7.113 -6.699 1 96.56 121 ALA B O 1
ATOM 2981 N N . PRO B 1 122 ? 2.453 -5.117 -6.613 1 95.12 122 PRO B N 1
ATOM 2982 C CA . PRO B 1 122 ? 3.105 -4.676 -7.848 1 95.12 122 PRO B CA 1
ATOM 2983 C C . PRO B 1 122 ? 4.512 -4.133 -7.609 1 95.12 122 PRO B C 1
ATOM 2985 O O . PRO B 1 122 ? 4.773 -3.506 -6.582 1 95.12 122 PRO B O 1
ATOM 2988 N N . GLY B 1 123 ? 5.426 -4.387 -8.586 1 93.81 123 GLY B N 1
ATOM 2989 C CA . GLY B 1 123 ? 6.695 -3.68 -8.602 1 93.81 123 GLY B CA 1
ATOM 2990 C C . GLY B 1 123 ? 6.559 -2.207 -8.93 1 93.81 123 GLY B C 1
ATOM 2991 O O . GLY B 1 123 ? 5.488 -1.758 -9.352 1 93.81 123 GLY B O 1
ATOM 2992 N N . TYR B 1 124 ? 7.625 -1.541 -8.758 1 90.38 124 TYR B N 1
ATOM 2993 C CA . TYR B 1 124 ? 7.613 -0.095 -8.945 1 90.38 124 TYR B CA 1
ATOM 2994 C C . TYR B 1 124 ? 7.098 0.274 -10.336 1 90.38 124 TYR B C 1
ATOM 2996 O O . TYR B 1 124 ? 6.363 1.252 -10.484 1 90.38 124 TYR B O 1
ATOM 3004 N N . GLY B 1 125 ? 7.414 -0.451 -11.234 1 90.06 125 GLY B N 1
ATOM 3005 C CA . GLY B 1 125 ? 7.18 -0.093 -12.625 1 90.06 125 GLY B CA 1
ATOM 3006 C C . GLY B 1 125 ? 5.742 -0.298 -13.055 1 90.06 125 GLY B C 1
ATOM 3007 O O . GLY B 1 125 ? 5.324 0.2 -14.109 1 90.06 125 GLY B O 1
ATOM 3008 N N . VAL B 1 126 ? 4.941 -1.014 -12.297 1 92 126 VAL B N 1
ATOM 3009 C CA . VAL B 1 126 ? 3.584 -1.295 -12.758 1 92 126 VAL B CA 1
ATOM 3010 C C . VAL B 1 126 ? 2.578 -0.646 -11.805 1 92 126 VAL B C 1
ATOM 3012 O O . VAL B 1 126 ? 1.367 -0.724 -12.031 1 92 126 VAL B O 1
ATOM 3015 N N . GLU B 1 127 ? 3.014 0.135 -10.844 1 91.19 127 GLU B N 1
ATOM 3016 C CA . GLU B 1 127 ? 2.16 0.694 -9.805 1 91.19 127 GLU B CA 1
ATOM 3017 C C . GLU B 1 127 ? 1.213 1.748 -10.375 1 91.19 127 GLU B C 1
ATOM 3019 O O . GLU B 1 127 ? 0.119 1.956 -9.844 1 91.19 127 GLU B O 1
ATOM 3024 N N . GLU B 1 128 ? 1.641 2.449 -11.391 1 87.19 128 GLU B N 1
ATOM 3025 C CA . GLU B 1 128 ? 0.802 3.514 -11.938 1 87.19 128 GLU B CA 1
ATOM 3026 C C . GLU B 1 128 ? -0.515 2.959 -12.469 1 87.19 128 GLU B C 1
ATOM 3028 O O . GLU B 1 128 ? -1.556 3.613 -12.375 1 87.19 128 GLU B O 1
ATOM 3033 N N . LYS B 1 129 ? -0.436 1.718 -13.008 1 90.56 129 LYS B N 1
ATOM 3034 C CA . LYS B 1 129 ? -1.628 1.094 -13.578 1 90.56 129 LYS B CA 1
ATOM 3035 C C . LYS B 1 129 ? -2.305 0.177 -12.562 1 90.56 129 LYS B C 1
ATOM 3037 O O . LYS B 1 129 ? -3.527 0.014 -12.586 1 90.56 129 LYS B O 1
ATOM 3042 N N . LEU B 1 130 ? -1.479 -0.374 -11.781 1 93.19 130 LEU B N 1
ATOM 3043 C CA . LEU B 1 130 ? -1.999 -1.283 -10.766 1 93.19 130 LEU B CA 1
ATOM 3044 C C . LEU B 1 130 ? -1.924 -0.651 -9.375 1 93.19 130 LEU B C 1
ATOM 3046 O O . LEU B 1 130 ? -1.189 -1.132 -8.508 1 93.19 130 LEU B O 1
ATOM 3050 N N . THR B 1 131 ? -2.783 0.291 -9.156 1 89.62 131 THR B N 1
ATOM 3051 C CA . THR B 1 131 ? -2.869 0.983 -7.875 1 89.62 131 THR B CA 1
ATOM 3052 C C . THR B 1 131 ? -3.488 0.079 -6.812 1 89.62 131 THR B C 1
ATOM 3054 O O . THR B 1 131 ? -4.035 -0.979 -7.129 1 89.62 131 THR B O 1
ATOM 3057 N N . ALA B 1 132 ? -3.342 0.525 -5.555 1 90.06 132 ALA B N 1
ATOM 3058 C CA . ALA B 1 132 ? -3.955 -0.235 -4.469 1 90.06 132 ALA B CA 1
ATOM 3059 C C . ALA B 1 132 ? -5.449 -0.419 -4.707 1 90.06 132 ALA B C 1
ATOM 3061 O O . ALA B 1 132 ? -5.992 -1.507 -4.488 1 90.06 132 ALA B O 1
ATOM 3062 N N . GLY B 1 133 ? -6.129 0.658 -5.152 1 88 133 GLY B N 1
ATOM 3063 C CA . GLY B 1 133 ? -7.555 0.579 -5.434 1 88 133 GLY B CA 1
ATOM 3064 C C . GLY B 1 133 ? -7.895 -0.44 -6.504 1 88 133 GLY B C 1
ATOM 3065 O O . GLY B 1 133 ? -8.82 -1.238 -6.34 1 88 133 GLY B O 1
ATOM 3066 N N . ILE B 1 134 ? -7.141 -0.459 -7.574 1 91.81 134 ILE B N 1
ATOM 3067 C CA . ILE B 1 134 ? -7.383 -1.373 -8.688 1 91.81 134 ILE B CA 1
ATOM 3068 C C . ILE B 1 134 ? -7.109 -2.809 -8.242 1 91.81 134 ILE B C 1
ATOM 3070 O O . ILE B 1 134 ? -7.906 -3.711 -8.508 1 91.81 134 ILE B O 1
ATOM 3074 N N . ASN B 1 135 ? -5.973 -2.982 -7.617 1 94.25 135 ASN B N 1
ATOM 3075 C CA . ASN B 1 135 ? -5.68 -4.305 -7.078 1 94.25 135 ASN B CA 1
ATOM 3076 C C . ASN B 1 135 ? -6.793 -4.793 -6.156 1 94.25 135 ASN B C 1
ATOM 3078 O O . ASN B 1 135 ? -7.219 -5.949 -6.25 1 94.25 135 ASN B O 1
ATOM 3082 N N . GLY B 1 136 ? -7.234 -3.941 -5.27 1 92.62 136 GLY B N 1
ATOM 3083 C CA . GLY B 1 136 ? -8.328 -4.293 -4.375 1 92.62 136 GLY B CA 1
ATOM 3084 C C . GLY B 1 136 ? -9.594 -4.68 -5.109 1 92.62 136 GLY B C 1
ATOM 3085 O O . GLY B 1 136 ? -10.281 -5.629 -4.719 1 92.62 136 GLY B O 1
ATOM 3086 N N . GLU B 1 137 ? -9.867 -4 -6.117 1 92.31 137 GLU B N 1
ATOM 3087 C CA . GLU B 1 137 ? -11.062 -4.285 -6.914 1 92.31 137 GLU B CA 1
ATOM 3088 C C . GLU B 1 137 ? -10.961 -5.648 -7.59 1 92.31 137 GLU B C 1
ATOM 3090 O O . GLU B 1 137 ? -11.93 -6.414 -7.605 1 92.31 137 GLU B O 1
ATOM 3095 N N . ILE B 1 138 ? -9.836 -5.902 -8.203 1 95.94 138 ILE B N 1
ATOM 3096 C CA . ILE B 1 138 ? -9.617 -7.195 -8.844 1 95.94 138 ILE B CA 1
ATOM 3097 C C . ILE B 1 138 ? -9.812 -8.32 -7.824 1 95.94 138 ILE B C 1
ATOM 3099 O O . ILE B 1 138 ? -10.516 -9.297 -8.102 1 95.94 138 ILE B O 1
ATOM 3103 N N . ILE B 1 139 ? -9.289 -8.117 -6.672 1 97.56 139 ILE B N 1
ATOM 3104 C CA . ILE B 1 139 ? -9.336 -9.141 -5.637 1 97.56 139 ILE B CA 1
ATOM 3105 C C . ILE B 1 139 ? -10.773 -9.305 -5.145 1 97.56 139 ILE B C 1
ATOM 3107 O O . ILE B 1 139 ? -11.289 -10.422 -5.086 1 97.56 139 ILE B O 1
ATOM 3111 N N . ARG B 1 140 ? -11.422 -8.219 -4.875 1 95.06 140 ARG B N 1
ATOM 3112 C CA . ARG B 1 140 ? -12.742 -8.242 -4.246 1 95.06 140 ARG B CA 1
ATOM 3113 C C . ARG B 1 140 ? -13.805 -8.703 -5.234 1 95.06 140 ARG B C 1
ATOM 3115 O O . ARG B 1 140 ? -14.711 -9.469 -4.871 1 95.06 140 ARG B O 1
ATOM 3122 N N . ASN B 1 141 ? -13.664 -8.273 -6.465 1 95.88 141 ASN B N 1
ATOM 3123 C CA . ASN B 1 141 ? -14.781 -8.438 -7.395 1 95.88 141 ASN B CA 1
ATOM 3124 C C . ASN B 1 141 ? -14.555 -9.617 -8.336 1 95.88 141 ASN B C 1
ATOM 3126 O O . ASN B 1 141 ? -15.508 -10.117 -8.945 1 95.88 141 ASN B O 1
ATOM 3130 N N . ILE B 1 142 ? -13.32 -10.039 -8.438 1 97.38 142 ILE B N 1
ATOM 3131 C CA . ILE B 1 142 ? -13.055 -11.094 -9.414 1 97.38 142 ILE B CA 1
ATOM 3132 C C . ILE B 1 142 ? -12.516 -12.336 -8.695 1 97.38 142 ILE B C 1
ATOM 3134 O O . ILE B 1 142 ? -13.07 -13.43 -8.844 1 97.38 142 ILE B O 1
ATOM 3138 N N . ILE B 1 143 ? -11.57 -12.227 -7.848 1 98.62 143 ILE B N 1
ATOM 3139 C CA . ILE B 1 143 ? -10.828 -13.367 -7.32 1 98.62 143 ILE B CA 1
ATOM 3140 C C . ILE B 1 143 ? -11.602 -13.992 -6.164 1 98.62 143 ILE B C 1
ATOM 3142 O O . ILE B 1 143 ? -11.922 -15.188 -6.195 1 98.62 143 ILE B O 1
ATOM 3146 N N . ILE B 1 144 ? -12.008 -13.211 -5.238 1 98.31 144 ILE B N 1
ATOM 3147 C CA . ILE B 1 144 ? -12.555 -13.711 -3.982 1 98.31 144 ILE B CA 1
ATOM 3148 C C . ILE B 1 144 ? -13.875 -14.438 -4.246 1 98.31 144 ILE B C 1
ATOM 3150 O O . ILE B 1 144 ? -14.133 -15.492 -3.664 1 98.31 144 ILE B O 1
ATOM 3154 N N . PRO B 1 145 ? -14.758 -13.891 -5.113 1 97.75 145 PRO B N 1
ATOM 3155 C CA . PRO B 1 145 ? -15.992 -14.641 -5.375 1 97.75 145 PRO B CA 1
ATOM 3156 C C . PRO B 1 145 ? -15.727 -16.062 -5.875 1 97.75 145 PRO B C 1
ATOM 3158 O O . PRO B 1 145 ? -16.438 -17 -5.508 1 97.75 145 PRO B O 1
ATOM 3161 N N . GLU B 1 146 ? -14.68 -16.25 -6.727 1 98.25 146 GLU B N 1
ATOM 3162 C CA . GLU B 1 146 ? -14.328 -17.594 -7.211 1 98.25 146 GLU B CA 1
ATOM 3163 C C . GLU B 1 146 ? -13.766 -18.453 -6.086 1 98.25 146 GLU B C 1
ATOM 3165 O O . GLU B 1 146 ? -14.047 -19.656 -6.023 1 98.25 146 GLU B O 1
ATOM 3170 N N . PHE B 1 147 ? -12.938 -17.844 -5.199 1 98.44 147 PHE B N 1
ATOM 3171 C CA . PHE B 1 147 ? -12.406 -18.578 -4.051 1 98.44 147 PHE B CA 1
ATOM 3172 C C . PHE B 1 147 ? -13.539 -19.078 -3.158 1 98.44 147 PHE B C 1
ATOM 3174 O O . PHE B 1 147 ? -13.531 -20.219 -2.717 1 98.44 147 PHE B O 1
ATOM 3181 N N . LYS B 1 148 ? -14.484 -18.219 -2.912 1 97.56 148 LYS B N 1
ATOM 3182 C CA . LYS B 1 148 ? -15.625 -18.562 -2.078 1 97.56 148 LYS B CA 1
ATOM 3183 C C . LYS B 1 148 ? -16.469 -19.672 -2.729 1 97.56 148 LYS B C 1
ATOM 3185 O O . LYS B 1 148 ? -17.078 -20.469 -2.035 1 97.56 148 LYS B O 1
ATOM 3190 N N . ALA B 1 149 ? -16.438 -19.672 -4.074 1 97.31 149 ALA B N 1
ATOM 3191 C CA . ALA B 1 149 ? -17.172 -20.688 -4.832 1 97.31 149 ALA B CA 1
ATOM 3192 C C . ALA B 1 149 ? -16.391 -21.984 -4.906 1 97.31 149 ALA B C 1
ATOM 3194 O O . ALA B 1 149 ? -16.844 -22.953 -5.539 1 97.31 149 ALA B O 1
ATOM 3195 N N . GLY B 1 150 ? -15.148 -22 -4.324 1 97.06 150 GLY B N 1
ATOM 3196 C CA . GLY B 1 150 ? -14.438 -23.266 -4.145 1 97.06 150 GLY B CA 1
ATOM 3197 C C . GLY B 1 150 ? -13.344 -23.484 -5.168 1 97.06 150 GLY B C 1
ATOM 3198 O O . GLY B 1 150 ? -12.766 -24.562 -5.246 1 97.06 150 GLY B O 1
ATOM 3199 N N . SER B 1 151 ? -13.062 -22.406 -5.949 1 98.38 151 SER B N 1
ATOM 3200 C CA . SER B 1 151 ? -12.039 -22.609 -6.965 1 98.38 151 SER B CA 1
ATOM 3201 C C . SER B 1 151 ? -10.945 -21.547 -6.883 1 98.38 151 SER B C 1
ATOM 3203 O O . SER B 1 151 ? -11.133 -20.422 -7.359 1 98.38 151 SER B O 1
ATOM 3205 N N . TYR B 1 152 ? -9.82 -21.953 -6.422 1 98.75 152 TYR B N 1
ATOM 3206 C CA . TYR B 1 152 ? -8.664 -21.062 -6.445 1 98.75 152 TYR B CA 1
ATOM 3207 C C . TYR B 1 152 ? -8.211 -20.797 -7.875 1 98.75 152 TYR B C 1
ATOM 3209 O O . TYR B 1 152 ? -7.879 -19.672 -8.227 1 98.75 152 TYR B O 1
ATOM 3217 N N . TYR B 1 153 ? -8.242 -21.812 -8.727 1 98.75 153 TYR B N 1
ATOM 3218 C CA . TYR B 1 153 ? -7.766 -21.688 -10.094 1 98.75 153 TYR B CA 1
ATOM 3219 C C . TYR B 1 153 ? -8.594 -20.656 -10.867 1 98.75 153 TYR B C 1
ATOM 3221 O O . TYR B 1 153 ? -8.047 -19.781 -11.531 1 98.75 153 TYR B O 1
ATOM 3229 N N . ARG B 1 154 ? -9.891 -20.75 -10.781 1 98.69 154 ARG B N 1
ATOM 3230 C CA . ARG B 1 154 ? -10.742 -19.812 -11.523 1 98.69 154 ARG B CA 1
ATOM 3231 C C . ARG B 1 154 ? -10.5 -18.375 -11.078 1 98.69 154 ARG B C 1
ATOM 3233 O O . ARG B 1 154 ? -10.484 -17.469 -11.906 1 98.69 154 ARG B O 1
ATOM 3240 N N . GLY B 1 155 ? -10.297 -18.203 -9.758 1 98.81 155 GLY B N 1
ATOM 3241 C CA . GLY B 1 155 ? -9.977 -16.875 -9.258 1 98.81 155 GLY B CA 1
ATOM 3242 C C . GLY B 1 155 ? -8.672 -16.344 -9.797 1 98.81 155 GLY B C 1
ATOM 3243 O O . GLY B 1 155 ? -8.602 -15.195 -10.242 1 98.81 155 GLY B O 1
ATOM 3244 N N . LEU B 1 156 ? -7.664 -17.156 -9.742 1 98.88 156 LEU B N 1
ATOM 3245 C CA . LEU B 1 156 ? -6.348 -16.75 -10.227 1 98.88 156 LEU B CA 1
ATOM 3246 C C . LEU B 1 156 ? -6.367 -16.547 -11.734 1 98.88 156 LEU B C 1
ATOM 3248 O O . LEU B 1 156 ? -5.758 -15.602 -12.25 1 98.88 156 LEU B O 1
ATOM 3252 N N . ASP B 1 157 ? -7.055 -17.406 -12.469 1 98.75 157 ASP B N 1
ATOM 3253 C CA . ASP B 1 157 ? -7.16 -17.328 -13.922 1 98.75 157 ASP B CA 1
ATOM 3254 C C . ASP B 1 157 ? -7.855 -16.031 -14.344 1 98.75 157 ASP B C 1
ATOM 3256 O O . ASP B 1 157 ? -7.316 -15.258 -15.141 1 98.75 157 ASP B O 1
ATOM 3260 N N . LYS B 1 158 ? -9.016 -15.766 -13.781 1 98.38 158 LYS B N 1
ATOM 3261 C CA . LYS B 1 158 ? -9.766 -14.555 -14.109 1 98.38 158 LYS B CA 1
ATOM 3262 C C . LYS B 1 158 ? -9.055 -13.305 -13.602 1 98.38 158 LYS B C 1
ATOM 3264 O O . LYS B 1 158 ? -9.055 -12.273 -14.273 1 98.38 158 LYS B O 1
ATOM 3269 N N . GLY B 1 159 ? -8.492 -13.445 -12.367 1 98.62 159 GLY B N 1
ATOM 3270 C CA . GLY B 1 159 ? -7.762 -12.312 -11.812 1 98.62 159 GLY B CA 1
ATOM 3271 C C . GLY B 1 159 ? -6.578 -11.891 -12.664 1 98.62 159 GLY B C 1
ATOM 3272 O O . GLY B 1 159 ? -6.387 -10.703 -12.922 1 98.62 159 GLY B O 1
ATOM 3273 N N . THR B 1 160 ? -5.789 -12.828 -13.133 1 98.56 160 THR B N 1
ATOM 3274 C CA . THR B 1 160 ? -4.629 -12.5 -13.953 1 98.56 160 THR B CA 1
ATOM 3275 C C . THR B 1 160 ? -5.066 -11.992 -15.328 1 98.56 160 THR B C 1
ATOM 3277 O O . THR B 1 160 ? -4.402 -11.141 -15.914 1 98.56 160 THR B O 1
ATOM 3280 N N . ASP B 1 161 ? -6.207 -12.453 -15.867 1 97.25 161 ASP B N 1
ATOM 3281 C CA . ASP B 1 161 ? -6.754 -11.891 -17.094 1 97.25 161 ASP B CA 1
ATOM 3282 C C . ASP B 1 161 ? -7.059 -10.398 -16.938 1 97.25 161 ASP B C 1
ATOM 3284 O O . ASP B 1 161 ? -6.754 -9.602 -17.812 1 97.25 161 ASP B O 1
ATOM 3288 N N . ALA B 1 162 ? -7.645 -10.125 -15.836 1 96.81 162 ALA B N 1
ATOM 3289 C CA . ALA B 1 162 ? -7.969 -8.727 -15.57 1 96.81 162 ALA B CA 1
ATOM 3290 C C . ALA B 1 162 ? -6.707 -7.871 -15.492 1 96.81 162 ALA B C 1
ATOM 3292 O O . ALA B 1 162 ? -6.66 -6.762 -16.031 1 96.81 162 ALA B O 1
ATOM 3293 N N . ILE B 1 163 ? -5.707 -8.367 -14.836 1 97.31 163 ILE B N 1
ATOM 3294 C CA . ILE B 1 163 ? -4.441 -7.656 -14.703 1 97.31 163 ILE B CA 1
ATOM 3295 C C . ILE B 1 163 ? -3.814 -7.453 -16.078 1 97.31 163 ILE B C 1
ATOM 3297 O O . ILE B 1 163 ? -3.322 -6.367 -16.391 1 97.31 163 ILE B O 1
ATOM 3301 N N . PHE B 1 164 ? -3.863 -8.5 -16.938 1 95.31 164 PHE B N 1
ATOM 3302 C CA . PHE B 1 164 ? -3.344 -8.391 -18.297 1 95.31 164 PHE B CA 1
ATOM 3303 C C . PHE B 1 164 ? -4.004 -7.238 -19.031 1 95.31 164 PHE B C 1
ATOM 3305 O O . PHE B 1 164 ? -3.32 -6.441 -19.688 1 95.31 164 PHE B O 1
ATOM 3312 N N . GLN B 1 165 ? -5.219 -7.125 -18.922 1 93.25 165 GLN B N 1
ATOM 3313 C CA . GLN B 1 165 ? -5.977 -6.105 -19.641 1 93.25 165 GLN B CA 1
ATOM 3314 C C . GLN B 1 165 ? -5.609 -4.707 -19.156 1 93.25 165 GLN B C 1
ATOM 3316 O O . GLN B 1 165 ? -5.473 -3.781 -19.953 1 93.25 165 GLN B O 1
ATOM 3321 N N . ILE B 1 166 ? -5.457 -4.613 -17.922 1 93.25 166 ILE B N 1
ATOM 3322 C CA . ILE B 1 166 ? -5.129 -3.32 -17.328 1 93.25 166 ILE B CA 1
ATOM 3323 C C . ILE B 1 166 ? -3.73 -2.889 -17.766 1 93.25 166 ILE B C 1
ATOM 3325 O O . ILE B 1 166 ? -3.514 -1.725 -18.109 1 93.25 166 ILE B O 1
ATOM 3329 N N . LEU B 1 167 ? -2.838 -3.75 -17.766 1 92.56 167 LEU B N 1
ATOM 3330 C CA . LEU B 1 167 ? -1.448 -3.432 -18.078 1 92.56 167 LEU B CA 1
ATOM 3331 C C . LEU B 1 167 ? -1.258 -3.221 -19.578 1 92.56 167 LEU B C 1
ATOM 3333 O O . LEU B 1 167 ? -0.288 -2.586 -20 1 92.56 167 LEU B O 1
ATOM 3337 N N . LYS B 1 168 ? -2.023 -3.865 -20.438 1 83.62 168 LYS B N 1
ATOM 3338 C CA . LYS B 1 168 ? -1.955 -3.654 -21.891 1 83.62 168 LYS B CA 1
ATOM 3339 C C . LYS B 1 168 ? -2.16 -2.184 -22.234 1 83.62 168 LYS B C 1
ATOM 3341 O O . LYS B 1 168 ? -1.574 -1.683 -23.203 1 83.62 168 LYS B O 1
ATOM 3346 N N . GLY B 1 169 ? -2.957 -1.444 -21.594 1 66.88 169 GLY B N 1
ATOM 3347 C CA . GLY B 1 169 ? -3.059 -0.021 -21.875 1 66.88 169 GLY B CA 1
ATOM 3348 C C . GLY B 1 169 ? -1.79 0.743 -21.547 1 66.88 169 GLY B C 1
ATOM 3349 O O . GLY B 1 169 ? -1.565 1.837 -22.078 1 66.88 169 GLY B O 1
ATOM 3350 N N . LYS B 1 170 ? -1.077 0.396 -20.547 1 52.16 170 LYS B N 1
ATOM 3351 C CA . LYS B 1 170 ? 0.181 1.054 -20.203 1 52.16 170 LYS B CA 1
ATOM 3352 C C . LYS B 1 170 ? 1.323 0.547 -21.078 1 52.16 170 LYS B C 1
ATOM 3354 O O . LYS B 1 170 ? 2.203 1.318 -21.469 1 52.16 170 LYS B O 1
ATOM 3359 N N . TYR B 1 171 ? 1.643 -0.795 -21.062 1 39.75 171 TYR B N 1
ATOM 3360 C CA . TYR B 1 171 ? 2.957 -1.223 -21.531 1 39.75 171 TYR B CA 1
ATOM 3361 C C . TYR B 1 171 ? 3.029 -1.203 -23.062 1 39.75 171 TYR B C 1
ATOM 3363 O O . TYR B 1 171 ? 2.939 -2.25 -23.703 1 39.75 171 TYR B O 1
ATOM 3371 N N . LYS B 1 172 ? 2.113 -0.581 -23.844 1 37.75 172 LYS B N 1
ATOM 3372 C CA . LYS B 1 172 ? 2.631 -0.772 -25.188 1 37.75 172 LYS B CA 1
ATOM 3373 C C . LYS B 1 172 ? 4.023 -0.164 -25.344 1 37.75 172 LYS B C 1
ATOM 3375 O O . LYS B 1 172 ? 4.195 1.047 -25.188 1 37.75 172 LYS B O 1
ATOM 3380 N N . GLY B 1 173 ? 5.031 -0.763 -25.125 1 31.42 173 GLY B N 1
ATOM 3381 C CA . GLY B 1 173 ? 6.32 -0.337 -25.641 1 31.42 173 GLY B CA 1
ATOM 3382 C C . GLY B 1 173 ? 6.215 0.485 -26.906 1 31.42 173 GLY B C 1
ATOM 3383 O O . GLY B 1 173 ? 5.125 0.651 -27.453 1 31.42 173 GLY B O 1
ATOM 3384 N N . GLU B 1 174 ? 7.254 0.387 -27.906 1 30.44 174 GLU B N 1
ATOM 3385 C CA . GLU B 1 174 ? 7.734 1.062 -29.109 1 30.44 174 GLU B CA 1
ATOM 3386 C C . GLU B 1 174 ? 6.645 1.123 -30.188 1 30.44 174 GLU B C 1
ATOM 3388 O O . GLU B 1 174 ? 6.922 1.457 -31.344 1 30.44 174 GLU B O 1
ATOM 3393 N N . ARG B 1 175 ? 5.578 0.393 -30.266 1 30.12 175 ARG B N 1
ATOM 3394 C CA . ARG B 1 175 ? 5.176 0.594 -31.641 1 30.12 175 ARG B CA 1
ATOM 3395 C C . ARG B 1 175 ? 4.758 2.039 -31.891 1 30.12 175 ARG B C 1
ATOM 3397 O O . ARG B 1 175 ? 4.406 2.758 -30.953 1 30.12 175 ARG B O 1
ATOM 3404 N N . LYS B 1 176 ? 4.18 2.385 -33.188 1 30.56 176 LYS B N 1
ATOM 3405 C CA . LYS B 1 176 ? 3.887 3.6 -33.938 1 30.56 176 LYS B CA 1
ATOM 3406 C C . LYS B 1 176 ? 2.881 4.477 -33.188 1 30.56 176 LYS B C 1
ATOM 3408 O O . LYS B 1 176 ? 2.125 3.988 -32.344 1 30.56 176 LYS B O 1
ATOM 3413 N N . GLU B 1 177 ? 2.463 5.668 -33.688 1 30.08 177 GLU B N 1
ATOM 3414 C CA . GLU B 1 177 ? 2.008 7.043 -33.5 1 30.08 177 GLU B CA 1
ATOM 3415 C C . GLU B 1 177 ? 0.644 7.09 -32.844 1 30.08 177 GLU B C 1
ATOM 3417 O O . GLU B 1 177 ? 0.386 7.969 -32 1 30.08 177 GLU B O 1
ATOM 3422 N N . ASN B 1 178 ? -0.549 6.691 -33.375 1 29.05 178 ASN B N 1
ATOM 3423 C CA . ASN B 1 178 ? -1.697 7.582 -33.5 1 29.05 178 ASN B CA 1
ATOM 3424 C C . ASN B 1 178 ? -2.703 7.355 -32.375 1 29.05 178 ASN B C 1
ATOM 3426 O O . ASN B 1 178 ? -3.842 7.82 -32.438 1 29.05 178 ASN B O 1
ATOM 3430 N N . GLY B 1 179 ? -2.59 6.258 -31.5 1 28.28 179 GLY B N 1
ATOM 3431 C CA . GLY B 1 179 ? -3.912 5.785 -31.125 1 28.28 179 GLY B CA 1
ATOM 3432 C C . GLY B 1 179 ? -4.566 6.637 -30.047 1 28.28 179 GLY B C 1
ATOM 3433 O O . GLY B 1 179 ? -3.889 7.398 -29.359 1 28.28 179 GLY B O 1
ATOM 3434 N N . PRO B 1 180 ? -5.965 6.59 -29.922 1 31.8 180 PRO B N 1
ATOM 3435 C CA . PRO B 1 180 ? -7.016 7.375 -29.281 1 31.8 180 PRO B CA 1
ATOM 3436 C C . PRO B 1 180 ? -6.91 7.352 -27.75 1 31.8 180 PRO B C 1
ATOM 3438 O O . PRO B 1 180 ? -6.242 6.48 -27.188 1 31.8 180 PRO B O 1
ATOM 3441 N N . GLY B 1 181 ? -7.52 8.164 -27.016 1 31.55 181 GLY B N 1
ATOM 3442 C CA . GLY B 1 181 ? -7.699 8.68 -25.672 1 31.55 181 GLY B CA 1
ATOM 3443 C C . GLY B 1 181 ? -8.078 7.613 -24.672 1 31.55 181 GLY B C 1
ATOM 3444 O O . GLY B 1 181 ? -8.656 6.586 -25.031 1 31.55 181 GLY B O 1
ATOM 3445 N N . ILE B 1 182 ? -7.328 7.367 -23.562 1 32.78 182 ILE B N 1
ATOM 3446 C CA . ILE B 1 182 ? -7.355 6.5 -22.391 1 32.78 182 ILE B CA 1
ATOM 3447 C C . ILE B 1 182 ? -8.758 6.504 -21.781 1 32.78 182 ILE B C 1
ATOM 3449 O O . ILE B 1 182 ? -9.234 7.547 -21.328 1 32.78 182 ILE B O 1
ATOM 3453 N N . LEU B 1 183 ? -9.742 5.629 -22.234 1 34.81 183 LEU B N 1
ATOM 3454 C CA . LEU B 1 183 ? -11.086 5.355 -21.75 1 34.81 183 LEU B CA 1
ATOM 3455 C C . LEU B 1 183 ? -11.086 5.117 -20.25 1 34.81 183 LEU B C 1
ATOM 3457 O O . LEU B 1 183 ? -10.117 4.578 -19.703 1 34.81 183 LEU B O 1
ATOM 3461 N N . PRO B 1 184 ? -12.039 5.609 -19.453 1 38 184 PRO B N 1
ATOM 3462 C CA . PRO B 1 184 ? -12.195 5.531 -18 1 38 184 PRO B CA 1
ATOM 3463 C C . PRO B 1 184 ? -12.094 4.102 -17.469 1 38 184 PRO B C 1
ATOM 3465 O O . PRO B 1 184 ? -12.727 3.191 -18 1 38 184 PRO B O 1
ATOM 3468 N N . ILE B 1 185 ? -11.047 3.756 -16.844 1 40.47 185 ILE B N 1
ATOM 3469 C CA . ILE B 1 185 ? -10.609 2.494 -16.266 1 40.47 185 ILE B CA 1
ATOM 3470 C C . ILE B 1 185 ? -11.781 1.816 -15.555 1 40.47 185 ILE B C 1
ATOM 3472 O O . ILE B 1 185 ? -11.906 0.591 -15.594 1 40.47 185 ILE B O 1
ATOM 3476 N N . LEU B 1 186 ? -12.688 2.6 -14.891 1 43.94 186 LEU B N 1
ATOM 3477 C CA . LEU B 1 186 ? -13.852 2.002 -14.242 1 43.94 186 LEU B CA 1
ATOM 3478 C C . LEU B 1 186 ? -14.68 1.207 -15.25 1 43.94 186 LEU B C 1
ATOM 3480 O O . LEU B 1 186 ? -15.156 0.115 -14.93 1 43.94 186 LEU B O 1
ATOM 3484 N N . LEU B 1 187 ? -14.805 1.783 -16.391 1 46.97 187 LEU B N 1
ATOM 3485 C CA . LEU B 1 187 ? -15.617 1.15 -17.422 1 46.97 187 LEU B CA 1
ATOM 3486 C C . LEU B 1 187 ? -14.969 -0.142 -17.906 1 46.97 187 LEU B C 1
ATOM 3488 O O . LEU B 1 187 ? -15.664 -1.124 -18.172 1 46.97 187 LEU B O 1
ATOM 3492 N N . ILE B 1 188 ? -13.719 -0.12 -17.812 1 48.75 188 ILE B N 1
ATOM 3493 C CA . ILE B 1 188 ? -13.055 -1.315 -18.297 1 48.75 188 ILE B CA 1
ATOM 3494 C C . ILE B 1 188 ? -13.25 -2.467 -17.328 1 48.75 188 ILE B C 1
ATOM 3496 O O . ILE B 1 188 ? -13.57 -3.588 -17.734 1 48.75 188 ILE B O 1
ATOM 3500 N N . ILE B 1 189 ? -13.195 -2.178 -16.031 1 51.72 189 ILE B N 1
ATOM 3501 C CA . ILE B 1 189 ? -13.367 -3.225 -15.031 1 51.72 189 ILE B CA 1
ATOM 3502 C C . ILE B 1 189 ? -14.805 -3.738 -15.062 1 51.72 189 ILE B C 1
ATOM 3504 O O . ILE B 1 189 ? -15.039 -4.949 -15.031 1 51.72 189 ILE B O 1
ATOM 3508 N N . ILE B 1 190 ? -15.75 -2.795 -15.148 1 51.97 190 ILE B N 1
ATOM 3509 C CA . ILE B 1 190 ? -17.141 -3.201 -15.297 1 51.97 190 ILE B CA 1
ATOM 3510 C C . ILE B 1 190 ? -17.297 -4.02 -16.578 1 51.97 190 ILE B C 1
ATOM 3512 O O . ILE B 1 190 ? -17.953 -5.066 -16.578 1 51.97 190 ILE B O 1
ATOM 3516 N N . PHE B 1 191 ? -16.641 -3.588 -17.578 1 51.5 191 PHE B N 1
ATOM 3517 C CA . PHE B 1 191 ? -16.719 -4.289 -18.859 1 51.5 191 PHE B CA 1
ATOM 3518 C C . PHE B 1 191 ? -16.062 -5.664 -18.766 1 51.5 191 PHE B C 1
ATOM 3520 O O . PHE B 1 191 ? -16.609 -6.648 -19.266 1 51.5 191 PHE B O 1
ATOM 3527 N N . ILE B 1 192 ? -15.031 -5.68 -18.125 1 51.75 192 ILE B N 1
ATOM 3528 C CA . ILE B 1 192 ? -14.344 -6.957 -17.984 1 51.75 192 ILE B CA 1
ATOM 3529 C C . ILE B 1 192 ? -15.18 -7.895 -17.109 1 51.75 192 ILE B C 1
ATOM 3531 O O . ILE B 1 192 ? -15.352 -9.07 -17.422 1 51.75 192 ILE B O 1
ATOM 3535 N N . ILE B 1 193 ? -15.758 -7.34 -16.062 1 53.69 193 ILE B N 1
ATOM 3536 C CA . ILE B 1 193 ? -16.641 -8.141 -15.219 1 53.69 193 ILE B CA 1
ATOM 3537 C C . ILE B 1 193 ? -17.812 -8.648 -16.047 1 53.69 193 ILE B C 1
ATOM 3539 O O . ILE B 1 193 ? -18.172 -9.828 -15.977 1 53.69 193 ILE B O 1
ATOM 3543 N N . ILE B 1 194 ? -18.422 -7.785 -16.828 1 53.31 194 ILE B N 1
ATOM 3544 C CA . ILE B 1 194 ? -19.547 -8.164 -17.672 1 53.31 194 ILE B CA 1
ATOM 3545 C C . ILE B 1 194 ? -19.078 -9.188 -18.703 1 53.31 194 ILE B C 1
ATOM 3547 O O . ILE B 1 194 ? -19.766 -10.188 -18.953 1 53.31 194 ILE B O 1
ATOM 3551 N N . PHE B 1 195 ? -17.984 -8.992 -19.234 1 48.75 195 PHE B N 1
ATOM 3552 C CA . PHE B 1 195 ? -17.469 -9.883 -20.266 1 48.75 195 PHE B CA 1
ATOM 3553 C C . PHE B 1 195 ? -17.156 -11.266 -19.688 1 48.75 195 PHE B C 1
ATOM 3555 O O . PHE B 1 195 ? -17.484 -12.281 -20.297 1 48.75 195 PHE B O 1
ATOM 3562 N N . ILE B 1 196 ? -16.609 -11.32 -18.641 1 48.66 196 ILE B N 1
ATOM 3563 C CA . ILE B 1 196 ? -16.281 -12.609 -18.031 1 48.66 196 ILE B CA 1
ATOM 3564 C C . ILE B 1 196 ? -17.562 -13.328 -17.625 1 48.66 196 ILE B C 1
ATOM 3566 O O . ILE B 1 196 ? -17.688 -14.539 -17.828 1 48.66 196 ILE B O 1
ATOM 3570 N N . VAL B 1 197 ? -18.469 -12.664 -17.078 1 47.78 197 VAL B N 1
ATOM 3571 C CA . VAL B 1 197 ? -19.734 -13.281 -16.703 1 47.78 197 VAL B CA 1
ATOM 3572 C C . VAL B 1 197 ? -20.453 -13.781 -17.953 1 47.78 197 VAL B C 1
ATOM 3574 O O . VAL B 1 197 ? -21.016 -14.883 -17.969 1 47.78 197 VAL B O 1
ATOM 3577 N N . ILE B 1 198 ? -20.422 -13.133 -19 1 44.97 198 ILE B N 1
ATOM 3578 C CA . ILE B 1 198 ? -21.141 -13.531 -20.203 1 44.97 198 ILE B CA 1
ATOM 3579 C C . ILE B 1 198 ? -20.406 -14.695 -20.875 1 44.97 198 ILE B C 1
ATOM 3581 O O . ILE B 1 198 ? -21.047 -15.602 -21.422 1 44.97 198 ILE B O 1
ATOM 3585 N N . SER B 1 199 ? -19.203 -14.805 -20.828 1 39.19 199 SER B N 1
ATOM 3586 C CA . SER B 1 199 ? -18.516 -15.867 -21.562 1 39.19 199 SER B CA 1
ATOM 3587 C C . SER B 1 199 ? -18.703 -17.219 -20.891 1 39.19 199 SER B C 1
ATOM 3589 O O . SER B 1 199 ? -18.25 -18.25 -21.406 1 39.19 199 SER B O 1
ATOM 3591 N N . SER B 1 200 ? -19.156 -17.359 -19.609 1 37.78 200 SER B N 1
ATOM 3592 C CA . SER B 1 200 ? -19.312 -18.672 -19 1 37.78 200 SER B CA 1
ATOM 3593 C C . SER B 1 200 ? -20.625 -19.328 -19.422 1 37.78 200 SER B C 1
ATOM 3595 O O . SER B 1 200 ? -20.891 -20.469 -19.062 1 37.78 200 SER B O 1
ATOM 3597 N N . LYS B 1 201 ? -21.625 -18.734 -20.016 1 40.56 201 LYS B N 1
ATOM 3598 C CA . LYS B 1 201 ? -22.938 -19.359 -20.141 1 40.56 201 LYS B CA 1
ATOM 3599 C C . LYS B 1 201 ? -22.984 -20.297 -21.328 1 40.56 201 LYS B C 1
ATOM 3601 O O . LYS B 1 201 ? -24.062 -20.781 -21.703 1 40.56 201 LYS B O 1
ATOM 3606 N N . ASN B 1 202 ? -22.047 -20.594 -22.125 1 33.34 202 ASN B N 1
ATOM 3607 C CA . ASN B 1 202 ? -22.625 -21.219 -23.297 1 33.34 202 ASN B CA 1
ATOM 3608 C C . ASN B 1 202 ? -22.922 -22.703 -23.047 1 33.34 202 ASN B C 1
ATOM 3610 O O . ASN B 1 202 ? -23.172 -23.453 -24 1 33.34 202 ASN B O 1
ATOM 3614 N N . LYS B 1 203 ? -22.594 -23.5 -22.016 1 35.38 203 LYS B N 1
ATOM 3615 C CA . LYS B 1 203 ? -22.766 -24.891 -22.391 1 35.38 203 LYS B CA 1
ATOM 3616 C C . LYS B 1 203 ? -24.203 -25.359 -22.141 1 35.38 203 LYS B C 1
ATOM 3618 O O . LYS B 1 203 ? -24.453 -26.141 -21.219 1 35.38 203 LYS B O 1
ATOM 3623 N N . GLY B 1 204 ? -25.328 -24.797 -22.359 1 30.86 204 GLY B N 1
ATOM 3624 C CA . GLY B 1 204 ? -26.641 -25.25 -21.922 1 30.86 204 GLY B CA 1
ATOM 3625 C C . GLY B 1 204 ? -27.125 -26.469 -22.672 1 30.86 204 GLY B C 1
ATOM 3626 O O . GLY B 1 204 ? -28.328 -26.719 -22.75 1 30.86 204 GLY B O 1
ATOM 3627 N N . ASN B 1 205 ? -26.484 -27.469 -23.234 1 26.77 205 ASN B N 1
ATOM 3628 C CA . ASN B 1 205 ? -27.531 -28.156 -23.969 1 26.77 205 ASN B CA 1
ATOM 3629 C C . ASN B 1 205 ? -28.469 -28.922 -23.047 1 26.77 205 ASN B C 1
ATOM 3631 O O . ASN B 1 205 ? -29.688 -28.922 -23.25 1 26.77 205 ASN B O 1
ATOM 3635 N N . GLY B 1 206 ? -28.047 -30.078 -22.312 1 26.02 206 GLY B N 1
ATOM 3636 C CA . GLY B 1 206 ? -28.859 -31.297 -22.391 1 26.02 206 GLY B CA 1
ATOM 3637 C C . GLY B 1 206 ? -30.141 -31.219 -21.578 1 26.02 206 GLY B C 1
ATOM 3638 O O . GLY B 1 206 ? -30.312 -30.297 -20.797 1 26.02 206 GLY B O 1
ATOM 3639 N N . ASN B 1 207 ? -30.844 -32.531 -21.047 1 23.88 207 ASN B N 1
ATOM 3640 C CA . ASN B 1 207 ? -32.188 -33.125 -20.984 1 23.88 207 ASN B CA 1
ATOM 3641 C C . ASN B 1 207 ? -32.938 -32.688 -19.75 1 23.88 207 ASN B C 1
ATOM 3643 O O . ASN B 1 207 ? -32.375 -32 -18.875 1 23.88 207 ASN B O 1
ATOM 3647 N N . SER B 1 208 ? -33.375 -33.812 -18.781 1 23.42 208 SER B N 1
ATOM 3648 C CA . SER B 1 208 ? -34.688 -34.312 -18.359 1 23.42 208 SER B CA 1
ATOM 3649 C C . SER B 1 208 ? -35.219 -33.562 -17.141 1 23.42 208 SER B C 1
ATOM 3651 O O . SER B 1 208 ? -36.312 -33.031 -17.172 1 23.42 208 SER B O 1
ATOM 3653 N N . GLY B 1 209 ? -35.375 -34.406 -15.898 1 23.75 209 GLY B N 1
ATOM 3654 C CA . GLY B 1 209 ? -36.438 -34.75 -14.977 1 23.75 209 GLY B CA 1
ATOM 3655 C C . GLY B 1 209 ? -36.719 -33.656 -13.945 1 23.75 209 GLY B C 1
ATOM 3656 O O . GLY B 1 209 ? -35.906 -32.719 -13.789 1 23.75 209 GLY B O 1
ATOM 3657 N N . GLY B 1 210 ? -37.875 -33.875 -13.047 1 23.67 210 GLY B N 1
ATOM 3658 C CA . GLY B 1 210 ? -38.906 -33.156 -12.32 1 23.67 210 GLY B CA 1
ATOM 3659 C C . GLY B 1 210 ? -38.406 -32.5 -11.062 1 23.67 210 GLY B C 1
ATOM 3660 O O . GLY B 1 210 ? -39.156 -31.781 -10.383 1 23.67 210 GLY B O 1
ATOM 3661 N N . PHE B 1 211 ? -37.438 -33.312 -10.43 1 24.36 211 PHE B N 1
ATOM 3662 C CA . PHE B 1 211 ? -37.531 -33.312 -8.969 1 24.36 211 PHE B CA 1
ATOM 3663 C C . PHE B 1 211 ? -37.5 -31.875 -8.43 1 24.36 211 PHE B C 1
ATOM 3665 O O . PHE B 1 211 ? -36.812 -31.016 -8.992 1 24.36 211 PHE B O 1
ATOM 3672 N N . GLY B 1 212 ? -38.438 -31.609 -7.504 1 22.84 212 GLY B N 1
ATOM 3673 C CA . GLY B 1 212 ? -39.094 -30.453 -6.891 1 22.84 212 GLY B CA 1
ATOM 3674 C C . GLY B 1 212 ? -38.094 -29.469 -6.297 1 22.84 212 GLY B C 1
ATOM 3675 O O . GLY B 1 212 ? -37.531 -28.656 -7.023 1 22.84 212 GLY B O 1
ATOM 3676 N N . GLY B 1 213 ? -38.125 -29.531 -4.945 1 25.2 213 GLY B N 1
ATOM 3677 C CA . GLY B 1 213 ? -38.219 -28.484 -3.953 1 25.2 213 GLY B CA 1
ATOM 3678 C C . GLY B 1 213 ? -36.875 -27.828 -3.668 1 25.2 213 GLY B C 1
ATOM 3679 O O . GLY B 1 213 ? -36.062 -28.344 -2.889 1 25.2 213 GLY B O 1
ATOM 3680 N N . GLY B 1 214 ? -36.188 -27.625 -4.52 1 25.41 214 GLY B N 1
ATOM 3681 C CA . GLY B 1 214 ? -34.781 -27.359 -4.301 1 25.41 214 GLY B CA 1
ATOM 3682 C C . GLY B 1 214 ? -34.531 -26.188 -3.377 1 25.41 214 GLY B C 1
ATOM 3683 O O . GLY B 1 214 ? -35.312 -25.234 -3.35 1 25.41 214 GLY B O 1
ATOM 3684 N N . PRO B 1 215 ? -33.875 -26.594 -2.178 1 23.17 215 PRO B N 1
ATOM 3685 C CA . PRO B 1 215 ? -33.781 -25.688 -1.033 1 23.17 215 PRO B CA 1
ATOM 3686 C C . PRO B 1 215 ? -33.406 -24.266 -1.439 1 23.17 215 PRO B C 1
ATOM 3688 O O . PRO B 1 215 ? -32.844 -24.047 -2.514 1 23.17 215 PRO B O 1
ATOM 3691 N N . ASP B 1 216 ? -34.25 -23.375 -0.856 1 20.86 216 ASP B N 1
ATOM 3692 C CA . ASP B 1 216 ? -34.25 -21.922 -0.882 1 20.86 216 ASP B CA 1
ATOM 3693 C C . ASP B 1 216 ? -32.875 -21.359 -0.562 1 20.86 216 ASP B C 1
ATOM 3695 O O . ASP B 1 216 ? -32.281 -21.688 0.472 1 20.86 216 ASP B O 1
ATOM 3699 N N . LEU B 1 217 ? -32.094 -21.312 -1.471 1 19.61 217 LEU B N 1
ATOM 3700 C CA . LEU B 1 217 ? -30.734 -20.75 -1.551 1 19.61 217 LEU B CA 1
ATOM 3701 C C . LEU B 1 217 ? -30.672 -19.391 -0.848 1 19.61 217 LEU B C 1
ATOM 3703 O O . LEU B 1 217 ? -29.703 -18.641 -1.028 1 19.61 217 LEU B O 1
ATOM 3707 N N . GLY B 1 218 ? -31.562 -19.094 0.053 1 21.84 218 GLY B N 1
ATOM 3708 C CA . GLY B 1 218 ? -31.625 -17.828 0.771 1 21.84 218 GLY B CA 1
ATOM 3709 C C . GLY B 1 218 ? -30.312 -17.453 1.434 1 21.84 218 GLY B C 1
ATOM 3710 O O . GLY B 1 218 ? -29.969 -16.281 1.531 1 21.84 218 GLY B O 1
ATOM 3711 N N . ASP B 1 219 ? -29.797 -18.328 2.146 1 19.5 219 ASP B N 1
ATOM 3712 C CA . ASP B 1 219 ? -28.969 -17.812 3.234 1 19.5 219 ASP B CA 1
ATOM 3713 C C . ASP B 1 219 ? -27.688 -17.172 2.695 1 19.5 219 ASP B C 1
ATOM 3715 O O . ASP B 1 219 ? -26.734 -16.984 3.439 1 19.5 219 ASP B O 1
ATOM 3719 N N . ILE B 1 220 ? -27.531 -17.156 1.607 1 22 220 ILE B N 1
ATOM 3720 C CA . ILE B 1 220 ? -26.188 -16.766 1.224 1 22 220 ILE B CA 1
ATOM 3721 C C . ILE B 1 220 ? -25.812 -15.445 1.894 1 22 220 ILE B C 1
ATOM 3723 O O . ILE B 1 220 ? -26.5 -14.438 1.72 1 22 220 ILE B O 1
ATOM 3727 N N . ILE B 1 221 ? -25.047 -15.438 2.992 1 20.38 221 ILE B N 1
ATOM 3728 C CA . ILE B 1 221 ? -24.672 -14.547 4.09 1 20.38 221 ILE B CA 1
ATOM 3729 C C . ILE B 1 221 ? -24.391 -13.148 3.551 1 20.38 221 ILE B C 1
ATOM 3731 O O . ILE B 1 221 ? -23.953 -12.992 2.41 1 20.38 221 ILE B O 1
ATOM 3735 N N . ILE B 1 222 ? -24.297 -12.102 4.539 1 20.33 222 ILE B N 1
ATOM 3736 C CA . ILE B 1 222 ? -24.297 -10.672 4.832 1 20.33 222 ILE B CA 1
ATOM 3737 C C . ILE B 1 222 ? -23.047 -10.023 4.254 1 20.33 222 ILE B C 1
ATOM 3739 O O . ILE B 1 222 ? -22.062 -9.812 4.969 1 20.33 222 ILE B O 1
ATOM 3743 N N . LEU B 1 223 ? -22.391 -10.586 3.6 1 22.8 223 LEU B N 1
ATOM 3744 C CA . LEU B 1 223 ? -21.25 -9.734 3.301 1 22.8 223 LEU B CA 1
ATOM 3745 C C . LEU B 1 223 ? -21.703 -8.367 2.799 1 22.8 223 LEU B C 1
ATOM 3747 O O . LEU B 1 223 ? -20.875 -7.566 2.336 1 22.8 223 LEU B O 1
ATOM 3751 N N . SER B 1 224 ? -23 -8.164 2.541 1 18.75 224 SER B N 1
ATOM 3752 C CA . SER B 1 224 ? -23.531 -7.051 1.769 1 18.75 224 SER B CA 1
ATOM 3753 C C . SER B 1 224 ? -23.484 -5.754 2.564 1 18.75 224 SER B C 1
ATOM 3755 O O . SER B 1 224 ? -23.375 -5.773 3.791 1 18.75 224 SER B O 1
ATOM 3757 N N . ARG B 1 225 ? -23.719 -4.641 1.984 1 24.5 225 ARG B N 1
ATOM 3758 C CA . ARG B 1 225 ? -24.328 -3.377 2.387 1 24.5 225 ARG B CA 1
ATOM 3759 C C . ARG B 1 225 ? -25.609 -3.611 3.182 1 24.5 225 ARG B C 1
ATOM 3761 O O . ARG B 1 225 ? -26.391 -2.686 3.391 1 24.5 225 ARG B O 1
ATOM 3768 N N . MET B 1 226 ? -26.156 -4.625 3.752 1 22.39 226 MET B N 1
ATOM 3769 C CA . MET B 1 226 ? -27.562 -4.457 4.156 1 22.39 226 MET B CA 1
ATOM 3770 C C . MET B 1 226 ? -27.703 -3.326 5.168 1 22.39 226 MET B C 1
ATOM 3772 O O . MET B 1 226 ? -28.641 -2.533 5.09 1 22.39 226 MET B O 1
ATOM 3776 N N . GLY B 1 227 ? -27.656 -3.484 6.543 1 21.59 227 GLY B N 1
ATOM 3777 C CA . GLY B 1 227 ? -28.672 -2.883 7.406 1 21.59 227 GLY B CA 1
ATOM 3778 C C . GLY B 1 227 ? -28.625 -1.367 7.41 1 21.59 227 GLY B C 1
ATOM 3779 O O . GLY B 1 227 ? -28.031 -0.763 8.312 1 21.59 227 GLY B O 1
ATOM 3780 N N . ARG B 1 228 ? -28.328 -0.4 6.738 1 23.67 228 ARG B N 1
ATOM 3781 C CA . ARG B 1 228 ? -29.125 0.775 7.047 1 23.67 228 ARG B CA 1
ATOM 3782 C C . ARG B 1 228 ? -30.609 0.508 6.785 1 23.67 228 ARG B C 1
ATOM 3784 O O . ARG B 1 228 ? -31.047 0.502 5.633 1 23.67 228 ARG B O 1
ATOM 3791 N N . GLY B 1 229 ? -31.391 -0.45 7.402 1 22.22 229 GLY B N 1
ATOM 3792 C CA . GLY B 1 229 ? -32.781 -0.15 7.59 1 22.22 229 GLY B CA 1
ATOM 3793 C C . GLY B 1 229 ? -33.031 1.218 8.195 1 22.22 229 GLY B C 1
ATOM 3794 O O . GLY B 1 229 ? -34.188 1.604 8.43 1 22.22 229 GLY B O 1
ATOM 3795 N N . GLY B 1 230 ? -32.5 1.604 9.328 1 20.02 230 GLY B N 1
ATOM 3796 C CA . GLY B 1 230 ? -33.312 2.613 9.984 1 20.02 230 GLY B CA 1
ATOM 3797 C C . GLY B 1 230 ? -33.781 3.715 9.055 1 20.02 230 GLY B C 1
ATOM 3798 O O . GLY B 1 230 ? -33.156 3.965 8.023 1 20.02 230 GLY B O 1
ATOM 3799 N N . GLY B 1 231 ? -35.219 4.047 9.016 1 20.56 231 GLY B N 1
ATOM 3800 C CA . GLY B 1 231 ? -36.156 5.074 8.586 1 20.56 231 GLY B CA 1
ATOM 3801 C C . GLY B 1 231 ? -35.594 6.48 8.727 1 20.56 231 GLY B C 1
ATOM 3802 O O . GLY B 1 231 ? -36.375 7.453 8.711 1 20.56 231 GLY B O 1
ATOM 3803 N N . PHE B 1 232 ? -34.469 6.832 9.219 1 18.33 232 PHE B N 1
ATOM 3804 C CA . PHE B 1 232 ? -34.656 8.234 9.57 1 18.33 232 PHE B CA 1
ATOM 3805 C C . PHE B 1 232 ? -35.219 9.016 8.391 1 18.33 232 PHE B C 1
ATOM 3807 O O . PHE B 1 232 ? -34.75 8.883 7.266 1 18.33 232 PHE B O 1
ATOM 3814 N N . GLY B 1 233 ? -36.531 9.32 8.312 1 19.23 233 GLY B N 1
ATOM 3815 C CA . GLY B 1 233 ? -37.5 10.164 7.629 1 19.23 233 GLY B CA 1
ATOM 3816 C C . GLY B 1 233 ? -36.875 11.438 7.074 1 19.23 233 GLY B C 1
ATOM 3817 O O . GLY B 1 233 ? -37.188 11.844 5.949 1 19.23 233 GLY B O 1
ATOM 3818 N N . SER B 1 234 ? -36.406 12.375 7.984 1 18.98 234 SER B N 1
ATOM 3819 C CA . SER B 1 234 ? -36.969 13.695 7.742 1 18.98 234 SER B CA 1
ATOM 3820 C C . SER B 1 234 ? -36.562 14.234 6.379 1 18.98 234 SER B C 1
ATOM 3822 O O . SER B 1 234 ? -35.688 13.664 5.723 1 18.98 234 SER B O 1
ATOM 3824 N N . GLY B 1 235 ? -36.219 15.641 6.387 1 18.34 235 GLY B N 1
ATOM 3825 C CA . GLY B 1 235 ? -36.469 16.922 5.738 1 18.34 235 GLY B CA 1
ATOM 3826 C C . GLY B 1 235 ? -35.5 17.203 4.617 1 18.34 235 GLY B C 1
ATOM 3827 O O . GLY B 1 235 ? -34.438 16.562 4.52 1 18.34 235 GLY B O 1
ATOM 3828 N N . GLY B 1 236 ? -35.812 18.125 3.564 1 19.56 236 GLY B N 1
ATOM 3829 C CA . GLY B 1 236 ? -35.562 18.781 2.293 1 19.56 236 GLY B CA 1
ATOM 3830 C C . GLY B 1 236 ? -34.188 19.406 2.195 1 19.56 236 GLY B C 1
ATOM 3831 O O . GLY B 1 236 ? -34.062 20.594 1.892 1 19.56 236 GLY B O 1
ATOM 3832 N N . PHE B 1 237 ? -33.062 18.984 3.125 1 20.2 237 PHE B N 1
ATOM 3833 C CA . PHE B 1 237 ? -32.219 20.172 3.1 1 20.2 237 PHE B CA 1
ATOM 3834 C C . PHE B 1 237 ? -31.547 20.328 1.734 1 20.2 237 PHE B C 1
ATOM 3836 O O . PHE B 1 237 ? -31.328 19.344 1.025 1 20.2 237 PHE B O 1
ATOM 3843 N N . GLY B 1 238 ? -31.406 21.516 1.177 1 20.52 238 GLY B N 1
ATOM 3844 C CA . GLY B 1 238 ? -31.047 22.297 0.008 1 20.52 238 GLY B CA 1
ATOM 3845 C C . GLY B 1 238 ? -29.656 22 -0.504 1 20.52 238 GLY B C 1
ATOM 3846 O O . GLY B 1 238 ? -28.844 21.406 0.206 1 20.52 238 GLY B O 1
ATOM 3847 N N . GLY B 1 239 ? -29.281 22.172 -1.829 1 24.89 239 GLY B N 1
ATOM 3848 C CA . GLY B 1 239 ? -28.359 22.141 -2.951 1 24.89 239 GLY B CA 1
ATOM 3849 C C . GLY B 1 239 ? -26.984 22.656 -2.607 1 24.89 239 GLY B C 1
ATOM 3850 O O . GLY B 1 239 ? -26.453 23.531 -3.303 1 24.89 239 GLY B O 1
ATOM 3851 N N . GLY B 1 240 ? -26.531 22.609 -1.197 1 25.45 240 GLY B N 1
ATOM 3852 C CA . GLY B 1 240 ? -25.438 23.562 -1.112 1 25.45 240 GLY B CA 1
ATOM 3853 C C . GLY B 1 240 ? -24.234 23.188 -1.961 1 25.45 240 GLY B C 1
ATOM 3854 O O . GLY B 1 240 ? -24.094 22.031 -2.365 1 25.45 240 GLY B O 1
ATOM 3855 N N . SER B 1 241 ? -23.531 24.062 -2.674 1 30.34 241 SER B N 1
ATOM 3856 C CA . SER B 1 241 ? -22.359 24.328 -3.498 1 30.34 241 SER B CA 1
ATOM 3857 C C . SER B 1 241 ? -21.109 23.672 -2.904 1 30.34 241 SER B C 1
ATOM 3859 O O . SER B 1 241 ? -20.641 24.094 -1.842 1 30.34 241 SER B O 1
ATOM 3861 N N . SER B 1 242 ? -20.906 22.359 -2.98 1 36.78 242 SER B N 1
ATOM 3862 C CA . SER B 1 242 ? -19.891 21.5 -2.391 1 36.78 242 SER B CA 1
ATOM 3863 C C . SER B 1 242 ? -18.484 22.031 -2.66 1 36.78 242 SER B C 1
ATOM 3865 O O . SER B 1 242 ? -17.984 21.938 -3.783 1 36.78 242 SER B O 1
ATOM 3867 N N . SER B 1 243 ? -18.125 23.125 -2.113 1 37.19 243 SER B N 1
ATOM 3868 C CA . SER B 1 243 ? -16.828 23.781 -2.105 1 37.19 243 SER B CA 1
ATOM 3869 C C . SER B 1 243 ? -15.734 22.828 -1.607 1 37.19 243 SER B C 1
ATOM 3871 O O . SER B 1 243 ? -15.852 22.266 -0.522 1 37.19 243 SER B O 1
ATOM 3873 N N . GLY B 1 244 ? -15.094 22.062 -2.463 1 47.59 244 GLY B N 1
ATOM 3874 C CA . GLY B 1 244 ? -13.953 21.172 -2.275 1 47.59 244 GLY B CA 1
ATOM 3875 C C . GLY B 1 244 ? -13 21.641 -1.194 1 47.59 244 GLY B C 1
ATOM 3876 O O . GLY B 1 244 ? -11.984 20.984 -0.931 1 47.59 244 GLY B O 1
ATOM 3877 N N . GLY B 1 245 ? -12.969 22.844 -0.839 1 55.97 245 GLY B N 1
ATOM 3878 C CA . GLY B 1 245 ? -12.117 23.328 0.233 1 55.97 245 GLY B CA 1
ATOM 3879 C C . GLY B 1 245 ? -12.477 22.766 1.59 1 55.97 245 GLY B C 1
ATOM 3880 O O . GLY B 1 245 ? -13.312 21.859 1.686 1 55.97 245 GLY B O 1
ATOM 3881 N N . PHE B 1 246 ? -11.703 22.828 2.672 1 70.5 246 PHE B N 1
ATOM 3882 C CA . PHE B 1 246 ? -12.047 22.469 4.043 1 70.5 246 PHE B CA 1
ATOM 3883 C C . PHE B 1 246 ? -13.367 23.109 4.449 1 70.5 246 PHE B C 1
ATOM 3885 O O . PHE B 1 246 ? -13.961 22.719 5.461 1 70.5 246 PHE B O 1
ATOM 3892 N N . GLY B 1 247 ? -13.914 24 3.752 1 66.94 247 GLY B N 1
ATOM 3893 C CA . GLY B 1 247 ? -15.148 24.672 4.105 1 66.94 247 GLY B CA 1
ATOM 3894 C C . GLY B 1 247 ? -16.328 23.734 4.254 1 66.94 247 GLY B C 1
ATOM 3895 O O . GLY B 1 247 ? -17.172 23.938 5.125 1 66.94 247 GLY B O 1
ATOM 3896 N N . GLY B 1 248 ? -16.406 22.734 3.494 1 70.12 248 GLY B N 1
ATOM 3897 C CA . GLY B 1 248 ? -17.469 21.75 3.609 1 70.12 248 GLY B CA 1
ATOM 3898 C C . GLY B 1 248 ? -17.094 20.547 4.445 1 70.12 248 GLY B C 1
ATOM 3899 O O . GLY B 1 248 ? -17.906 19.656 4.676 1 70.12 248 GLY B O 1
ATOM 3900 N N . GLY B 1 249 ? -15.938 20.641 5.008 1 86.31 249 GLY B N 1
ATOM 3901 C CA . GLY B 1 249 ? -15.461 19.547 5.84 1 86.31 249 GLY B CA 1
ATOM 3902 C C . GLY B 1 249 ? -15.031 18.344 5.035 1 86.31 249 GLY B C 1
ATOM 3903 O O . GLY B 1 249 ? -14.672 18.453 3.861 1 86.31 249 GLY B O 1
ATOM 3904 N N . PHE B 1 250 ? -14.797 17.234 5.73 1 91.69 250 PHE B N 1
ATOM 3905 C CA . PHE B 1 250 ? -14.469 15.969 5.082 1 91.69 250 PHE B CA 1
ATOM 3906 C C . PHE B 1 250 ? -15.672 15.422 4.328 1 91.69 250 PHE B C 1
ATOM 3908 O O . PHE B 1 250 ? -16.734 15.195 4.918 1 91.69 250 PHE B O 1
ATOM 3915 N N . GLY B 1 251 ? -15.594 15.234 3.021 1 87.06 251 GLY B N 1
ATOM 3916 C CA . GLY B 1 251 ? -16.703 14.977 2.129 1 87.06 251 GLY B CA 1
ATOM 3917 C C . GLY B 1 251 ? -17 13.5 1.951 1 87.06 251 GLY B C 1
ATOM 3918 O O . GLY B 1 251 ? -17.797 13.117 1.085 1 87.06 251 GLY B O 1
ATOM 3919 N N . GLY B 1 252 ? -16.328 12.609 2.697 1 84.06 252 GLY B N 1
ATOM 3920 C CA . GLY B 1 252 ? -16.609 11.188 2.621 1 84.06 252 GLY B CA 1
ATOM 3921 C C . GLY B 1 252 ? -15.711 10.445 1.65 1 84.06 252 GLY B C 1
ATOM 3922 O O . GLY B 1 252 ? -16.109 9.422 1.088 1 84.06 252 GLY B O 1
ATOM 3923 N N . GLY B 1 253 ? -14.539 10.953 1.453 1 85.69 253 GLY B N 1
ATOM 3924 C CA . GLY B 1 253 ? -13.602 10.305 0.551 1 85.69 253 GLY B CA 1
ATOM 3925 C C . GLY B 1 253 ? -13.164 8.938 1.028 1 85.69 253 GLY B C 1
ATOM 3926 O O . GLY B 1 253 ? -13.039 8.703 2.232 1 85.69 253 GLY B O 1
ATOM 3927 N N . GLY B 1 254 ? -12.914 8.039 0.031 1 88.44 254 GLY B N 1
ATOM 3928 C CA . GLY B 1 254 ? -12.531 6.668 0.342 1 88.44 254 GLY B CA 1
ATOM 3929 C C . GLY B 1 254 ? -11.039 6.422 0.217 1 88.44 254 GLY B C 1
ATOM 3930 O O . GLY B 1 254 ? -10.359 7.09 -0.562 1 88.44 254 GLY B O 1
ATOM 3931 N N . PHE B 1 255 ? -10.562 5.422 1.054 1 89.19 255 PHE B N 1
ATOM 3932 C CA . PHE B 1 255 ? -9.172 4.973 1.053 1 89.19 255 PHE B CA 1
ATOM 3933 C C . PHE B 1 255 ? -9.094 3.461 0.878 1 89.19 255 PHE B C 1
ATOM 3935 O O . PHE B 1 255 ? -10.008 2.734 1.276 1 89.19 255 PHE B O 1
ATOM 3942 N N . SER B 1 256 ? -8.102 2.805 0.127 1 70.88 256 SER B N 1
ATOM 3943 C CA . SER B 1 256 ? -8.023 1.381 -0.178 1 70.88 256 SER B CA 1
ATOM 3944 C C . SER B 1 256 ? -6.859 0.723 0.558 1 70.88 256 SER B C 1
ATOM 3946 O O . SER B 1 256 ? -6.707 -0.5 0.52 1 70.88 256 SER B O 1
ATOM 3948 N N . GLY B 1 257 ? -5.992 1.306 1.242 1 72.44 257 GLY B N 1
ATOM 3949 C CA . GLY B 1 257 ? -4.82 0.749 1.898 1 72.44 257 GLY B CA 1
ATOM 3950 C C . GLY B 1 257 ? -3.531 1.033 1.154 1 72.44 257 GLY B C 1
ATOM 3951 O O . GLY B 1 257 ? -2.518 0.368 1.381 1 72.44 257 GLY B O 1
ATOM 3952 N N . GLY B 1 258 ? -3.443 1.819 0.351 1 77.94 258 GLY B N 1
ATOM 3953 C CA . GLY B 1 258 ? -2.219 2.197 -0.337 1 77.94 258 GLY B CA 1
ATOM 3954 C C . GLY B 1 258 ? -1.413 3.242 0.411 1 77.94 258 GLY B C 1
ATOM 3955 O O . GLY B 1 258 ? -1.75 3.602 1.541 1 77.94 258 GLY B O 1
ATOM 3956 N N . GLY B 1 259 ? -0.257 3.473 -0.103 1 89.25 259 GLY B N 1
ATOM 3957 C CA . GLY B 1 259 ? 0.63 4.465 0.485 1 89.25 259 GLY B CA 1
ATOM 3958 C C . GLY B 1 259 ? 2.018 3.924 0.776 1 89.25 259 GLY B C 1
ATOM 3959 O O . GLY B 1 259 ? 2.406 2.879 0.25 1 89.25 259 GLY B O 1
ATOM 3960 N N . ALA B 1 260 ? 2.75 4.719 1.405 1 90.69 260 ALA B N 1
ATOM 3961 C CA . ALA B 1 260 ? 4.105 4.352 1.806 1 90.69 260 ALA B CA 1
ATOM 3962 C C . ALA B 1 260 ? 4.512 5.066 3.09 1 90.69 260 ALA B C 1
ATOM 3964 O O . ALA B 1 260 ? 3.887 6.059 3.48 1 90.69 260 ALA B O 1
ATOM 3965 N N . GLY B 1 261 ? 5.449 4.445 3.713 1 92.75 261 GLY B N 1
ATOM 3966 C CA . GLY B 1 261 ? 5.922 5.016 4.961 1 92.75 261 GLY B CA 1
ATOM 3967 C C . GLY B 1 261 ? 7.434 5.004 5.086 1 92.75 261 GLY B C 1
ATOM 3968 O O . GLY B 1 261 ? 8.141 4.719 4.117 1 92.75 261 GLY B O 1
ATOM 3969 N N . GLY B 1 262 ? 7.855 5.578 6.164 1 92 262 GLY B N 1
ATOM 3970 C CA . GLY B 1 262 ? 9.258 5.637 6.543 1 92 262 GLY B CA 1
ATOM 3971 C C . GLY B 1 262 ? 9.461 5.883 8.023 1 92 262 GLY B C 1
ATOM 3972 O O . GLY B 1 262 ? 8.516 6.215 8.742 1 92 262 GLY B O 1
ATOM 3973 N N . SER B 1 263 ? 10.625 5.559 8.422 1 95 263 SER B N 1
ATOM 3974 C CA . SER B 1 263 ? 11.016 5.762 9.812 1 95 263 SER B CA 1
ATOM 3975 C C . SER B 1 263 ? 12.352 6.496 9.906 1 95 263 SER B C 1
ATOM 3977 O O . SER B 1 263 ? 13.094 6.582 8.93 1 95 263 SER B O 1
ATOM 3979 N N . TRP B 1 264 ? 12.539 7.152 11.062 1 93.44 264 TRP B N 1
ATOM 3980 C CA . TRP B 1 264 ? 13.797 7.859 11.297 1 93.44 264 TRP B CA 1
ATOM 3981 C C . TRP B 1 264 ? 14.273 7.66 12.727 1 93.44 264 TRP B C 1
ATOM 3983 O O . TRP B 1 264 ? 13.484 7.316 13.617 1 93.44 264 TRP B O 1
#

pLDDT: mean 71.35, std 29.41, range [16.92, 98.88]

Solvent-accessible surface area (backbone atoms only — not comparable to full-atom values): 29498 Å² total; per-residue (Å²): 121,69,72,64,54,54,58,51,50,56,48,46,53,49,48,52,47,52,56,58,47,62,59,63,73,55,73,44,72,63,77,79,76,7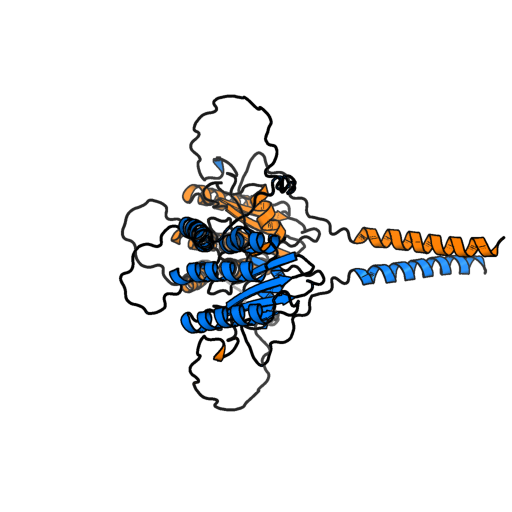6,70,63,92,78,47,72,30,61,46,59,75,46,59,77,53,54,74,67,54,44,51,51,51,23,50,52,34,37,54,46,6,57,72,70,39,38,30,48,32,39,38,33,33,52,58,48,54,83,44,55,60,66,57,46,40,17,50,50,34,32,74,52,8,35,12,34,50,90,53,9,26,10,32,34,37,36,34,24,59,74,68,28,36,38,28,42,18,37,7,55,54,39,22,59,71,45,22,20,49,51,40,28,45,42,36,63,73,44,18,43,58,29,42,76,72,70,30,55,58,60,8,52,51,54,32,52,50,52,50,51,58,54,43,54,75,67,61,61,66,89,71,86,86,80,79,81,81,89,70,65,61,67,55,48,53,53,45,48,52,52,49,57,60,59,68,66,63,71,83,65,79,86,92,87,86,79,85,73,82,66,76,79,73,67,68,72,74,78,80,67,84,66,78,87,64,84,67,90,70,80,80,83,81,75,86,76,80,81,49,45,21,50,84,64,33,56,48,45,3,42,44,58,47,26,21,22,57,47,71,111,122,69,72,65,53,53,60,51,50,56,50,47,54,51,49,53,46,52,57,59,47,63,59,66,74,56,75,45,73,63,78,78,74,76,70,64,91,77,47,73,28,60,46,60,74,47,58,77,52,55,74,68,52,45,52,52,53,25,51,50,35,38,54,47,6,59,72,70,39,40,29,47,31,41,38,32,32,53,58,48,55,82,44,55,61,67,59,47,41,16,50,48,35,32,73,51,8,33,11,32,51,90,53,8,26,10,33,35,38,37,33,25,59,75,68,28,35,37,29,43,18,36,8,55,55,38,22,59,72,44,21,20,49,51,40,29,46,42,37,63,72,45,18,44,58,30,42,75,71,70,30,54,58,59,8,52,53,53,32,51,50,53,50,50,58,54,43,55,76,66,63,61,67,85,73,89,87,80,80,82,82,90,69,66,63,68,55,49,52,53,45,48,53,52,48,55,62,61,69,68,62,73,80,69,76,86,95,86,86,79,84,75,83,67,78,78,75,69,70,73,76,79,79,63,85,62,84,77,63,81,67,90,71,84,81,83,82,76,85,76,80,81,52,46,21,50,85,64,33,54,49,46,2,40,44,56,47,27,20,19,59,50,70,110

Nearest PDB structures (foldseek):
  5anp-assembly2_B  TM=9.454E-01  e=1.026E-16  Bizionia argentinensis JUB59
  5anp-assembly1_A  TM=9.353E-01  e=2.353E-16  Bizionia argentinensis JUB59
  7tbr-assembly1_A  TM=9.072E-01  e=5.007E-13  Rhodothermus marinus SG0.5JP17-172
  2kw7-assembly1_A  TM=8.695E-01  e=4.089E-10  Porphyromonas gingivalis
  2lt2-assembly1_A  TM=8.057E-01  e=1.750E-05  Bizionia argentinensis JUB59

Sequence (528 aa):
MEVFVSRLKWNFSLVQFLFLFSTILSFGQFTIPEKPSFQTSVYDYAKVLSATEAKQLEQKLINYSDSTSTQMVFISIEDLKGEDIGILAPKWGHEWGIGQEKEDNGLLILLSKKDRKIWIAPGYGVEEKLTAGINGEIIRNIIIPEFKAGSYYRGLDKGTDAIFQILKGKYKGERKENGPGILPILLIIIFIIIFIVISSKNKGNGNSGGFGGGPDLGDIIILSRMGRGGGFGSGGFGGGSSSGGFGGGFGGGGFSGGGAGGSWMEVFVSRLKWNFSLVQFLFLFSTILSFGQFTIPEKPSFQTSVYDYAKVLSATEAKQLEQKLINYSDSTSTQMVFISIEDLKGEDIGILAPKWGHEWGIGQEKEDNGLLILLSKKDRKIWIAPGYGVEEKLTAGINGEIIRNIIIPEFKAGSYYRGLDKGTDAIFQILKGKYKGERKENGPGILPILLIIIFIIIFIVISSKNKGNGNSGGFGGGPDLGDIIILSRMGRGGGFGSGGFGGGSSSGGFGGGFGGGGFSGGGAGGSW

Organism: Flavobacterium indicum (strain DSM 17447 / CIP 109464 / GPTSA100-9) (NCBI:txid1094466)

Foldseek 3Di:
DVVVVVVVVVVVVVVVVVVVVVPPVCLPQDDQDDQDPDDFAEAEAVPLDDPVLRVVLRVVQVVLCVVQVAHHHEHEDAARSNDDPAVVFQVNCVNNVAGDPVQQRYWYWYHHDNVRDIDIDGGPNCCVQVPLVNRVCLCPPQQVVVVVVPHNSRSSVLSVVLVSVSCVVPRPDPDDDDDDDDPDVVVVSVVSSVVVVVVPPPPDDDDDDDDDDPPPPPPPDPPDPDDPPDDPDDDDDDDPDVPVPCPNPDPDDDDRPDDDDDDD/DVVVVVVVVVVVVVVVVVVVVVPPVCLPQDDQDDQDPDDFAEAEAVPLDDPVLRVVLRVVQVVLCVVQVAHHHEHEDAARSNDDPAVVFQVNCVNNVAGDPVQQRYWYWYHHDNVRDIDIDGGPNCCVQVPLVNRVCLCVPQQVVVVVVPDNSRSSVLSVVLVSVSCVVPRPPDDDDDDDDDPDVVVVSVVSSVVVVVVPPPPPDDDDDDDDDPDDPPPPDDPDPPPPPDPPDDDDDDDPDPPPPCPNPDPDDDDRPDDDDDDD

Secondary structure (DSSP, 8-state):
-HHHHHHHHHHHHHHHHHHHHHTT-------PPPPPSS--SEEETT--S-HHHHHHHHHHHHHHHHHHS-EEEEEEES--TT--HHHHHHHHHHHHT-SBTTT--EEEEEEETTTTEEEEEEBGGGTTTS-HHHHHHHIIIIIHHHHHTT-HHHHHHHHHHHHHHHHHTT---S--S-PPP---HHHHHHHHHHHHHHHTTT--------------GGG------------------------TTGGG--BB--B-S--EEEE-/-HHHHHHHHHHHHHHHHHHHHHTT-------PPPPPSS--SEEETT--S-HHHHHHHHHHHHHHHHHHS-EEEEEEES--TT--HHHHHHHHHHHHT-SBTTT--EEEEEEETTTTEEEEEEBGGGTTTS-HHHHHHHIIIIIHHHHHTT-HHHHHHHHHHHHHHHHHTT---S--S-PPP---HHHHHHHHHHHHHHHTTT--------------GGG----SS------------------TTGGG--BB--B-S--EEEE-

Radius of gyration: 28.33 Å; Cα contacts (8 Å, |Δi|>4): 839; chains: 2; bounding box: 79×75×93 Å

InterPro domains:
  IPR007621 TPM domain [PF04536] (42-165)